Protein AF-0000000086529189 (afdb_homodimer)

Radius of gyration: 26.72 Å; Cα contacts (8 Å, |Δi|>4): 1378; chains: 2; bounding box: 63×74×71 Å

Secondary structure (DSSP, 8-state):
-PPEEEEEE-HHHHHHHHHHHHHTT-EEEEEE-----TTS---S--HHHHHHHTT--EE--S-TT-HHHHHHHHHH--SEEEEES-SSPPPHHHHTT-TT-EEEEESSSTTTTEES-HHHHHHHTT-SEEEEEEEE--SSTT-S-EEEEEEEE--TT--HHHHHHHHHHHHHHHHHHHHHHHHTT----B---GGG--EE----GGGGB--TTS-HHHHHHHHHHT-TTS--EEEEETTEEEEEEEEEEPPTTSHHHHHHTTS-SEEEEETTEEEEE-TTS-EEEEEEEEEEETTEEEEE-HHHHHHHHHHHHH-/-PPEEEEEE-HHHHHHHHHHHHHTT-EEEEEE-----TTS---S--HHHHHHHTT--EE--S-TT-HHHHHHHHHH--SEEEEES-SSPPPHHHHTT-TT-EEEEESSSTTTTEES-HHHHHHHTT-SEEEEEEEE--SSTT-S-EEEEEEEE--TT--HHHHHHHHHHHHHHHHHHHHHHHHTT----B---GGG--EE----GGGGB--TTS-HHHHHHHHHHT-TTS--EEEEETTEEEEEEEEEEPPTTSHHHHHHTTS-SEEEEETTEEEEE-TTS-EEEEEEEEEEETTEEEEE-HHHHHHHHHHHHH-

Structure (mmCIF, N/CA/C/O backbone):
data_AF-0000000086529189-model_v1
#
loop_
_entity.id
_entity.type
_entity.pdbx_description
1 polymer Formyltransferase
#
loop_
_atom_site.group_PDB
_atom_site.id
_atom_site.type_symbol
_atom_site.label_atom_id
_atom_site.label_alt_id
_atom_site.label_comp_id
_atom_site.label_asym_id
_atom_site.label_entity_id
_atom_site.label_seq_id
_atom_site.pdbx_PDB_ins_code
_atom_site.Cartn_x
_atom_site.Cartn_y
_atom_site.Cartn_z
_atom_site.occupancy
_atom_site.B_iso_or_equiv
_atom_site.auth_seq_id
_atom_site.auth_comp_id
_atom_site.auth_asym_id
_atom_site.auth_atom_id
_atom_site.pdbx_PDB_model_num
ATOM 1 N N . MET A 1 1 ? -4.379 -34.219 4.023 1 76.81 1 MET A N 1
ATOM 2 C CA . MET A 1 1 ? -5.164 -33.5 3.012 1 76.81 1 MET A CA 1
ATOM 3 C C . MET A 1 1 ? -5.016 -32 3.158 1 76.81 1 MET A C 1
ATOM 5 O O . MET A 1 1 ? -4.812 -31.5 4.262 1 76.81 1 MET A O 1
ATOM 9 N N . LYS A 1 2 ? -4.961 -31.219 2.066 1 91.06 2 LYS A N 1
ATOM 10 C CA . LYS A 1 2 ? -4.863 -29.766 2.105 1 91.06 2 LYS A CA 1
ATOM 11 C C . LYS A 1 2 ? -6.113 -29.141 2.729 1 91.06 2 LYS A C 1
ATOM 13 O O . LYS A 1 2 ? -7.227 -29.609 2.494 1 91.06 2 LYS A O 1
ATOM 18 N N . PRO A 1 3 ? -5.918 -28.203 3.588 1 96.88 3 PRO A N 1
ATOM 19 C CA . PRO A 1 3 ? -7.098 -27.516 4.133 1 96.88 3 PRO A CA 1
ATOM 20 C C . PRO A 1 3 ? -8 -26.938 3.045 1 96.88 3 PRO A C 1
ATOM 22 O O . PRO A 1 3 ? -7.508 -26.328 2.098 1 96.88 3 PRO A O 1
ATOM 25 N N . ARG A 1 4 ? -9.25 -27.25 3.16 1 98.56 4 ARG A N 1
ATOM 26 C CA . ARG A 1 4 ? -10.227 -26.812 2.17 1 98.56 4 ARG A CA 1
ATOM 27 C C . ARG A 1 4 ? -11.047 -25.625 2.691 1 98.56 4 ARG A C 1
ATOM 29 O O . ARG A 1 4 ? -11.445 -25.609 3.855 1 98.56 4 ARG A O 1
ATOM 36 N N . ALA A 1 5 ? -11.289 -24.578 1.77 1 98.88 5 ALA A N 1
ATOM 37 C CA . ALA A 1 5 ? -11.977 -23.391 2.256 1 98.88 5 ALA A CA 1
ATOM 38 C C . ALA A 1 5 ? -13 -22.891 1.233 1 98.88 5 ALA A C 1
ATOM 40 O O . ALA A 1 5 ? -12.867 -23.156 0.037 1 98.88 5 ALA A O 1
ATOM 41 N N . VAL A 1 6 ? -14.008 -22.281 1.701 1 98.94 6 VAL A N 1
ATOM 42 C CA . VAL A 1 6 ? -14.859 -21.375 0.938 1 98.94 6 VAL A CA 1
ATOM 43 C C . VAL A 1 6 ? -14.578 -19.938 1.345 1 98.94 6 VAL A C 1
ATOM 45 O O . VAL A 1 6 ? -14.438 -19.641 2.533 1 98.94 6 VAL A O 1
ATOM 48 N N . VAL A 1 7 ? -14.484 -19.062 0.346 1 98.94 7 VAL A N 1
ATOM 49 C CA . VAL A 1 7 ? -14.047 -17.703 0.626 1 98.94 7 VAL A CA 1
ATOM 50 C C . VAL A 1 7 ? -15.109 -16.719 0.145 1 98.94 7 VAL A C 1
ATOM 52 O O . VAL A 1 7 ? -15.477 -16.719 -1.032 1 98.94 7 VAL A O 1
ATOM 55 N N . PHE A 1 8 ? -15.625 -15.938 1.069 1 98.88 8 PHE A N 1
ATOM 56 C CA . PHE A 1 8 ? -16.422 -14.758 0.771 1 98.88 8 PHE A CA 1
ATOM 57 C C . PHE A 1 8 ? -15.539 -13.516 0.693 1 98.88 8 PHE A C 1
ATOM 59 O O . PHE A 1 8 ? -14.859 -13.164 1.665 1 98.88 8 PHE A O 1
ATOM 66 N N . ALA A 1 9 ? -15.539 -12.891 -0.496 1 98.75 9 ALA A N 1
ATOM 67 C CA . ALA A 1 9 ? -14.539 -11.828 -0.589 1 98.75 9 ALA A CA 1
ATOM 68 C C . ALA A 1 9 ? -14.945 -10.781 -1.617 1 98.75 9 ALA A C 1
ATOM 70 O O . ALA A 1 9 ? -15.672 -11.078 -2.566 1 98.75 9 ALA A O 1
ATOM 71 N N . TYR A 1 10 ? -14.477 -9.641 -1.401 1 97.88 10 TYR A N 1
ATOM 72 C CA . TYR A 1 10 ? -14.672 -8.508 -2.301 1 97.88 10 TYR A CA 1
ATOM 73 C C . TYR A 1 10 ? -13.602 -7.445 -2.084 1 97.88 10 TYR A C 1
ATOM 75 O O . TYR A 1 10 ? -12.898 -7.461 -1.073 1 97.88 10 TYR A O 1
ATOM 83 N N . HIS A 1 11 ? -13.383 -6.531 -3.08 1 96.94 11 HIS A N 1
ATOM 84 C CA . HIS A 1 11 ? -12.516 -5.367 -2.959 1 96.94 11 HIS A CA 1
ATOM 85 C C . HIS A 1 11 ? -11.055 -5.781 -2.834 1 96.94 11 HIS A C 1
ATOM 87 O O . HIS A 1 11 ? -10.711 -6.949 -3.035 1 96.94 11 HIS A O 1
ATOM 93 N N . ASN A 1 12 ? -10.141 -4.863 -2.545 1 98.38 12 ASN A N 1
ATOM 94 C CA . ASN A 1 12 ? -8.695 -5.07 -2.529 1 98.38 12 ASN A CA 1
ATOM 95 C C . ASN A 1 12 ? -8.281 -6.031 -1.419 1 98.38 12 ASN A C 1
ATOM 97 O O . ASN A 1 12 ? -7.418 -6.891 -1.625 1 98.38 12 ASN A O 1
ATOM 101 N N . VAL A 1 13 ? -8.898 -5.91 -0.255 1 98.81 13 VAL A N 1
ATOM 102 C CA . VAL A 1 13 ? -8.57 -6.797 0.855 1 98.81 13 VAL A CA 1
ATOM 103 C C . VAL A 1 13 ? -8.945 -8.234 0.492 1 98.81 13 VAL A C 1
ATOM 105 O O . VAL A 1 13 ? -8.188 -9.164 0.779 1 98.81 13 VAL A O 1
ATOM 108 N N . GLY A 1 14 ? -10.117 -8.391 -0.153 1 98.81 14 GLY A N 1
ATOM 109 C CA . GLY A 1 14 ? -10.508 -9.711 -0.625 1 98.81 14 GLY A CA 1
ATOM 110 C C . GLY A 1 14 ? -9.523 -10.305 -1.622 1 98.81 14 GLY A C 1
ATOM 111 O O . GLY A 1 14 ? -9.18 -11.477 -1.532 1 98.81 14 GLY A O 1
ATOM 112 N N . VAL A 1 15 ? -9.102 -9.5 -2.516 1 98.69 15 VAL A N 1
ATOM 113 C CA . VAL A 1 15 ? -8.156 -9.93 -3.539 1 98.69 15 VAL A CA 1
ATOM 114 C C . VAL A 1 15 ? -6.871 -10.422 -2.877 1 98.69 15 VAL A C 1
ATOM 116 O O . VAL A 1 15 ? -6.438 -11.547 -3.111 1 98.69 15 VAL A O 1
ATOM 119 N N . ARG A 1 16 ? -6.312 -9.641 -2.068 1 98.81 16 ARG A N 1
ATOM 120 C CA . ARG A 1 16 ? -5.004 -9.93 -1.498 1 98.81 16 ARG A CA 1
ATOM 121 C C . ARG A 1 16 ? -5.082 -11.102 -0.518 1 98.81 16 ARG A C 1
ATOM 123 O O . ARG A 1 16 ? -4.203 -11.961 -0.5 1 98.81 16 ARG A O 1
ATOM 130 N N . CYS A 1 17 ? -6.121 -11.156 0.303 1 98.94 17 CYS A N 1
ATOM 131 C CA . CYS A 1 17 ? -6.242 -12.234 1.275 1 98.94 17 CYS A CA 1
ATOM 132 C C . CYS A 1 17 ? -6.523 -13.562 0.583 1 98.94 17 CYS A C 1
ATOM 134 O O . CYS A 1 17 ? -6.051 -14.609 1.025 1 98.94 17 CYS A O 1
ATOM 136 N N . LEU A 1 18 ? -7.336 -13.547 -0.511 1 98.94 18 LEU A N 1
ATOM 137 C CA . LEU A 1 18 ? -7.508 -14.75 -1.312 1 98.94 18 LEU A CA 1
ATOM 138 C C . LEU A 1 18 ? -6.164 -15.258 -1.824 1 98.94 18 LEU A C 1
ATOM 140 O O . LEU A 1 18 ? -5.871 -16.453 -1.732 1 98.94 18 LEU A O 1
ATOM 144 N N . GLN A 1 19 ? -5.363 -14.336 -2.275 1 98.81 19 GLN A N 1
ATOM 145 C CA . GLN A 1 19 ? -4.051 -14.695 -2.805 1 98.81 19 GLN A CA 1
ATOM 146 C C . GLN A 1 19 ? -3.146 -15.25 -1.708 1 98.81 19 GLN A C 1
ATOM 148 O O . GLN A 1 19 ? -2.33 -16.141 -1.961 1 98.81 19 GLN A O 1
ATOM 153 N N . VAL A 1 20 ? -3.266 -14.758 -0.496 1 98.88 20 VAL A N 1
ATOM 154 C CA . VAL A 1 20 ? -2.5 -15.281 0.63 1 98.88 20 VAL A CA 1
ATOM 155 C C . VAL A 1 20 ? -2.896 -16.734 0.895 1 98.88 20 VAL A C 1
ATOM 157 O O . VAL A 1 20 ? -2.035 -17.594 1.089 1 98.88 20 VAL A O 1
ATOM 160 N N . LEU A 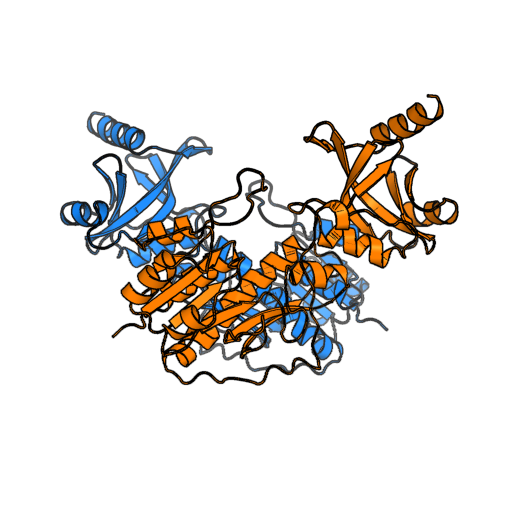1 21 ? -4.234 -17.016 0.941 1 98.88 21 LEU A N 1
ATOM 161 C CA . LEU A 1 21 ? -4.695 -18.375 1.155 1 98.88 21 LEU A CA 1
ATOM 162 C C . LEU A 1 21 ? -4.094 -19.328 0.121 1 98.88 21 LEU A C 1
ATOM 164 O O . LEU A 1 21 ? -3.566 -20.375 0.473 1 98.88 21 LEU A O 1
ATOM 168 N N . LEU A 1 22 ? -4.168 -18.922 -1.126 1 98.38 22 LEU A N 1
ATOM 169 C CA . LEU A 1 22 ? -3.662 -19.75 -2.217 1 98.38 22 LEU A CA 1
ATOM 170 C C . LEU A 1 22 ? -2.156 -19.953 -2.084 1 98.38 22 LEU A C 1
ATOM 172 O O . LEU A 1 22 ? -1.665 -21.078 -2.258 1 98.38 22 LEU A O 1
ATOM 176 N N . ALA A 1 23 ? -1.448 -18.906 -1.755 1 98.19 23 ALA A N 1
ATOM 177 C CA . ALA A 1 23 ? 0.004 -18.984 -1.613 1 98.19 23 ALA A CA 1
ATOM 178 C C . ALA A 1 23 ? 0.403 -19.938 -0.491 1 98.19 23 ALA A C 1
ATOM 180 O O . ALA A 1 23 ? 1.453 -20.578 -0.559 1 98.19 23 ALA A O 1
ATOM 181 N N . ARG A 1 24 ? -0.446 -20.016 0.496 1 98 24 ARG A N 1
ATOM 182 C CA . ARG A 1 24 ? -0.151 -20.875 1.644 1 98 24 ARG A CA 1
ATOM 183 C C . ARG A 1 24 ? -0.703 -22.281 1.436 1 98 24 ARG A C 1
ATOM 185 O O . ARG A 1 24 ? -0.744 -23.078 2.373 1 98 24 ARG A O 1
ATOM 192 N N . GLY A 1 25 ? -1.206 -22.562 0.297 1 97 25 GLY A N 1
ATOM 193 C CA . GLY A 1 25 ? -1.545 -23.922 -0.091 1 97 25 GLY A CA 1
ATOM 194 C C . GLY A 1 25 ? -2.961 -24.312 0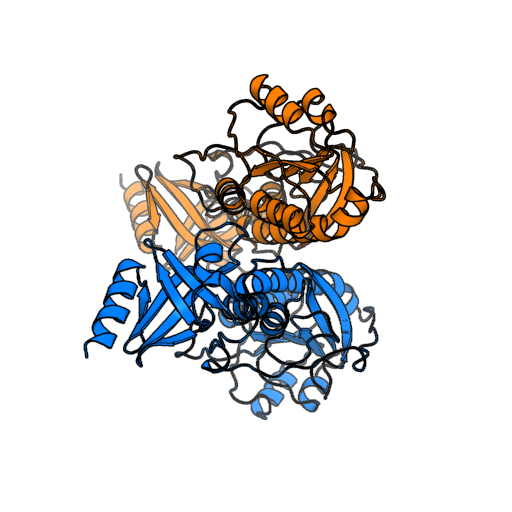.288 1 97 25 GLY A C 1
ATOM 195 O O . GLY A 1 25 ? -3.295 -25.5 0.313 1 97 25 GLY A O 1
ATOM 196 N N . VAL A 1 26 ? -3.807 -23.375 0.656 1 98.62 26 VAL A N 1
ATOM 197 C CA . VAL A 1 26 ? -5.203 -23.672 0.966 1 98.62 26 VAL A CA 1
ATOM 198 C C . VAL A 1 26 ? -5.949 -24.047 -0.312 1 98.62 26 VAL A C 1
ATOM 200 O O . VAL A 1 26 ? -5.77 -23.406 -1.353 1 98.62 26 VAL A O 1
ATOM 203 N N . ASP A 1 27 ? -6.68 -25.109 -0.261 1 98.56 27 ASP A N 1
ATOM 204 C CA . ASP A 1 27 ? -7.562 -25.5 -1.356 1 98.56 27 ASP A CA 1
ATOM 205 C C . ASP A 1 27 ? -8.867 -24.703 -1.317 1 98.56 27 ASP A C 1
ATOM 207 O O . ASP A 1 27 ? -9.805 -25.062 -0.603 1 98.56 27 ASP A O 1
ATOM 211 N N . VAL A 1 28 ? -8.961 -23.641 -2.082 1 98.81 28 VAL A N 1
ATOM 212 C CA . VAL A 1 28 ? -10.172 -22.828 -2.127 1 98.81 28 VAL A CA 1
ATOM 213 C C . VAL A 1 28 ? -11.172 -23.453 -3.104 1 98.81 28 VAL A C 1
ATOM 215 O O . VAL A 1 28 ? -11 -23.359 -4.32 1 98.81 28 VAL A O 1
ATOM 218 N N . ALA A 1 29 ? -12.227 -23.969 -2.602 1 98.69 29 ALA A N 1
ATOM 219 C CA . ALA A 1 29 ? -13.148 -24.766 -3.391 1 98.69 29 ALA A CA 1
ATOM 220 C C . ALA A 1 29 ? -14.211 -23.891 -4.059 1 98.69 29 ALA A C 1
ATOM 222 O O . ALA A 1 29 ? -14.805 -24.281 -5.062 1 98.69 29 ALA A O 1
ATOM 223 N N . LEU A 1 30 ? -14.438 -22.75 -3.482 1 98.88 30 LEU A N 1
ATOM 224 C CA . LEU A 1 30 ? -15.484 -21.844 -3.939 1 98.88 30 LEU A CA 1
ATOM 225 C C . LEU A 1 30 ? -15.219 -20.422 -3.477 1 98.88 30 LEU A C 1
ATOM 227 O O . LEU A 1 30 ? -14.828 -20.188 -2.328 1 98.88 30 LEU A O 1
ATOM 231 N N . VAL A 1 31 ? -15.344 -19.5 -4.402 1 98.88 31 VAL A N 1
ATOM 232 C CA . VAL A 1 31 ? -15.312 -18.078 -4.062 1 98.88 31 VAL A CA 1
ATOM 233 C C . VAL A 1 31 ? -16.719 -17.484 -4.215 1 98.88 31 VAL A C 1
ATOM 235 O O . VAL A 1 31 ? -17.375 -17.688 -5.234 1 98.88 31 VAL A O 1
ATOM 238 N N . VAL A 1 32 ? -17.203 -16.859 -3.197 1 98.88 32 VAL A N 1
ATOM 239 C CA . VAL A 1 32 ? -18.453 -16.109 -3.211 1 98.88 32 VAL A CA 1
ATOM 240 C C . VAL A 1 32 ? -18.156 -14.609 -3.184 1 98.88 32 VAL A C 1
ATOM 242 O O . VAL A 1 32 ? -17.484 -14.117 -2.271 1 98.88 32 VAL A O 1
ATOM 245 N N . THR A 1 33 ? -18.609 -13.883 -4.191 1 98.31 33 THR A N 1
ATOM 246 C CA . THR A 1 33 ? -18.344 -12.453 -4.297 1 98.31 33 THR A CA 1
ATOM 247 C C . THR A 1 33 ? -19.578 -11.703 -4.781 1 98.31 33 THR A C 1
ATOM 249 O O . THR A 1 33 ? -20.703 -12.195 -4.66 1 98.31 33 THR A O 1
ATOM 252 N N . HIS A 1 34 ? -19.406 -10.445 -5.062 1 96.81 34 HIS A N 1
ATOM 253 C CA . HIS A 1 34 ? -20.531 -9.609 -5.477 1 96.81 34 HIS A CA 1
ATOM 254 C C . HIS A 1 34 ? -20.469 -9.297 -6.969 1 96.81 34 HIS A C 1
ATOM 256 O O . HIS A 1 34 ? -19.375 -9.234 -7.547 1 96.81 34 HIS A O 1
ATOM 262 N N . GLU A 1 35 ? -21.625 -9.172 -7.5 1 93.94 35 GLU A N 1
ATOM 263 C CA . GLU A 1 35 ? -21.656 -8.453 -8.773 1 93.94 35 GLU A CA 1
ATOM 264 C C . GLU A 1 35 ? -21.297 -6.984 -8.586 1 93.94 35 GLU A C 1
ATOM 266 O O . GLU A 1 35 ? -21.766 -6.344 -7.637 1 93.94 35 GLU A O 1
ATOM 271 N N . ASP A 1 36 ? -20.469 -6.543 -9.484 1 91 36 ASP A N 1
ATOM 272 C CA . ASP A 1 36 ? -20.141 -5.125 -9.383 1 91 36 ASP A CA 1
ATOM 273 C C . ASP A 1 36 ? -21.359 -4.258 -9.656 1 91 36 ASP A C 1
ATOM 275 O O . ASP A 1 36 ? -22.156 -4.559 -10.547 1 91 36 ASP A O 1
ATOM 279 N N . ASN A 1 37 ? -21.469 -3.311 -8.812 1 87.56 37 ASN A N 1
ATOM 280 C CA . ASN A 1 37 ? -22.5 -2.309 -9.07 1 87.56 37 ASN A CA 1
ATOM 281 C C . ASN A 1 37 ? -22.109 -1.383 -10.219 1 87.56 37 ASN A C 1
ATOM 283 O O . ASN A 1 37 ? -21.109 -0.657 -10.125 1 87.56 37 ASN A O 1
ATOM 287 N N . PRO A 1 38 ? -22.797 -1.396 -11.289 1 85.44 38 PRO A N 1
ATOM 288 C CA . PRO A 1 38 ? -22.422 -0.575 -12.445 1 85.44 38 PRO A CA 1
ATOM 289 C C . PRO A 1 38 ? -22.406 0.918 -12.125 1 85.44 38 PRO A C 1
ATOM 291 O O . PRO A 1 38 ? -21.797 1.702 -12.852 1 85.44 38 PRO A O 1
ATOM 294 N N . ASN A 1 39 ? -23.125 1.343 -11.102 1 82.06 39 ASN A N 1
ATOM 295 C CA . ASN A 1 39 ? -23.219 2.756 -10.75 1 82.06 39 ASN A CA 1
ATOM 296 C C . ASN A 1 39 ? -22.125 3.152 -9.758 1 82.06 39 ASN A C 1
ATOM 298 O O . ASN A 1 39 ? -22.062 4.309 -9.336 1 82.06 39 ASN A O 1
ATOM 302 N N . GLU A 1 40 ? -21.359 2.199 -9.398 1 83 40 GLU A N 1
ATOM 303 C CA . GLU A 1 40 ? -20.281 2.467 -8.445 1 83 40 GLU A CA 1
ATOM 304 C C . GLU A 1 40 ? -18.953 2.686 -9.164 1 83 40 GLU A C 1
ATOM 306 O O . GLU A 1 40 ? -18.688 2.061 -10.195 1 83 40 GLU A O 1
ATOM 311 N N . ASN A 1 41 ? -18.25 3.758 -8.734 1 82.81 41 ASN A N 1
ATOM 312 C CA . ASN A 1 41 ? -16.859 3.902 -9.188 1 82.81 41 ASN A CA 1
ATOM 313 C C . ASN A 1 41 ? -16.016 2.717 -8.758 1 82.81 41 ASN A C 1
ATOM 315 O O . ASN A 1 41 ? -15.734 2.545 -7.566 1 82.81 41 ASN A O 1
ATOM 319 N N . ILE A 1 42 ? -15.641 1.859 -9.711 1 87.88 42 ILE A N 1
ATOM 320 C CA . ILE A 1 42 ? -14.852 0.676 -9.391 1 87.88 42 ILE A CA 1
ATOM 321 C C . ILE A 1 42 ? -13.367 1.015 -9.461 1 87.88 42 ILE A C 1
ATOM 323 O O . ILE A 1 42 ? -12.82 1.227 -10.547 1 87.88 42 ILE A O 1
ATOM 327 N N . TRP A 1 43 ? -12.781 1.107 -8.359 1 90.19 43 TRP A N 1
ATOM 328 C CA . TRP A 1 43 ? -11.375 1.477 -8.273 1 90.19 43 TRP A CA 1
ATOM 329 C C . TRP A 1 43 ? -10.555 0.367 -7.621 1 90.19 43 TRP A C 1
ATOM 331 O O . TRP A 1 43 ? -9.391 0.566 -7.273 1 90.19 43 TRP A O 1
ATOM 341 N N . PHE A 1 44 ? -11.141 -0.782 -7.359 1 93.81 44 PHE A N 1
ATOM 342 C CA . PHE A 1 44 ? -10.531 -1.871 -6.605 1 93.81 44 PHE A CA 1
ATOM 343 C C . PHE A 1 44 ? -10.445 -3.135 -7.453 1 93.81 44 PHE A C 1
ATOM 345 O O . PHE A 1 44 ? -11.055 -3.215 -8.523 1 93.81 44 PHE A O 1
ATOM 352 N N . GLY A 1 45 ? -9.648 -4.078 -7.008 1 94.94 45 GLY A N 1
ATOM 353 C CA . GLY A 1 45 ? -9.383 -5.301 -7.75 1 94.94 45 GLY A CA 1
ATOM 354 C C . GLY A 1 45 ? -10.562 -6.258 -7.762 1 94.94 45 GLY A C 1
ATOM 355 O O . GLY A 1 45 ? -11.492 -6.109 -6.969 1 94.94 45 GLY A O 1
ATOM 356 N N . SER A 1 46 ? -10.492 -7.203 -8.648 1 97.19 46 SER A N 1
ATOM 357 C CA . SER A 1 46 ? -11.57 -8.164 -8.836 1 97.19 46 SER A CA 1
ATOM 358 C C . SER A 1 46 ? -11.219 -9.516 -8.234 1 97.19 46 SER A C 1
ATOM 360 O O . SER A 1 46 ? -10.344 -10.227 -8.742 1 97.19 46 SER A O 1
ATOM 362 N N . VAL A 1 47 ? -11.953 -9.852 -7.223 1 98.31 47 VAL A N 1
ATOM 363 C CA . VAL A 1 47 ? -11.797 -11.164 -6.613 1 98.31 47 VAL A CA 1
ATOM 364 C C . VAL A 1 47 ? -12.141 -12.25 -7.629 1 98.31 47 VAL A C 1
ATOM 366 O O . VAL A 1 47 ? -11.461 -13.281 -7.711 1 98.31 47 VAL A O 1
ATOM 369 N N . ALA A 1 48 ? -13.148 -11.984 -8.422 1 97.94 48 ALA A N 1
ATOM 370 C CA . ALA A 1 48 ? -13.57 -12.93 -9.445 1 97.94 48 ALA A CA 1
ATOM 371 C C . ALA A 1 48 ? -12.453 -13.188 -10.453 1 97.94 48 ALA A C 1
ATOM 373 O O . ALA A 1 48 ? -12.258 -14.32 -10.898 1 97.94 48 ALA A O 1
ATOM 374 N N . SER A 1 49 ? -11.773 -12.18 -10.844 1 96.38 49 SER A N 1
ATOM 375 C CA . SER A 1 49 ? -10.672 -12.32 -11.789 1 96.38 49 SER A CA 1
ATOM 376 C C . SER A 1 49 ? -9.562 -13.203 -11.219 1 96.38 49 SER A C 1
ATOM 378 O O . SER A 1 49 ? -9.031 -14.07 -11.914 1 96.38 49 SER A O 1
ATOM 380 N N . VAL A 1 50 ? -9.227 -13.016 -9.977 1 96.62 50 VAL A N 1
ATOM 381 C CA . VAL A 1 50 ? -8.219 -13.836 -9.32 1 96.62 50 VAL A CA 1
ATOM 382 C C . VAL A 1 50 ? -8.672 -15.297 -9.289 1 96.62 50 VAL A C 1
ATOM 384 O O . VAL A 1 50 ? -7.895 -16.203 -9.602 1 96.62 50 VAL A O 1
ATOM 387 N N . ALA A 1 51 ? -9.922 -15.516 -8.875 1 97.81 51 ALA A N 1
ATOM 388 C CA . ALA A 1 51 ? -10.469 -16.859 -8.82 1 97.81 51 ALA A CA 1
ATOM 389 C C . ALA A 1 51 ? -10.383 -17.547 -10.188 1 97.81 51 ALA A C 1
ATOM 391 O O . ALA A 1 51 ? -9.992 -18.703 -10.281 1 97.81 51 ALA A O 1
ATOM 392 N N . ALA A 1 52 ? -10.734 -16.828 -11.234 1 94.5 52 ALA A N 1
ATOM 393 C CA . ALA A 1 52 ? -10.711 -17.359 -12.594 1 94.5 52 ALA A CA 1
ATOM 394 C C . ALA A 1 52 ? -9.297 -17.797 -12.984 1 94.5 52 ALA A C 1
ATOM 396 O O . ALA A 1 52 ? -9.117 -18.844 -13.609 1 94.5 52 ALA A O 1
ATOM 397 N N . GLU A 1 53 ? -8.359 -17.016 -12.633 1 90.56 53 GLU A N 1
ATOM 398 C CA . GLU A 1 53 ? -6.961 -17.312 -12.945 1 90.56 53 GLU A CA 1
ATOM 399 C C . GLU A 1 53 ? -6.512 -18.625 -12.312 1 90.56 53 GLU A C 1
ATOM 401 O O . GLU A 1 53 ? -5.57 -19.25 -12.789 1 90.56 53 GLU A O 1
ATOM 406 N N . HIS A 1 54 ? -7.18 -19.047 -11.266 1 93.56 54 HIS A N 1
ATOM 407 C CA . HIS A 1 54 ? -6.773 -20.25 -10.547 1 93.56 54 HIS A CA 1
ATOM 408 C C . HIS A 1 54 ? -7.785 -21.375 -10.734 1 93.56 54 HIS A C 1
ATOM 410 O O . HIS A 1 54 ? -7.719 -22.391 -10.055 1 93.56 54 HIS A O 1
ATOM 416 N N . GLY A 1 55 ? -8.758 -21.094 -11.602 1 93.62 55 GLY A N 1
ATOM 417 C CA . GLY A 1 55 ? -9.742 -22.125 -11.922 1 93.62 55 GLY A CA 1
ATOM 418 C C . GLY A 1 55 ? -10.703 -22.406 -10.773 1 93.62 55 GLY A C 1
ATOM 419 O O . GLY A 1 55 ? -11.203 -23.516 -10.633 1 93.62 55 GLY A O 1
ATOM 420 N N . ILE A 1 56 ? -10.922 -21.453 -9.914 1 98 56 ILE A N 1
ATOM 421 C CA . ILE A 1 56 ? -11.805 -21.609 -8.766 1 98 56 ILE A CA 1
ATOM 422 C C . ILE A 1 56 ? -13.227 -21.203 -9.148 1 98 56 ILE A C 1
ATOM 424 O O . ILE A 1 56 ? -13.438 -20.125 -9.703 1 98 56 ILE A O 1
ATOM 428 N N . PRO A 1 57 ? -14.25 -22.047 -8.891 1 98.5 57 PRO A N 1
ATOM 429 C CA . PRO A 1 57 ? -15.625 -21.625 -9.148 1 98.5 57 PRO A CA 1
ATOM 430 C C . PRO A 1 57 ? -16.016 -20.375 -8.359 1 98.5 57 PRO A C 1
ATOM 432 O O . PRO A 1 57 ? -15.617 -20.219 -7.207 1 98.5 57 PRO A O 1
ATOM 435 N N . VAL A 1 58 ? -16.828 -19.516 -9.039 1 98.62 58 VAL A N 1
ATOM 436 C CA . VAL A 1 58 ? -17.266 -18.266 -8.43 1 98.62 58 VAL A CA 1
ATOM 437 C C . VAL A 1 58 ? -18.797 -18.188 -8.492 1 98.62 58 VAL A C 1
ATOM 439 O O . VAL A 1 58 ? -19.406 -18.531 -9.508 1 98.62 58 VAL A O 1
ATOM 442 N N . VAL A 1 59 ? -19.406 -17.766 -7.434 1 98.31 59 VAL A N 1
ATOM 443 C CA . VAL A 1 59 ? -20.828 -17.438 -7.457 1 98.31 59 VAL A CA 1
ATOM 444 C C . VAL A 1 59 ? -21.062 -16.047 -6.879 1 98.31 59 VAL A C 1
ATOM 446 O O . VAL A 1 59 ? -20.266 -15.57 -6.07 1 98.31 59 VAL A O 1
ATOM 449 N N . THR A 1 60 ? -22.094 -15.359 -7.273 1 97.44 60 THR A N 1
ATOM 450 C CA . THR A 1 60 ? -22.391 -13.992 -6.855 1 97.44 60 THR A CA 1
ATOM 451 C C . THR A 1 60 ? -23.844 -13.875 -6.402 1 97.44 60 THR A C 1
ATOM 453 O O . THR A 1 60 ? -24.609 -13.062 -6.945 1 97.44 60 THR A O 1
ATOM 456 N N . PRO A 1 61 ? -24.172 -14.609 -5.367 1 96.31 61 PRO A N 1
ATOM 457 C CA . PRO A 1 61 ? -25.562 -14.516 -4.902 1 96.31 61 PRO A CA 1
ATOM 458 C C . PRO A 1 61 ? -25.922 -13.117 -4.406 1 96.31 61 PRO A C 1
ATOM 460 O O . PRO A 1 61 ? -25.094 -12.438 -3.805 1 96.31 61 PRO A O 1
ATOM 463 N N . ALA A 1 62 ? -27.203 -12.719 -4.562 1 92.88 62 ALA A N 1
ATOM 464 C CA . ALA A 1 62 ? -27.703 -11.43 -4.082 1 92.88 62 ALA A CA 1
ATOM 465 C C . ALA A 1 62 ? -27.953 -11.469 -2.576 1 92.88 62 ALA A C 1
ATOM 467 O O . ALA A 1 62 ? -27.828 -10.453 -1.892 1 92.88 62 ALA A O 1
ATOM 468 N N . ASP A 1 63 ? -28.328 -12.703 -2.146 1 92.94 63 ASP A N 1
ATOM 469 C CA . ASP A 1 63 ? -28.719 -12.906 -0.752 1 92.94 63 ASP A CA 1
ATOM 470 C C . ASP A 1 63 ? -27.828 -13.961 -0.09 1 92.94 63 ASP A C 1
ATOM 472 O O . ASP A 1 63 ? -27.844 -15.125 -0.497 1 92.94 63 ASP A O 1
ATOM 476 N N . PRO A 1 64 ? -27.188 -13.602 0.955 1 91.25 64 PRO A N 1
ATOM 477 C CA . PRO A 1 64 ? -26.328 -14.57 1.632 1 91.25 64 PRO A CA 1
ATOM 478 C C . PRO A 1 64 ? -27.125 -15.68 2.33 1 91.25 64 PRO A C 1
ATOM 480 O O . PRO A 1 64 ? -26.547 -16.688 2.74 1 91.25 64 PRO A O 1
ATOM 483 N N . ALA A 1 65 ? -28.391 -15.477 2.492 1 92.44 65 ALA A N 1
ATOM 484 C CA . ALA A 1 65 ? -29.219 -16.484 3.143 1 92.44 65 ALA A CA 1
ATOM 485 C C . ALA A 1 65 ? -29.906 -17.375 2.113 1 92.44 65 ALA A C 1
ATOM 487 O O . ALA A 1 65 ? -30.766 -18.188 2.461 1 92.44 65 ALA A O 1
ATOM 488 N N . ASP A 1 66 ? -29.516 -17.234 0.881 1 94.12 66 ASP A N 1
ATOM 489 C CA . ASP A 1 66 ? -30.078 -18.062 -0.191 1 94.12 66 ASP A CA 1
ATOM 490 C C . ASP A 1 66 ? -29.781 -19.547 0.036 1 94.12 66 ASP A C 1
ATOM 492 O O . ASP A 1 66 ? -28.625 -19.938 0.158 1 94.12 66 ASP A O 1
ATOM 496 N N . PRO A 1 67 ? -30.844 -20.391 0.037 1 95.81 67 PRO A N 1
ATOM 497 C CA . PRO A 1 67 ? -30.641 -21.828 0.226 1 95.81 67 PRO A CA 1
ATOM 498 C C . PRO A 1 67 ? -29.688 -22.438 -0.814 1 95.81 67 PRO A C 1
ATOM 500 O O . PRO A 1 67 ? -28.953 -23.375 -0.516 1 95.81 67 PRO A O 1
ATOM 503 N N . ALA A 1 68 ? -29.703 -21.891 -1.953 1 96.94 68 ALA A N 1
ATOM 504 C CA . ALA A 1 68 ? -28.812 -22.375 -2.998 1 96.94 68 ALA A CA 1
ATOM 505 C C . ALA A 1 68 ? -27.359 -22.125 -2.627 1 96.94 68 ALA A C 1
ATOM 507 O O . ALA A 1 68 ? -26.484 -22.938 -2.938 1 96.94 68 ALA A O 1
ATOM 508 N N . LEU A 1 69 ? -27.125 -21.016 -2.037 1 97.38 69 LEU A N 1
ATOM 509 C CA . LEU A 1 69 ? -25.766 -20.719 -1.58 1 97.38 69 LEU A CA 1
ATOM 510 C C . LEU A 1 69 ? -25.344 -21.688 -0.477 1 97.38 69 LEU A C 1
ATOM 512 O O . LEU A 1 69 ? -24.219 -22.203 -0.494 1 97.38 69 LEU A O 1
ATOM 516 N N . ARG A 1 70 ? -26.234 -21.875 0.486 1 97.62 70 ARG A N 1
ATOM 517 C CA . ARG A 1 70 ? -25.922 -22.812 1.568 1 97.62 70 ARG A CA 1
ATOM 518 C C . ARG A 1 70 ? -25.594 -24.188 1.022 1 97.62 70 ARG A C 1
ATOM 520 O O . ARG A 1 70 ? -24.641 -24.844 1.491 1 97.62 70 ARG A O 1
ATOM 527 N N . ARG A 1 71 ? -26.359 -24.672 0.063 1 97.94 71 ARG A N 1
ATOM 528 C CA . ARG A 1 71 ? -26.109 -25.953 -0.562 1 97.94 71 ARG A CA 1
ATOM 529 C C . ARG A 1 71 ? -24.75 -25.984 -1.248 1 97.94 71 ARG A C 1
ATOM 531 O O . ARG A 1 71 ? -24 -26.953 -1.119 1 97.94 71 ARG A O 1
ATOM 538 N N . ALA A 1 72 ? -24.484 -24.922 -1.974 1 98.25 72 ALA A N 1
ATOM 539 C CA . ALA A 1 72 ? -23.203 -24.844 -2.672 1 98.25 72 ALA A CA 1
ATOM 540 C C . ALA A 1 72 ? -22.031 -24.906 -1.691 1 98.25 72 ALA A C 1
ATOM 542 O O . ALA A 1 72 ? -21.047 -25.594 -1.945 1 98.25 72 ALA A O 1
ATOM 543 N N . VAL A 1 73 ? -22.141 -24.203 -0.585 1 98.62 73 VAL A N 1
ATOM 544 C CA . VAL A 1 73 ? -21.094 -24.188 0.437 1 98.62 73 VAL A CA 1
ATOM 545 C C . VAL A 1 73 ? -20.984 -25.578 1.06 1 98.62 73 VAL A C 1
ATOM 547 O O . VAL A 1 73 ? -19.875 -26.109 1.227 1 98.62 73 VAL A O 1
ATOM 550 N N . SER A 1 74 ? -22.125 -26.156 1.377 1 98.38 74 SER A N 1
ATOM 551 C CA . SER A 1 74 ? -22.125 -27.5 1.96 1 98.38 74 SER A CA 1
ATOM 552 C C . SER A 1 74 ? -21.5 -28.516 1.015 1 98.38 74 SER A C 1
ATOM 554 O O . SER A 1 74 ? -20.688 -29.359 1.438 1 98.38 74 SER A O 1
ATOM 556 N N . ASP A 1 75 ? -21.859 -28.438 -0.248 1 98.5 75 ASP A N 1
ATOM 557 C CA . ASP A 1 75 ? -21.344 -29.359 -1.257 1 98.5 75 ASP A CA 1
ATOM 558 C C . ASP A 1 75 ? -19.828 -29.234 -1.396 1 98.5 75 ASP A C 1
ATOM 560 O O . ASP A 1 75 ? -19.141 -30.203 -1.732 1 98.5 75 ASP A O 1
ATOM 564 N N . ALA A 1 76 ? -19.297 -28.109 -1.073 1 98.44 76 ALA A N 1
ATOM 565 C CA . ALA A 1 76 ? -17.859 -27.859 -1.185 1 98.44 76 ALA A CA 1
ATOM 566 C C . ALA A 1 76 ? -17.094 -28.516 -0.035 1 98.44 76 ALA A C 1
ATOM 568 O O . ALA A 1 76 ? -15.875 -28.672 -0.097 1 98.44 76 ALA A O 1
ATOM 569 N N . GLN A 1 77 ? -17.766 -28.812 1.039 1 98.31 77 GLN A N 1
ATOM 570 C CA . GLN A 1 77 ? -17.219 -29.5 2.203 1 98.31 77 GLN A CA 1
ATOM 571 C C . GLN A 1 77 ? -15.992 -28.766 2.74 1 98.31 77 GLN A C 1
ATOM 573 O O . GLN A 1 77 ? -14.93 -29.359 2.918 1 98.31 77 GLN A O 1
ATOM 578 N N . PRO A 1 78 ? -16.219 -27.531 3.096 1 98.75 78 PRO A N 1
ATOM 579 C CA . PRO A 1 78 ? -15.062 -26.766 3.57 1 98.75 78 PRO A CA 1
ATOM 580 C C . PRO A 1 78 ? -14.664 -27.109 5 1 98.75 78 PRO A C 1
ATOM 582 O O . PRO A 1 78 ? -15.531 -27.391 5.836 1 98.75 78 PRO A O 1
ATOM 585 N N . ASP A 1 79 ? -13.312 -27.094 5.25 1 98.81 79 ASP A N 1
ATOM 586 C CA . ASP A 1 79 ? -12.805 -27.078 6.621 1 98.81 79 ASP A CA 1
ATOM 587 C C . ASP A 1 79 ? -12.969 -25.703 7.258 1 98.81 79 ASP A C 1
ATOM 589 O O . ASP A 1 79 ? -13.266 -25.594 8.453 1 98.81 79 ASP A O 1
ATOM 593 N N . PHE A 1 80 ? -12.758 -24.656 6.477 1 98.88 80 PHE A N 1
ATOM 594 C CA . PHE A 1 80 ? -12.797 -23.266 6.918 1 98.88 80 PHE A CA 1
ATOM 595 C C . PHE A 1 80 ? -13.695 -22.438 6.02 1 98.88 80 PHE A C 1
ATOM 597 O O . PHE A 1 80 ? -13.828 -22.719 4.824 1 98.88 80 PHE A O 1
ATOM 604 N N . ILE A 1 81 ? -14.258 -21.422 6.57 1 98.88 81 ILE A N 1
ATOM 605 C CA . ILE A 1 81 ? -14.859 -20.312 5.824 1 98.88 81 ILE A CA 1
ATOM 606 C C . ILE A 1 81 ? -14.117 -19.016 6.137 1 98.88 81 ILE A C 1
ATOM 608 O O . ILE A 1 81 ? -13.805 -18.734 7.293 1 98.88 81 ILE A O 1
ATOM 612 N N . PHE A 1 82 ? -13.75 -18.312 5.129 1 98.94 82 PHE A N 1
ATOM 613 C CA . PHE A 1 82 ? -13.148 -17 5.309 1 98.94 82 PHE A CA 1
ATOM 614 C C . PHE A 1 82 ? -14.016 -15.922 4.672 1 98.94 82 PHE A C 1
ATOM 616 O O . PHE A 1 82 ? -14.664 -16.156 3.648 1 98.94 82 PHE A O 1
ATOM 623 N N . SER A 1 83 ? -14.031 -14.789 5.316 1 98.88 83 SER A N 1
ATOM 624 C CA . SER A 1 83 ? -14.688 -13.594 4.785 1 98.88 83 SER A CA 1
ATOM 625 C C . SER A 1 83 ? -13.727 -12.406 4.754 1 98.88 83 SER A C 1
ATOM 627 O O . SER A 1 83 ? -13.18 -12.016 5.789 1 98.88 83 SER A O 1
ATOM 629 N N . PHE A 1 84 ? -13.531 -11.859 3.572 1 98.81 84 PHE A N 1
ATOM 630 C CA . PHE A 1 84 ? -12.656 -10.719 3.365 1 98.81 84 PHE A CA 1
ATOM 631 C C . PHE A 1 84 ? -13.398 -9.586 2.658 1 98.81 84 PHE A C 1
ATOM 633 O O . PHE A 1 84 ? -13.5 -9.578 1.429 1 98.81 84 PHE A O 1
ATOM 640 N N . TYR A 1 85 ? -13.883 -8.656 3.414 1 97.75 85 TYR A N 1
ATOM 641 C CA . TYR A 1 85 ? -14.562 -7.461 2.932 1 97.75 85 TYR A CA 1
ATOM 642 C C . TYR A 1 85 ? -15.797 -7.824 2.115 1 97.75 85 TYR A C 1
ATOM 644 O O . TYR A 1 85 ? -16.109 -7.168 1.12 1 97.75 85 TYR A O 1
ATOM 652 N N . TYR A 1 86 ? -16.375 -9.047 2.391 1 97.5 86 TYR A N 1
ATOM 653 C CA . TYR A 1 86 ? -17.703 -9.352 1.857 1 97.5 86 TYR A CA 1
ATOM 654 C C . TYR A 1 86 ? -18.766 -8.453 2.486 1 97.5 86 TYR A C 1
ATOM 656 O O . TYR A 1 86 ? -18.719 -8.188 3.689 1 97.5 86 TYR A O 1
ATOM 664 N N . ARG A 1 87 ? -19.703 -7.977 1.782 1 94.12 87 ARG A N 1
ATOM 665 C CA . ARG A 1 87 ? -20.516 -6.832 2.18 1 94.12 87 ARG A CA 1
ATOM 666 C C . ARG A 1 87 ? -21.688 -7.266 3.047 1 94.12 87 ARG A C 1
ATOM 668 O O . ARG A 1 87 ? -22.281 -6.453 3.77 1 94.12 87 ARG A O 1
ATOM 675 N N . HIS A 1 88 ? -22.078 -8.555 3.029 1 94.5 88 HIS A N 1
ATOM 676 C CA . HIS A 1 88 ? -23.266 -8.992 3.754 1 94.5 88 HIS A CA 1
ATOM 677 C C . HIS A 1 88 ? -22.891 -9.82 4.977 1 94.5 88 HIS A C 1
ATOM 679 O O . HIS A 1 88 ? -21.859 -10.516 4.973 1 94.5 88 HIS A O 1
ATOM 685 N N . MET A 1 89 ? -23.75 -9.727 5.953 1 95 89 MET A N 1
ATOM 686 C CA . MET A 1 89 ? -23.625 -10.625 7.102 1 95 89 MET A CA 1
ATOM 687 C C . MET A 1 89 ? -23.938 -12.062 6.707 1 95 89 MET A C 1
ATOM 689 O O . MET A 1 89 ? -24.875 -12.312 5.957 1 95 89 MET A O 1
ATOM 693 N N . LEU A 1 90 ? -23.141 -12.938 7.156 1 97.12 90 LEU A N 1
ATOM 694 C CA . LEU A 1 90 ? -23.375 -14.352 6.891 1 97.12 90 LEU A CA 1
ATOM 695 C C . LEU A 1 90 ? -24.188 -15 8.016 1 97.12 90 LEU A C 1
ATOM 697 O O . LEU A 1 90 ? -23.891 -14.773 9.195 1 97.12 90 LEU A O 1
ATOM 701 N N . PRO A 1 91 ? -25.203 -15.82 7.648 1 96.38 91 PRO A N 1
ATOM 702 C CA . PRO A 1 91 ? -25.984 -16.5 8.688 1 96.38 91 PRO A CA 1
ATOM 703 C C . PRO A 1 91 ? -25.156 -17.484 9.5 1 96.38 91 PRO A C 1
ATOM 705 O O . PRO A 1 91 ? -24.266 -18.156 8.953 1 96.38 91 PRO A O 1
ATOM 708 N N . VAL A 1 92 ? -25.5 -17.641 10.758 1 96.62 92 VAL A N 1
ATOM 709 C CA . VAL A 1 92 ? -24.75 -18.484 11.672 1 96.62 92 VAL A CA 1
ATOM 710 C C . VAL A 1 92 ? -24.781 -19.938 11.195 1 96.62 92 VAL A C 1
ATOM 712 O O . VAL A 1 92 ? -23.812 -20.672 11.359 1 96.62 92 VAL A O 1
ATOM 715 N N . ASP A 1 93 ? -25.891 -20.359 10.664 1 96.19 93 ASP A N 1
ATOM 716 C CA . ASP A 1 93 ? -26 -21.734 10.211 1 96.19 93 ASP A CA 1
ATOM 717 C C . ASP A 1 93 ? -25.094 -22.016 9.016 1 96.19 93 ASP A C 1
ATOM 719 O O . ASP A 1 93 ? -24.641 -23.141 8.812 1 96.19 93 ASP A O 1
ATOM 723 N N . LEU A 1 94 ? -24.875 -21 8.18 1 97.88 94 LEU A N 1
ATOM 724 C CA . LEU A 1 94 ? -23.906 -21.125 7.098 1 97.88 94 LEU A CA 1
ATOM 725 C C . LEU A 1 94 ? -22.484 -21.266 7.648 1 97.88 94 LEU A C 1
ATOM 727 O O . LEU A 1 94 ? -21.719 -22.109 7.191 1 97.88 94 LEU A O 1
ATOM 731 N N . LEU A 1 95 ? -22.125 -20.453 8.633 1 98.12 95 LEU A N 1
ATOM 732 C CA . LEU A 1 95 ? -20.812 -20.5 9.25 1 98.12 95 LEU A CA 1
ATOM 733 C C . LEU A 1 95 ? -20.531 -21.859 9.859 1 98.12 95 LEU A C 1
ATOM 735 O O . LEU A 1 95 ? -19.391 -22.344 9.828 1 98.12 95 LEU A O 1
ATOM 739 N N . ALA A 1 96 ? -21.547 -22.531 10.328 1 97.44 96 ALA A N 1
ATOM 740 C CA . ALA A 1 96 ? -21.453 -23.781 11.062 1 97.44 96 ALA A CA 1
ATOM 741 C C . ALA A 1 96 ? -21.078 -24.938 10.141 1 97.44 96 ALA A C 1
ATOM 743 O O . ALA A 1 96 ? -20.688 -26.016 10.602 1 97.44 96 ALA A O 1
ATOM 744 N N . ILE A 1 97 ? -21.125 -24.719 8.867 1 98.19 97 ILE A N 1
ATOM 745 C CA . ILE A 1 97 ? -20.812 -25.766 7.891 1 98.19 97 ILE A CA 1
ATOM 746 C C . ILE A 1 97 ? -19.328 -26.125 7.973 1 98.19 97 ILE A C 1
ATOM 748 O O . ILE A 1 97 ? -18.938 -27.266 7.727 1 98.19 97 ILE A O 1
ATOM 752 N N . ALA A 1 98 ? -18.453 -25.172 8.312 1 98.5 98 ALA A N 1
ATOM 753 C CA . ALA A 1 98 ? -17.016 -25.391 8.391 1 98.5 98 ALA A CA 1
ATOM 754 C C . ALA A 1 98 ? -16.594 -25.828 9.797 1 98.5 98 ALA A C 1
ATOM 756 O O . ALA A 1 98 ? -16.594 -25.016 10.727 1 98.5 98 ALA A O 1
ATOM 757 N N . PRO A 1 99 ? -16.219 -27 9.969 1 97.75 99 PRO A N 1
ATOM 758 C CA . PRO A 1 99 ? -15.992 -27.516 11.32 1 97.75 99 PRO A CA 1
ATOM 759 C C . PRO A 1 99 ? -14.766 -26.906 11.984 1 97.75 99 PRO A C 1
ATOM 761 O O . PRO A 1 99 ? -14.664 -26.891 13.211 1 97.75 99 PRO A O 1
ATOM 764 N N . LYS A 1 100 ? -13.828 -26.375 11.188 1 98.06 100 LYS A N 1
ATOM 765 C CA . LYS A 1 100 ? -12.617 -25.828 11.781 1 98.06 100 LYS A CA 1
ATOM 766 C C . LYS A 1 100 ? -12.742 -24.328 11.992 1 98.06 100 LYS A C 1
ATOM 768 O O . LYS A 1 100 ? -11.82 -23.688 12.5 1 98.06 100 LYS A O 1
ATOM 773 N N . GLY A 1 101 ? -13.859 -23.75 11.602 1 97.81 101 GLY A N 1
ATOM 774 C CA . GLY A 1 101 ? -14.148 -22.375 11.969 1 97.81 101 GLY A CA 1
ATOM 775 C C . GLY A 1 101 ? -14.375 -21.469 10.766 1 97.81 101 GLY A C 1
ATOM 776 O O . GLY A 1 101 ? -14.078 -21.859 9.633 1 97.81 101 GLY A O 1
ATOM 777 N N . ALA A 1 102 ? -14.945 -20.297 11.07 1 98.75 102 ALA A N 1
ATOM 778 C CA . ALA A 1 102 ? -15.18 -19.203 10.117 1 98.75 102 ALA A CA 1
ATOM 779 C C . ALA A 1 102 ? -14.531 -17.922 10.594 1 98.75 102 ALA A C 1
ATOM 781 O O . ALA A 1 102 ? -14.656 -17.547 11.766 1 98.75 102 ALA A O 1
ATOM 782 N N . TYR A 1 103 ? -13.805 -17.281 9.703 1 98.88 103 TYR A N 1
ATOM 783 C CA . TYR A 1 103 ? -12.992 -16.141 10.109 1 98.88 103 TYR A CA 1
ATOM 784 C C . TYR A 1 103 ? -13.195 -14.969 9.164 1 98.88 103 TYR A C 1
ATOM 786 O O . TYR A 1 103 ? -13.336 -15.156 7.953 1 98.88 103 TYR A O 1
ATOM 794 N N . ASN A 1 104 ? -13.164 -13.805 9.719 1 98.88 104 ASN A N 1
ATOM 795 C CA . ASN A 1 104 ? -13.312 -12.555 8.977 1 98.88 104 ASN A CA 1
ATOM 796 C C . ASN A 1 104 ? -12.117 -11.633 9.172 1 98.88 104 ASN A C 1
ATOM 798 O O . ASN A 1 104 ? -11.586 -11.531 10.281 1 98.88 104 ASN A O 1
ATOM 802 N N . MET A 1 105 ? -11.672 -11.016 8.07 1 98.94 105 MET A N 1
ATOM 803 C CA . MET A 1 105 ? -10.688 -9.945 8.141 1 98.94 105 MET A CA 1
ATOM 804 C C . MET A 1 105 ? -11.367 -8.578 8.219 1 98.94 105 MET A C 1
ATOM 806 O O . MET A 1 105 ? -11.984 -8.133 7.254 1 98.94 105 MET A O 1
ATOM 810 N N . HIS A 1 106 ? -11.273 -7.941 9.352 1 98.88 106 HIS A N 1
ATOM 811 C CA . HIS A 1 106 ? -11.898 -6.641 9.586 1 98.88 106 HIS A CA 1
ATOM 812 C C . HIS A 1 106 ? -10.875 -5.516 9.5 1 98.88 106 HIS A C 1
ATOM 814 O O . HIS A 1 106 ? -9.742 -5.664 9.953 1 98.88 106 HIS A O 1
ATOM 820 N N . GLY A 1 107 ? -11.242 -4.363 8.914 1 98.69 107 GLY A N 1
ATOM 821 C CA . GLY A 1 107 ? -10.312 -3.285 8.617 1 98.69 107 GLY A CA 1
ATOM 822 C C . GLY A 1 107 ? -10.164 -2.293 9.75 1 98.69 107 GLY A C 1
ATOM 823 O O . GLY A 1 107 ? -10.227 -1.08 9.539 1 98.69 107 GLY A O 1
ATOM 824 N N . SER A 1 108 ? -10.07 -2.732 10.945 1 98.81 108 SER A N 1
ATOM 825 C CA . SER A 1 108 ? -9.742 -1.925 12.117 1 98.81 108 SER A CA 1
ATOM 826 C C . SER A 1 108 ? -9.031 -2.754 13.18 1 98.81 108 SER A C 1
ATOM 828 O O . SER A 1 108 ? -8.852 -3.963 13.016 1 98.81 108 SER A O 1
ATOM 830 N N . LEU A 1 109 ? -8.594 -2.072 14.227 1 98.81 109 LEU A N 1
ATOM 831 C CA . LEU A 1 109 ? -8.055 -2.75 15.398 1 98.81 109 LEU A CA 1
ATOM 832 C C . LEU A 1 109 ? -9.164 -3.072 16.391 1 98.81 109 LEU A C 1
ATOM 834 O O . LEU A 1 109 ? -9.359 -2.34 17.375 1 98.81 109 LEU A O 1
ATOM 838 N N . LEU A 1 110 ? -9.836 -4.207 16.156 1 98.75 110 LEU A N 1
ATOM 839 C CA . LEU A 1 110 ? -10.906 -4.641 17.047 1 98.75 110 LEU A CA 1
ATOM 840 C C . LEU A 1 110 ? -10.414 -4.73 18.5 1 98.75 110 LEU A C 1
ATOM 842 O O . LEU A 1 110 ? -9.266 -5.105 18.734 1 98.75 110 LEU A O 1
ATOM 846 N N . PRO A 1 111 ? -11.352 -4.266 19.438 1 98.62 111 PRO A N 1
ATOM 847 C CA . PRO A 1 111 ? -12.797 -4.07 19.281 1 98.62 111 PRO A CA 1
ATOM 848 C C . PRO A 1 111 ? -13.156 -2.66 18.828 1 98.62 111 PRO A C 1
ATOM 850 O O . PRO A 1 111 ? -14.336 -2.348 18.656 1 98.62 111 PRO A O 1
ATOM 853 N N . LYS A 1 112 ? -12.172 -1.831 18.609 1 98.62 112 LYS A N 1
ATOM 854 C CA . LYS A 1 112 ? -12.461 -0.485 18.125 1 98.62 112 LYS A CA 1
ATOM 855 C C . LYS A 1 112 ? -12.914 -0.509 16.672 1 98.62 112 LYS A C 1
ATOM 857 O O . LYS A 1 112 ? -12.375 -1.269 15.859 1 98.62 112 LYS A O 1
ATOM 862 N N . TYR A 1 113 ? -13.961 0.37 16.406 1 98.69 113 TYR A N 1
ATOM 863 C CA . TYR A 1 113 ? -14.438 0.604 15.055 1 98.69 113 TYR A CA 1
ATOM 864 C C . TYR A 1 113 ? -14.992 -0.677 14.445 1 98.69 113 TYR A C 1
ATOM 866 O O . TYR A 1 113 ? -14.672 -1.02 13.305 1 98.69 113 TYR A O 1
ATOM 874 N N . ARG A 1 114 ? -15.727 -1.435 15.211 1 98.38 114 ARG A N 1
ATOM 875 C CA . ARG A 1 114 ? -16.578 -2.475 14.648 1 98.38 114 ARG A CA 1
ATOM 876 C C . ARG A 1 114 ? -17.609 -1.883 13.68 1 98.38 114 ARG A C 1
ATOM 878 O O . ARG A 1 114 ? -17.844 -0.673 13.688 1 98.38 114 ARG A O 1
ATOM 885 N N . GLY A 1 115 ? -18.109 -2.732 12.797 1 97.56 115 GLY A N 1
ATOM 886 C CA . GLY A 1 115 ? -19.172 -2.281 11.914 1 97.56 115 GLY A CA 1
ATOM 887 C C . GLY A 1 115 ? -18.703 -2.004 10.5 1 97.56 115 GLY A C 1
ATOM 888 O O . GLY A 1 115 ? -17.906 -2.76 9.953 1 97.56 115 GLY A O 1
ATOM 889 N N . ARG A 1 116 ? -19.266 -0.983 9.945 1 97.62 116 ARG A N 1
ATOM 890 C CA . ARG A 1 116 ? -19.094 -0.771 8.516 1 97.62 116 ARG A CA 1
ATOM 891 C C . ARG A 1 116 ? -18.109 0.368 8.25 1 97.62 116 ARG A C 1
ATOM 893 O O . ARG A 1 116 ? -18.016 1.306 9.047 1 97.62 116 ARG A O 1
ATOM 900 N N . VAL A 1 117 ? -17.375 0.325 7.211 1 97.5 117 VAL A N 1
ATOM 901 C CA . VAL A 1 117 ? -16.453 1.303 6.652 1 97.5 117 VAL A CA 1
ATOM 902 C C . VAL A 1 117 ? -15.508 1.808 7.746 1 97.5 117 VAL A C 1
ATOM 904 O O . VAL A 1 117 ? -15.352 3.018 7.926 1 97.5 117 VAL A O 1
ATOM 907 N N . PRO A 1 118 ? -14.906 0.952 8.492 1 98.62 118 PRO A N 1
ATOM 908 C CA . PRO A 1 118 ? -14.125 1.321 9.672 1 98.62 118 PRO A CA 1
ATOM 909 C C . PRO A 1 118 ? -12.984 2.275 9.344 1 98.62 118 PRO A C 1
ATOM 911 O O . PRO A 1 118 ? -12.688 3.186 10.125 1 98.62 118 PRO A O 1
ATOM 914 N N . THR A 1 119 ? -12.32 2.146 8.203 1 98.69 119 THR A N 1
ATOM 915 C CA . THR A 1 119 ? -11.195 3.004 7.836 1 98.69 119 THR A CA 1
ATOM 916 C C . THR A 1 119 ? -11.656 4.453 7.688 1 98.69 119 THR A C 1
ATOM 918 O O . THR A 1 119 ? -11 5.371 8.195 1 98.69 119 THR A O 1
ATOM 921 N N . ASN A 1 120 ? -12.758 4.672 7.027 1 98.75 120 ASN A N 1
ATOM 922 C CA . ASN A 1 120 ? -13.305 6.016 6.855 1 98.75 120 ASN A CA 1
ATOM 923 C C . ASN A 1 120 ? -13.633 6.66 8.195 1 98.75 120 ASN A C 1
ATOM 925 O O . ASN A 1 120 ? -13.32 7.836 8.422 1 98.75 120 ASN A O 1
ATOM 929 N N . TRP A 1 121 ? -14.258 5.848 9.078 1 98.88 121 TRP A N 1
ATOM 930 C CA . TRP A 1 121 ? -14.594 6.363 10.398 1 98.88 121 TRP A CA 1
ATOM 931 C C . TRP A 1 121 ? -13.336 6.73 11.18 1 98.88 121 TRP A C 1
ATOM 933 O O . TRP A 1 121 ? -13.297 7.754 11.867 1 98.88 121 TRP A O 1
ATOM 943 N N . ALA A 1 122 ? -12.336 5.863 11.125 1 98.88 122 ALA A N 1
ATOM 944 C CA . ALA A 1 122 ? -11.094 6.148 11.844 1 98.88 122 ALA A CA 1
ATOM 945 C C . ALA A 1 122 ? -10.492 7.477 11.391 1 98.88 122 ALA A C 1
ATOM 947 O O . ALA A 1 122 ? -10.062 8.281 12.211 1 98.88 122 ALA A O 1
ATOM 948 N N . VAL A 1 123 ? -10.445 7.754 10.07 1 98.88 123 VAL A N 1
ATOM 949 C CA . VAL A 1 123 ? -9.922 9 9.516 1 98.88 123 VAL A CA 1
ATOM 950 C C . VAL A 1 123 ? -10.812 10.164 9.93 1 98.88 123 VAL A C 1
ATOM 952 O O . VAL A 1 123 ? -10.32 11.203 10.367 1 98.88 123 VAL A O 1
ATOM 955 N N . LEU A 1 124 ? -12.125 9.953 9.836 1 98.88 124 LEU A N 1
ATOM 956 C CA . LEU A 1 124 ? -13.109 10.977 10.172 1 98.88 124 LEU A CA 1
ATOM 957 C C . LEU A 1 124 ? -12.977 11.414 11.625 1 98.88 124 LEU A C 1
ATOM 959 O O . LEU A 1 124 ? -13.102 12.594 11.938 1 98.88 124 LEU A O 1
ATOM 963 N N . ASN A 1 125 ? -12.711 10.445 12.477 1 98.75 125 ASN A N 1
ATOM 964 C CA . ASN A 1 125 ? -12.641 10.711 13.906 1 98.75 125 ASN A CA 1
ATOM 965 C C . ASN A 1 125 ? -11.242 11.164 14.328 1 98.75 125 ASN A C 1
ATOM 967 O O . ASN A 1 125 ? -10.977 11.352 15.516 1 98.75 125 ASN A O 1
ATOM 971 N N . GLY A 1 126 ? -10.344 11.266 13.391 1 98.56 126 GLY A N 1
ATOM 972 C CA . GLY A 1 126 ? -9.039 11.852 13.648 1 98.56 126 GLY A CA 1
ATOM 973 C C . GLY A 1 126 ? -8.078 10.906 14.344 1 98.56 126 GLY A C 1
ATOM 974 O O . GLY A 1 126 ? -7.203 11.336 15.094 1 98.56 126 GLY A O 1
ATOM 975 N N . GLU A 1 127 ? -8.289 9.57 14.164 1 98.69 127 GLU A N 1
ATOM 976 C CA . GLU A 1 127 ? -7.379 8.586 14.742 1 98.69 127 GLU A CA 1
ATOM 977 C C . GLU A 1 127 ? -5.98 8.711 14.148 1 98.69 127 GLU A C 1
ATOM 979 O O . GLU A 1 127 ? -5.82 9.188 13.023 1 98.69 127 GLU A O 1
ATOM 984 N N . SER A 1 128 ? -4.965 8.32 14.914 1 98.69 128 SER A N 1
ATOM 985 C CA . SER A 1 128 ? -3.59 8.32 14.414 1 98.69 128 SER A CA 1
ATOM 986 C C . SER A 1 128 ? -3.131 6.91 14.062 1 98.69 128 SER A C 1
ATOM 988 O O . SER A 1 128 ? -2.027 6.723 13.547 1 98.69 128 SER A O 1
ATOM 990 N N . GLU A 1 129 ? -3.963 5.922 14.375 1 98.69 129 GLU A N 1
ATOM 991 C CA . GLU A 1 129 ? -3.668 4.531 14.047 1 98.69 129 GLU A CA 1
ATOM 992 C C . GLU A 1 129 ? -4.945 3.756 13.734 1 98.69 129 GLU A C 1
ATOM 994 O O . GLU A 1 129 ? -6.016 4.078 14.25 1 98.69 129 GLU A O 1
ATOM 999 N N . THR A 1 130 ? -4.895 2.814 12.945 1 98.88 130 THR A N 1
ATOM 1000 C CA . THR A 1 130 ? -5.883 1.78 12.648 1 98.88 130 THR A CA 1
ATOM 1001 C C . THR A 1 130 ? -5.195 0.472 12.266 1 98.88 130 THR A C 1
ATOM 1003 O O . THR A 1 130 ? -4.066 0.211 12.688 1 98.88 130 THR A O 1
ATOM 1006 N N . GLY A 1 131 ? -5.836 -0.399 11.57 1 98.81 131 GLY A N 1
ATOM 1007 C CA . GLY A 1 131 ? -5.199 -1.653 11.203 1 98.81 131 GLY A CA 1
ATOM 1008 C C . GLY A 1 131 ? -6.18 -2.682 10.664 1 98.81 131 GLY A C 1
ATOM 1009 O O . GLY A 1 131 ? -7.211 -2.324 10.094 1 98.81 131 GLY A O 1
ATOM 1010 N N . ALA A 1 132 ? -5.773 -3.902 10.727 1 98.94 132 ALA A N 1
ATOM 1011 C CA . ALA A 1 132 ? -6.566 -5.051 10.305 1 98.94 132 ALA A CA 1
ATOM 1012 C C . ALA A 1 132 ? -6.594 -6.129 11.383 1 98.94 132 ALA A C 1
ATOM 1014 O O . ALA A 1 132 ? -5.594 -6.352 12.07 1 98.94 132 ALA A O 1
ATOM 1015 N N . THR A 1 133 ? -7.695 -6.777 11.547 1 98.94 133 THR A N 1
ATOM 1016 C CA . THR A 1 133 ? -7.875 -7.836 12.539 1 98.94 133 THR A CA 1
ATOM 1017 C C . THR A 1 133 ? -8.516 -9.07 11.898 1 98.94 133 THR A C 1
ATOM 1019 O O . THR A 1 133 ? -9.586 -8.969 11.289 1 98.94 133 THR A O 1
ATOM 1022 N N . LEU A 1 134 ? -7.852 -10.164 11.938 1 98.94 134 LEU A N 1
ATOM 1023 C CA . LEU A 1 134 ? -8.523 -11.43 11.688 1 98.94 134 LEU A CA 1
ATOM 1024 C C . LEU A 1 134 ? -9.227 -11.938 12.938 1 98.94 134 LEU A C 1
ATOM 1026 O O . LEU A 1 134 ? -8.609 -12.039 14 1 98.94 134 LEU A O 1
ATOM 1030 N N . HIS A 1 135 ? -10.5 -12.227 12.852 1 98.94 135 HIS A N 1
ATOM 1031 C CA . HIS A 1 135 ? -11.258 -12.688 14.016 1 98.94 135 HIS A CA 1
ATOM 1032 C C . HIS A 1 135 ? -12.266 -13.758 13.625 1 98.94 135 HIS A C 1
ATOM 1034 O O . HIS A 1 135 ? -12.617 -13.891 12.453 1 98.94 135 HIS A O 1
ATOM 1040 N N . GLU A 1 136 ? -12.695 -14.5 14.57 1 98.56 136 GLU A N 1
ATOM 1041 C CA . GLU A 1 136 ? -13.75 -15.492 14.367 1 98.56 136 GLU A CA 1
ATOM 1042 C C . GLU A 1 136 ? -15.109 -14.82 14.156 1 98.56 136 GLU A C 1
ATOM 1044 O O . GLU A 1 136 ? -15.438 -13.852 14.844 1 98.56 136 GLU A O 1
ATOM 1049 N N . MET A 1 137 ? -15.789 -15.352 13.156 1 98.38 137 MET A N 1
ATOM 1050 C CA . MET A 1 137 ? -17.125 -14.805 12.93 1 98.38 137 MET A CA 1
ATOM 1051 C C . MET A 1 137 ? -18.125 -15.383 13.922 1 98.38 137 MET A C 1
ATOM 1053 O O . MET A 1 137 ? -18.062 -16.562 14.258 1 98.38 137 MET A O 1
ATOM 1057 N N . ALA A 1 138 ? -18.953 -14.57 14.43 1 94.88 138 ALA A N 1
ATOM 1058 C CA . ALA A 1 138 ? -20.031 -14.891 15.367 1 94.88 138 ALA A CA 1
ATOM 1059 C C . ALA A 1 138 ? -21.344 -14.266 14.93 1 94.88 138 ALA A C 1
ATOM 1061 O O . ALA A 1 138 ? -21.422 -13.641 13.867 1 94.88 138 ALA A O 1
ATOM 1062 N N . ALA A 1 139 ? -22.359 -14.539 15.75 1 94.44 139 ALA A N 1
ATOM 1063 C CA . ALA A 1 139 ? -23.672 -13.969 15.445 1 94.44 139 ALA A CA 1
ATOM 1064 C C . ALA A 1 139 ? -23.609 -12.445 15.438 1 94.44 139 ALA A C 1
ATOM 1066 O O . ALA A 1 139 ? -24.172 -11.797 14.555 1 94.44 139 ALA A O 1
ATOM 1067 N N . LYS A 1 140 ? -22.953 -11.906 16.438 1 94.75 140 LYS A N 1
ATOM 1068 C CA . LYS A 1 140 ? -22.75 -10.461 16.5 1 94.75 140 LYS A CA 1
ATOM 1069 C C . LYS A 1 140 ? -21.562 -10.039 15.633 1 94.75 140 LYS A C 1
ATOM 1071 O O . LYS A 1 140 ? -20.5 -10.656 15.68 1 94.75 140 LYS A O 1
ATOM 1076 N N . PRO A 1 141 ? -21.766 -9.023 14.805 1 95.5 141 PRO A N 1
ATOM 1077 C CA . PRO A 1 141 ? -20.719 -8.609 13.875 1 95.5 141 PRO A CA 1
ATOM 1078 C C . PRO A 1 141 ? -19.438 -8.188 14.586 1 95.5 141 PRO A C 1
ATOM 1080 O O . PRO A 1 141 ? -19.484 -7.418 15.555 1 95.5 141 PRO A O 1
ATOM 1083 N N . ASP A 1 142 ? -18.328 -8.688 14.094 1 97.88 142 ASP A N 1
ATOM 1084 C CA . ASP A 1 142 ? -16.984 -8.273 14.492 1 97.88 142 ASP A CA 1
ATOM 1085 C C . ASP A 1 142 ? -16.75 -8.539 15.977 1 97.88 142 ASP A C 1
ATOM 1087 O O . ASP A 1 142 ? -15.984 -7.816 16.625 1 97.88 142 ASP A O 1
ATOM 1091 N N . ALA A 1 143 ? -17.391 -9.578 16.531 1 97.31 143 ALA A N 1
ATOM 1092 C CA . ALA A 1 143 ? -17.438 -9.742 17.984 1 97.31 143 ALA A CA 1
ATOM 1093 C C . ALA A 1 143 ? -16.672 -10.984 18.422 1 97.31 143 ALA A C 1
ATOM 1095 O O . ALA A 1 143 ? -16.422 -11.188 19.609 1 97.31 143 ALA A O 1
ATOM 1096 N N . GLY A 1 144 ? -16.359 -11.859 17.484 1 98.12 144 GLY A N 1
ATOM 1097 C CA . GLY A 1 144 ? -15.719 -13.109 17.859 1 98.12 144 GLY A CA 1
ATOM 1098 C C . GLY A 1 144 ? -14.273 -12.938 18.281 1 98.12 144 GLY A C 1
ATOM 1099 O O . GLY A 1 144 ? -13.727 -11.836 18.203 1 98.12 144 GLY A O 1
ATOM 1100 N N . ALA A 1 145 ? -13.688 -14.008 18.703 1 98.62 145 ALA A N 1
ATOM 1101 C CA . ALA A 1 145 ? -12.32 -14.031 19.219 1 98.62 145 ALA A CA 1
ATOM 1102 C C . ALA A 1 145 ? -11.328 -13.531 18.172 1 98.62 145 ALA A C 1
ATOM 1104 O O . ALA A 1 145 ? -11.477 -13.828 16.984 1 98.62 145 ALA A O 1
ATOM 1105 N N . ILE A 1 146 ? -10.336 -12.805 18.609 1 98.81 146 ILE A N 1
ATOM 1106 C CA . ILE A 1 146 ? -9.312 -12.234 17.75 1 98.81 146 ILE A CA 1
ATOM 1107 C C . ILE A 1 146 ? -8.203 -13.258 17.516 1 98.81 146 ILE A C 1
ATOM 1109 O O . ILE A 1 146 ? -7.691 -13.859 18.469 1 98.81 146 ILE A O 1
ATOM 1113 N N . ILE A 1 147 ? -7.867 -13.484 16.266 1 98.88 147 ILE A N 1
ATOM 1114 C CA . ILE A 1 147 ? -6.801 -14.406 15.906 1 98.88 147 ILE A CA 1
ATOM 1115 C C . ILE A 1 147 ? -5.484 -13.648 15.758 1 98.88 147 ILE A C 1
ATOM 1117 O O . ILE A 1 147 ? -4.43 -14.133 16.188 1 98.88 147 ILE A O 1
ATOM 1121 N N . GLY A 1 148 ? -5.492 -12.508 15.133 1 98.75 148 GLY A N 1
ATOM 1122 C CA . GLY A 1 148 ? -4.324 -11.656 14.945 1 98.75 148 GLY A CA 1
ATOM 1123 C C . GLY A 1 148 ? -4.676 -10.273 14.43 1 98.75 148 GLY A C 1
ATOM 1124 O O . GLY A 1 148 ? -5.758 -10.062 13.883 1 98.75 148 GLY A O 1
ATOM 1125 N N . GLN A 1 149 ? -3.729 -9.336 14.68 1 98.81 149 GLN A N 1
ATOM 1126 C CA . GLN A 1 149 ? -3.914 -7.953 14.258 1 98.81 149 GLN A CA 1
ATOM 1127 C C . GLN A 1 149 ? -2.598 -7.336 13.797 1 98.81 149 GLN A C 1
ATOM 1129 O O . GLN A 1 149 ? -1.523 -7.746 14.242 1 98.81 149 GLN A O 1
ATOM 1134 N N . THR A 1 150 ? -2.674 -6.461 12.906 1 98.88 150 THR A N 1
ATOM 1135 C CA . THR A 1 150 ? -1.561 -5.621 12.484 1 98.88 150 THR A CA 1
ATOM 1136 C C . THR A 1 150 ? -1.987 -4.156 12.398 1 98.88 150 THR A C 1
ATOM 1138 O O . THR A 1 150 ? -3.002 -3.838 11.773 1 98.88 150 THR A O 1
ATOM 1141 N N . ALA A 1 151 ? -1.255 -3.246 13.047 1 98.88 151 ALA A N 1
ATOM 1142 C CA . ALA A 1 151 ? -1.574 -1.822 13.078 1 98.88 151 ALA A CA 1
ATOM 1143 C C . ALA A 1 151 ? -0.853 -1.07 11.961 1 98.88 151 ALA A C 1
ATOM 1145 O O . ALA A 1 151 ? 0.224 -1.48 11.523 1 98.88 151 ALA A O 1
ATOM 1146 N N . VAL A 1 152 ? -1.421 -0.022 11.484 1 98.94 152 VAL A N 1
ATOM 1147 C CA . VAL A 1 152 ? -0.801 0.938 10.578 1 98.94 152 VAL A CA 1
ATOM 1148 C C . VAL A 1 152 ? -1.072 2.359 11.062 1 98.94 152 VAL A C 1
ATOM 1150 O O . VAL A 1 152 ? -2.127 2.635 11.641 1 98.94 152 VAL A O 1
ATOM 1153 N N . PRO A 1 153 ? -0.115 3.277 10.828 1 98.88 153 PRO A N 1
ATOM 1154 C CA . PRO A 1 153 ? -0.372 4.664 11.219 1 98.88 153 PRO A CA 1
ATOM 1155 C C . PRO A 1 153 ? -1.312 5.387 10.258 1 98.88 153 PRO A C 1
ATOM 1157 O O . PRO A 1 153 ? -1.389 5.031 9.078 1 98.88 153 PRO A O 1
ATOM 1160 N N . ILE A 1 154 ? -2.043 6.266 10.75 1 98.94 154 ILE A N 1
ATOM 1161 C CA . ILE A 1 154 ? -2.732 7.289 9.969 1 98.94 154 ILE A CA 1
ATOM 1162 C C . ILE A 1 154 ? -2.006 8.625 10.117 1 98.94 154 ILE A C 1
ATOM 1164 O O . ILE A 1 154 ? -2.059 9.258 11.172 1 98.94 154 ILE A O 1
ATOM 1168 N N . LEU A 1 155 ? -1.344 9.062 9.102 1 98.75 155 LEU A N 1
ATOM 1169 C CA . LEU A 1 155 ? -0.624 10.328 9.164 1 98.75 155 LEU A CA 1
ATOM 1170 C C . LEU A 1 155 ? -1.58 11.508 8.984 1 98.75 155 LEU A C 1
ATOM 1172 O O . LEU A 1 155 ? -2.684 11.344 8.461 1 98.75 155 LEU A O 1
ATOM 1176 N N . PRO A 1 156 ? -1.191 12.688 9.414 1 97.88 156 PRO A N 1
ATOM 1177 C CA . PRO A 1 156 ? -2.102 13.836 9.523 1 97.88 156 PRO A CA 1
ATOM 1178 C C . PRO A 1 156 ? -2.793 14.172 8.203 1 97.88 156 PRO A C 1
ATOM 1180 O O . PRO A 1 156 ? -3.922 14.672 8.203 1 97.88 156 PRO A O 1
ATOM 1183 N N . ASP A 1 157 ? -2.146 13.867 7.082 1 97.62 157 ASP A N 1
ATOM 1184 C CA . ASP A 1 157 ? -2.715 14.289 5.809 1 97.62 157 ASP A CA 1
ATOM 1185 C C . ASP A 1 157 ? -3.139 13.086 4.969 1 97.62 157 ASP A C 1
ATOM 1187 O O . ASP A 1 157 ? -3.451 13.219 3.785 1 97.62 157 ASP A O 1
ATOM 1191 N N . ASP A 1 158 ? -3.082 11.898 5.57 1 98.69 158 ASP A N 1
ATOM 1192 C CA . ASP A 1 158 ? -3.523 10.703 4.855 1 98.69 158 ASP A CA 1
ATOM 1193 C C . ASP A 1 158 ? -5.004 10.789 4.5 1 98.69 158 ASP A C 1
ATOM 1195 O O . ASP A 1 158 ? -5.832 11.156 5.34 1 98.69 158 ASP A O 1
ATOM 1199 N N . THR A 1 159 ? -5.375 10.508 3.283 1 98.62 159 THR A N 1
ATOM 1200 C CA . THR A 1 159 ? -6.77 10.289 2.92 1 98.62 159 THR A CA 1
ATOM 1201 C C . THR A 1 159 ? -7.207 8.875 3.283 1 98.62 159 THR A C 1
ATOM 1203 O O . THR A 1 159 ? -6.371 8 3.539 1 98.62 159 THR A O 1
ATOM 1206 N N . ALA A 1 160 ? -8.516 8.672 3.309 1 98.62 160 ALA A N 1
ATOM 1207 C CA . ALA A 1 160 ? -9.031 7.336 3.615 1 98.62 160 ALA A CA 1
ATOM 1208 C C . ALA A 1 160 ? -8.523 6.309 2.607 1 98.62 160 ALA A C 1
ATOM 1210 O O . ALA A 1 160 ? -8.273 5.152 2.963 1 98.62 160 ALA A O 1
ATOM 1211 N N . THR A 1 161 ? -8.391 6.715 1.353 1 98.25 161 THR A N 1
ATOM 1212 C CA . THR A 1 161 ? -7.895 5.797 0.335 1 98.25 161 THR A CA 1
ATOM 1213 C C . THR A 1 161 ? -6.461 5.371 0.641 1 98.25 161 THR A C 1
ATOM 1215 O O . THR A 1 161 ? -6.121 4.191 0.54 1 98.25 161 THR A O 1
ATOM 1218 N N . GLN A 1 162 ? -5.637 6.324 0.998 1 98.38 162 GLN A N 1
ATOM 1219 C CA . GLN A 1 162 ? -4.258 6.016 1.359 1 98.38 162 GLN A CA 1
ATOM 1220 C C . GLN A 1 162 ? -4.199 5.121 2.594 1 98.38 162 GLN A C 1
ATOM 1222 O O . GLN A 1 162 ? -3.389 4.195 2.656 1 98.38 162 GLN A O 1
ATOM 1227 N N . VAL A 1 163 ? -5.043 5.387 3.588 1 98.88 163 VAL A N 1
ATOM 1228 C CA . VAL A 1 163 ? -5.094 4.562 4.793 1 98.88 163 VAL A CA 1
ATOM 1229 C C . VAL A 1 163 ? -5.57 3.156 4.438 1 98.88 163 VAL A C 1
ATOM 1231 O O . VAL A 1 163 ? -5.051 2.168 4.957 1 98.88 163 VAL A O 1
ATOM 1234 N N . PHE A 1 164 ? -6.562 3.053 3.561 1 98.75 164 PHE A N 1
ATOM 1235 C CA . PHE A 1 164 ? -7.078 1.758 3.139 1 98.75 164 PHE A CA 1
ATOM 1236 C C . PHE A 1 164 ? -5.988 0.928 2.475 1 98.75 164 PHE A C 1
ATOM 1238 O O . PHE A 1 164 ? -5.914 -0.286 2.676 1 98.75 164 PHE A O 1
ATOM 1245 N N . ASP A 1 165 ? -5.18 1.57 1.696 1 98.5 165 ASP A N 1
ATOM 1246 C CA . ASP A 1 165 ? -4.051 0.872 1.086 1 98.5 165 ASP A CA 1
ATOM 1247 C C . ASP A 1 165 ? -3.15 0.249 2.15 1 98.5 165 ASP A C 1
ATOM 1249 O O . ASP A 1 165 ? -2.721 -0.899 2.014 1 98.5 165 ASP A O 1
ATOM 1253 N N . LYS A 1 166 ? -2.863 1.003 3.178 1 98.88 166 LYS A N 1
ATOM 1254 C CA . LYS A 1 166 ? -2.047 0.487 4.273 1 98.88 166 LYS A CA 1
ATOM 1255 C C . LYS A 1 166 ? -2.756 -0.654 4.996 1 98.88 166 LYS A C 1
ATOM 1257 O O . LYS A 1 166 ? -2.125 -1.642 5.379 1 98.88 166 LYS A O 1
ATOM 1262 N N . VAL A 1 167 ? -4.043 -0.508 5.188 1 98.94 167 VAL A N 1
ATOM 1263 C CA . VAL A 1 167 ? -4.836 -1.527 5.867 1 98.94 167 VAL A CA 1
ATOM 1264 C C . VAL A 1 167 ? -4.824 -2.818 5.051 1 98.94 167 VAL A C 1
ATOM 1266 O O . VAL A 1 167 ? -4.797 -3.916 5.613 1 98.94 167 VAL A O 1
ATOM 1269 N N . THR A 1 168 ? -4.898 -2.697 3.742 1 98.88 168 THR A N 1
ATOM 1270 C CA . THR A 1 168 ? -4.832 -3.863 2.869 1 98.88 168 THR A CA 1
ATOM 1271 C C . THR A 1 168 ? -3.523 -4.621 3.076 1 98.88 168 THR A C 1
ATOM 1273 O O . THR A 1 168 ? -3.52 -5.848 3.18 1 98.88 168 THR A O 1
ATOM 1276 N N . VAL A 1 169 ? -2.416 -3.871 3.176 1 98.94 169 VAL A N 1
ATOM 1277 C CA . VAL A 1 169 ? -1.12 -4.488 3.438 1 98.94 169 VAL A CA 1
ATOM 1278 C C . VAL A 1 169 ? -1.124 -5.133 4.82 1 98.94 169 VAL A C 1
ATOM 1280 O O . VAL A 1 169 ? -0.635 -6.25 4.992 1 98.94 169 VAL A O 1
ATOM 1283 N N . ALA A 1 170 ? -1.686 -4.445 5.801 1 98.94 170 ALA A N 1
ATOM 1284 C CA . ALA A 1 170 ? -1.797 -4.984 7.156 1 98.94 170 ALA A CA 1
ATOM 1285 C C . ALA A 1 170 ? -2.598 -6.285 7.164 1 98.94 170 ALA A C 1
ATOM 1287 O O . ALA A 1 170 ? -2.27 -7.219 7.902 1 98.94 170 ALA A O 1
ATOM 1288 N N . ALA A 1 171 ? -3.676 -6.34 6.387 1 98.94 171 ALA A N 1
ATOM 1289 C CA . ALA A 1 171 ? -4.496 -7.543 6.281 1 98.94 171 ALA A CA 1
ATOM 1290 C C . ALA A 1 171 ? -3.68 -8.719 5.746 1 98.94 171 ALA A C 1
ATOM 1292 O O . ALA A 1 171 ? -3.756 -9.828 6.277 1 98.94 171 ALA A O 1
ATOM 1293 N N . GLU A 1 172 ? -2.902 -8.453 4.711 1 98.88 172 GLU A N 1
ATOM 1294 C CA . GLU A 1 172 ? -2.023 -9.477 4.148 1 98.88 172 GLU A CA 1
ATOM 1295 C C . GLU A 1 172 ? -1.017 -9.969 5.184 1 98.88 172 GLU A C 1
ATOM 1297 O O . GLU A 1 172 ? -0.815 -11.172 5.34 1 98.88 172 GLU A O 1
ATOM 1302 N N . GLN A 1 173 ? -0.392 -9 5.875 1 98.94 173 GLN A N 1
ATOM 1303 C CA . GLN A 1 173 ? 0.59 -9.328 6.902 1 98.94 173 GLN A CA 1
ATOM 1304 C C . GLN A 1 173 ? -0.022 -10.211 7.988 1 98.94 173 GLN A C 1
ATOM 1306 O O . GLN A 1 173 ? 0.571 -11.211 8.391 1 98.94 173 GLN A O 1
ATOM 1311 N N . THR A 1 174 ? -1.198 -9.805 8.469 1 98.94 174 THR A N 1
ATOM 1312 C CA . THR A 1 174 ? -1.87 -10.516 9.555 1 98.94 174 THR A CA 1
ATOM 1313 C C . THR A 1 174 ? -2.188 -11.945 9.148 1 98.94 174 THR A C 1
ATOM 1315 O O . THR A 1 174 ? -1.814 -12.891 9.844 1 98.94 174 THR A O 1
ATOM 1318 N N . LEU A 1 175 ? -2.863 -12.086 7.973 1 98.94 175 LEU A N 1
ATOM 1319 C CA . LEU A 1 175 ? -3.266 -13.414 7.523 1 98.94 175 LEU A CA 1
ATOM 1320 C C . LEU A 1 175 ? -2.047 -14.289 7.262 1 98.94 175 LEU A C 1
ATOM 1322 O O . LEU A 1 175 ? -2.025 -15.461 7.648 1 98.94 175 LEU A O 1
ATOM 1326 N N . TRP A 1 176 ? -1.028 -13.742 6.605 1 98.88 176 TRP A N 1
ATOM 1327 C CA . TRP A 1 176 ? 0.193 -14.477 6.293 1 98.88 176 TRP A CA 1
ATOM 1328 C C . TRP A 1 176 ? 0.829 -15.039 7.559 1 98.88 176 TRP A C 1
ATOM 1330 O O . TRP A 1 176 ? 1.265 -16.188 7.582 1 98.88 176 TRP A O 1
ATOM 1340 N N . ARG A 1 177 ? 0.838 -14.25 8.578 1 98.56 177 ARG A N 1
ATOM 1341 C CA . ARG A 1 177 ? 1.515 -14.602 9.828 1 98.56 177 ARG A CA 1
ATOM 1342 C C . ARG A 1 177 ? 0.73 -15.664 10.594 1 98.56 177 ARG A C 1
ATOM 1344 O O . ARG A 1 177 ? 1.31 -16.625 11.102 1 98.56 177 ARG A O 1
ATOM 1351 N N . VAL A 1 178 ? -0.559 -15.609 10.664 1 98.62 178 VAL A N 1
ATOM 1352 C CA . VAL A 1 178 ? -1.313 -16.422 11.609 1 98.62 178 VAL A CA 1
ATOM 1353 C C . VAL A 1 178 ? -1.824 -17.688 10.914 1 98.62 178 VAL A C 1
ATOM 1355 O O . VAL A 1 178 ? -2.203 -18.656 11.578 1 98.62 178 VAL A O 1
ATOM 1358 N N . LEU A 1 179 ? -1.903 -17.719 9.602 1 98.75 179 LEU A N 1
ATOM 1359 C CA . LEU A 1 179 ? -2.621 -18.734 8.852 1 98.75 179 LEU A CA 1
ATOM 1360 C C . LEU A 1 179 ? -2.041 -20.125 9.133 1 98.75 179 LEU A C 1
ATOM 1362 O O . LEU A 1 179 ? -2.785 -21.078 9.344 1 98.75 179 LEU A O 1
ATOM 1366 N N . PRO A 1 180 ? -0.666 -20.312 9.164 1 98.44 180 PRO A N 1
ATOM 1367 C CA . PRO A 1 180 ? -0.137 -21.656 9.43 1 98.44 180 PRO A CA 1
ATOM 1368 C C . PRO A 1 180 ? -0.625 -22.219 10.758 1 98.44 180 PRO A C 1
ATOM 1370 O O . PRO A 1 180 ? -1.068 -23.375 10.812 1 98.44 180 PRO A O 1
ATOM 1373 N N . ALA A 1 181 ? -0.551 -21.438 11.797 1 98.5 181 ALA A N 1
ATOM 1374 C CA . ALA A 1 181 ? -1.024 -21.891 13.102 1 98.5 181 ALA A CA 1
ATOM 1375 C C . ALA A 1 181 ? -2.531 -22.141 13.086 1 98.5 181 ALA A C 1
ATOM 1377 O O . ALA A 1 181 ? -3.025 -23.062 13.727 1 98.5 181 ALA A O 1
ATOM 1378 N N . LEU A 1 182 ? -3.271 -21.297 12.367 1 98.5 182 LEU A N 1
ATOM 1379 C CA . LEU A 1 182 ? -4.723 -21.438 12.273 1 98.5 182 LEU A CA 1
ATOM 1380 C C . LEU A 1 182 ? -5.098 -22.734 11.586 1 98.5 182 LEU A C 1
ATOM 1382 O O . LEU A 1 182 ? -5.953 -23.484 12.078 1 98.5 182 LEU A O 1
ATOM 1386 N N . LEU A 1 183 ? -4.434 -23.062 10.453 1 98.19 183 LEU A N 1
ATOM 1387 C CA . LEU A 1 183 ? -4.691 -24.281 9.695 1 98.19 183 LEU A CA 1
ATOM 1388 C C . LEU A 1 183 ? -4.352 -25.516 10.523 1 98.19 183 LEU A C 1
ATOM 1390 O O . LEU A 1 183 ? -5.004 -26.562 10.398 1 98.19 183 LEU A O 1
ATOM 1394 N N . ALA A 1 184 ? -3.398 -25.375 11.391 1 97.62 184 ALA A N 1
ATOM 1395 C CA . ALA A 1 184 ? -2.953 -26.484 12.234 1 97.62 184 ALA A CA 1
ATOM 1396 C C . ALA A 1 184 ? -3.834 -26.625 13.469 1 97.62 184 ALA A C 1
ATOM 1398 O O . ALA A 1 184 ? -3.68 -27.578 14.242 1 97.62 184 ALA A O 1
ATOM 1399 N N . GLY A 1 185 ? -4.723 -25.688 13.656 1 97.31 185 GLY A N 1
ATOM 1400 C CA . GLY A 1 185 ? -5.582 -25.719 14.828 1 97.31 185 GLY A CA 1
ATOM 1401 C C . GLY A 1 185 ? -4.883 -25.266 16.094 1 97.31 185 GLY A C 1
ATOM 1402 O O . GLY A 1 185 ? -5.27 -25.656 17.203 1 97.31 185 GLY A O 1
ATOM 1403 N N . GLU A 1 186 ? -3.805 -24.406 15.906 1 98 186 GLU A N 1
ATOM 1404 C CA . GLU A 1 186 ? -2.959 -24.016 17.031 1 98 186 GLU A CA 1
ATOM 1405 C C . GLU A 1 186 ? -3.025 -22.516 17.266 1 98 186 GLU A C 1
ATOM 1407 O O . GLU A 1 186 ? -2.424 -22.016 18.219 1 98 186 GLU A O 1
ATOM 1412 N N . ALA A 1 187 ? -3.711 -21.812 16.438 1 97.88 187 ALA A N 1
ATOM 1413 C CA . ALA A 1 187 ? -3.756 -20.359 16.578 1 97.88 187 ALA A CA 1
ATOM 1414 C C . ALA A 1 187 ? -4.492 -19.953 17.859 1 97.88 187 ALA A C 1
ATOM 1416 O O . ALA A 1 187 ? -5.523 -20.531 18.203 1 97.88 187 ALA A O 1
ATOM 1417 N N . PRO A 1 188 ? -3.943 -19 18.562 1 96.88 188 PRO A N 1
ATOM 1418 C CA . PRO A 1 188 ? -4.688 -18.516 19.719 1 96.88 188 PRO A CA 1
ATOM 1419 C C . PRO A 1 188 ? -6 -17.828 19.344 1 96.88 188 PRO A C 1
ATOM 1421 O O . PRO A 1 188 ? -6.113 -17.281 18.25 1 96.88 188 PRO A O 1
ATOM 1424 N N . HIS A 1 189 ? -6.984 -17.938 20.172 1 98 189 HIS A N 1
ATOM 1425 C CA . HIS A 1 189 ? -8.242 -17.203 20.125 1 98 189 HIS A CA 1
ATOM 1426 C C . HIS A 1 189 ? -8.359 -16.25 21.312 1 98 189 HIS A C 1
ATOM 1428 O O . HIS A 1 189 ? -8.797 -16.641 22.391 1 98 189 HIS A O 1
ATOM 1434 N N . LEU A 1 190 ? -7.98 -14.992 21 1 98.31 190 LEU A N 1
ATOM 1435 C CA . LEU A 1 190 ? -7.863 -14 22.062 1 98.31 190 LEU A CA 1
ATOM 1436 C C . LEU A 1 190 ? -9.203 -13.32 22.328 1 98.31 190 LEU A C 1
ATOM 1438 O O . LEU A 1 190 ? -10.023 -13.188 21.422 1 98.31 190 LEU A O 1
ATOM 1442 N N . PRO A 1 191 ? -9.445 -12.859 23.531 1 97.56 191 PRO A N 1
ATOM 1443 C CA . PRO A 1 191 ? -10.703 -12.188 23.844 1 97.56 191 PRO A CA 1
ATOM 1444 C C . PRO A 1 191 ? -10.898 -10.906 23.047 1 97.56 191 PRO A C 1
ATOM 1446 O O . PRO A 1 191 ? -9.93 -10.195 22.766 1 97.56 191 PRO A O 1
ATOM 1449 N N . ASN A 1 192 ? -12.047 -10.648 22.641 1 98.06 192 ASN A N 1
ATOM 1450 C CA . ASN A 1 192 ? -12.523 -9.43 22 1 98.06 192 ASN A CA 1
ATOM 1451 C C . ASN A 1 192 ? -13.484 -8.664 22.906 1 98.06 192 ASN A C 1
ATOM 1453 O O . ASN A 1 192 ? -14.703 -8.797 22.781 1 98.06 192 ASN A O 1
ATOM 1457 N N . ASP A 1 193 ? -12.984 -7.824 23.812 1 97.75 193 ASP A N 1
ATOM 1458 C CA . ASP A 1 193 ? -13.781 -7.148 24.828 1 97.75 193 ASP A CA 1
ATOM 1459 C C . ASP A 1 193 ? -14.594 -6.004 24.219 1 97.75 193 ASP A C 1
ATOM 1461 O O . ASP A 1 193 ? -14.125 -4.859 24.188 1 97.75 193 ASP A O 1
ATOM 1465 N N . LEU A 1 194 ? -15.758 -6.266 23.906 1 96.88 194 LEU A N 1
ATOM 1466 C CA . LEU A 1 194 ? -16.609 -5.328 23.172 1 96.88 194 LEU A CA 1
ATOM 1467 C C . LEU A 1 194 ? -16.859 -4.07 24 1 96.88 194 LEU A C 1
ATOM 1469 O O . LEU A 1 194 ? -17.109 -3 23.438 1 96.88 194 LEU A O 1
ATOM 1473 N N . ALA A 1 195 ? -16.781 -4.184 25.297 1 96.81 195 ALA A N 1
ATOM 1474 C CA . ALA A 1 195 ? -17.031 -3.051 26.188 1 96.81 195 ALA A CA 1
ATOM 1475 C C . ALA A 1 195 ? -16 -1.95 26 1 96.81 195 ALA A C 1
ATOM 1477 O O . ALA A 1 195 ? -16.266 -0.778 26.266 1 96.81 195 ALA A O 1
ATOM 1478 N N . THR A 1 196 ? -14.906 -2.262 25.484 1 96.5 196 THR A N 1
ATOM 1479 C CA . THR A 1 196 ? -13.828 -1.297 25.297 1 96.5 196 THR A CA 1
ATOM 1480 C C . THR A 1 196 ? -13.766 -0.817 23.859 1 96.5 196 THR A C 1
ATOM 1482 O O . THR A 1 196 ? -12.844 -0.1 23.469 1 96.5 196 THR A O 1
ATOM 1485 N N . GLY A 1 197 ? -14.734 -1.193 23.078 1 96.94 197 GLY A N 1
ATOM 1486 C CA . GLY A 1 197 ? -14.68 -0.903 21.656 1 96.94 197 GLY A CA 1
ATOM 1487 C C . GLY A 1 197 ? -15.695 0.141 21.219 1 96.94 197 GLY A C 1
ATOM 1488 O O . GLY A 1 197 ? -16.031 1.042 21.984 1 96.94 197 GLY A O 1
ATOM 1489 N N . SER A 1 198 ? -15.977 0.195 19.984 1 97.94 198 SER A N 1
ATOM 1490 C CA . SER A 1 198 ? -16.953 1.09 19.359 1 97.94 198 SER A CA 1
ATOM 1491 C C . SER A 1 198 ? -17.578 0.452 18.125 1 97.94 198 SER A C 1
ATOM 1493 O O . SER A 1 198 ? -17.047 -0.531 17.594 1 97.94 198 SER A O 1
ATOM 1495 N N . TYR A 1 199 ? -18.688 0.875 17.766 1 97.62 199 TYR A N 1
ATOM 1496 C CA . TYR A 1 199 ? -19.406 0.388 16.594 1 97.62 199 TYR A CA 1
ATOM 1497 C C . TYR A 1 199 ? -19.906 1.547 15.742 1 97.62 199 TYR A C 1
ATOM 1499 O O . TYR A 1 199 ? -20.438 2.527 16.266 1 97.62 199 TYR A O 1
ATOM 1507 N N . TYR A 1 200 ? -19.703 1.478 14.484 1 97.94 200 TYR A N 1
ATOM 1508 C CA . TYR A 1 200 ? -20.172 2.502 13.555 1 97.94 200 TYR A CA 1
ATOM 1509 C C . TYR A 1 200 ? -20.906 1.874 12.383 1 97.94 200 TYR A C 1
ATOM 1511 O O . TYR A 1 200 ? -20.516 0.823 11.875 1 97.94 200 TYR A O 1
ATOM 1519 N N . GLY A 1 201 ? -21.984 2.465 11.938 1 96.69 201 GLY A N 1
ATOM 1520 C CA . GLY A 1 201 ? -22.75 2.008 10.789 1 96.69 201 GLY A CA 1
ATOM 1521 C C . GLY A 1 201 ? -22.188 2.494 9.469 1 96.69 201 GLY A C 1
ATOM 1522 O O . GLY A 1 201 ? -21.125 3.109 9.43 1 96.69 201 GLY A O 1
ATOM 1523 N N . GLY A 1 202 ? -22.906 2.223 8.422 1 96.38 202 GLY A N 1
ATOM 1524 C CA . GLY A 1 202 ? -22.484 2.658 7.102 1 96.38 202 GLY A CA 1
ATOM 1525 C C . GLY A 1 202 ? -22.609 4.156 6.898 1 96.38 202 GLY A C 1
ATOM 1526 O O . GLY A 1 202 ? -23.172 4.855 7.742 1 96.38 202 GLY A O 1
ATOM 1527 N N . ARG A 1 203 ? -21.984 4.629 5.883 1 95.88 203 ARG A N 1
ATOM 1528 C CA . ARG A 1 203 ? -22.094 6.031 5.5 1 95.88 203 ARG A CA 1
ATOM 1529 C C . ARG A 1 203 ? -22.734 6.184 4.125 1 95.88 203 ARG A C 1
ATOM 1531 O O . ARG A 1 203 ? -22.688 5.258 3.312 1 95.88 203 ARG A O 1
ATOM 1538 N N . LYS A 1 204 ? -23.359 7.293 3.914 1 94.56 204 LYS A N 1
ATOM 1539 C CA . LYS A 1 204 ? -23.969 7.637 2.639 1 94.56 204 LYS A CA 1
ATOM 1540 C C . LYS A 1 204 ? -23.391 8.93 2.072 1 94.56 204 LYS A C 1
ATOM 1542 O O . LYS A 1 204 ? -22.781 9.711 2.801 1 94.56 204 LYS A O 1
ATOM 1547 N N . PRO A 1 205 ? -23.594 9.141 0.789 1 93.44 205 PRO A N 1
ATOM 1548 C CA . PRO A 1 205 ? -23.016 10.328 0.151 1 93.44 205 PRO A CA 1
ATOM 1549 C C . PRO A 1 205 ? -23.359 11.617 0.884 1 93.44 205 PRO A C 1
ATOM 1551 O O . PRO A 1 205 ? -22.516 12.5 1.021 1 93.44 205 PRO A O 1
ATOM 1554 N N . GLU A 1 206 ? -24.547 11.727 1.434 1 97.12 206 GLU A N 1
ATOM 1555 C CA . GLU A 1 206 ? -25 12.945 2.1 1 97.12 206 GLU A CA 1
ATOM 1556 C C . GLU A 1 206 ? -24.188 13.211 3.363 1 97.12 206 GLU A C 1
ATOM 1558 O O . GLU A 1 206 ? -24.109 14.352 3.836 1 97.12 206 GLU A O 1
ATOM 1563 N N . ASP A 1 207 ? -23.562 12.188 3.922 1 98 207 ASP A N 1
ATOM 1564 C CA . ASP A 1 207 ? -22.734 12.344 5.113 1 98 207 ASP A CA 1
ATOM 1565 C C . ASP A 1 207 ? -21.469 13.125 4.805 1 98 207 ASP A C 1
ATOM 1567 O O . ASP A 1 207 ? -20.734 13.508 5.715 1 98 207 ASP A O 1
ATOM 1571 N N . GLY A 1 208 ? -21.219 13.445 3.549 1 98.44 208 GLY A N 1
ATOM 1572 C CA . GLY A 1 208 ? -20.062 14.227 3.125 1 98.44 208 GLY A CA 1
ATOM 1573 C C . GLY A 1 208 ? -20.312 15.719 3.131 1 98.44 208 GLY A C 1
ATOM 1574 O O . GLY A 1 208 ? -19.422 16.516 2.846 1 98.44 208 GLY A O 1
ATOM 1575 N N . ARG A 1 209 ? -21.547 16.109 3.432 1 98.69 209 ARG A N 1
ATOM 1576 C CA . ARG A 1 209 ? -21.875 17.531 3.465 1 98.69 209 ARG A CA 1
ATOM 1577 C C . ARG A 1 209 ? -21.062 18.25 4.543 1 98.69 209 ARG A C 1
ATOM 1579 O O . ARG A 1 209 ? -21.062 17.844 5.703 1 98.69 209 ARG A O 1
ATOM 1586 N N . ILE A 1 210 ? -20.469 19.312 4.188 1 98.81 210 ILE A N 1
ATOM 1587 C CA . ILE A 1 210 ? -19.578 20.062 5.086 1 98.81 210 ILE A CA 1
ATOM 1588 C C . ILE A 1 210 ? -20.422 20.984 5.973 1 98.81 210 ILE A C 1
ATOM 1590 O O . ILE A 1 210 ? -21.297 21.703 5.484 1 98.81 210 ILE A O 1
ATOM 1594 N N . ASP A 1 211 ? -20.281 20.859 7.219 1 98.69 211 ASP A N 1
ATOM 1595 C CA . ASP A 1 211 ? -20.734 21.859 8.18 1 98.69 211 ASP A CA 1
ATOM 1596 C C . ASP A 1 211 ? -19.609 22.812 8.562 1 98.69 211 ASP A C 1
ATOM 1598 O O . ASP A 1 211 ? -18.812 22.5 9.453 1 98.69 211 ASP A O 1
ATOM 1602 N N . TRP A 1 212 ? -19.625 23.969 7.969 1 98.38 212 TRP A N 1
ATOM 1603 C CA . TRP A 1 212 ? -18.516 24.922 8.094 1 98.38 212 TRP A CA 1
ATOM 1604 C C . TRP A 1 212 ? -18.453 25.5 9.508 1 98.38 212 TRP A C 1
ATOM 1606 O O . TRP A 1 212 ? -17.469 26.141 9.883 1 98.38 212 TRP A O 1
ATOM 1616 N N . SER A 1 213 ? -19.484 25.328 10.266 1 98.19 213 SER A N 1
ATOM 1617 C CA . SER A 1 213 ? -19.5 25.875 11.625 1 98.19 213 SER A CA 1
ATOM 1618 C C . SER A 1 213 ? -18.625 25.031 12.555 1 98.19 213 SER A C 1
ATOM 1620 O O . SER A 1 213 ? -18.328 25.469 13.672 1 98.19 213 SER A O 1
ATOM 1622 N N . LYS A 1 214 ? -18.219 23.859 12.109 1 98.5 214 LYS A N 1
ATOM 1623 C CA . LYS A 1 214 ? -17.344 23 12.898 1 98.5 214 LYS A CA 1
ATOM 1624 C C . LYS A 1 214 ? -15.906 23.5 12.867 1 98.5 214 LYS A C 1
ATOM 1626 O O . LYS A 1 214 ? -15.531 24.281 11.992 1 98.5 214 LYS A O 1
ATOM 1631 N N . PRO A 1 215 ? -15.141 23.047 13.883 1 98.25 215 PRO A N 1
ATOM 1632 C CA . PRO A 1 215 ? -13.719 23.422 13.859 1 98.25 215 PRO A CA 1
ATOM 1633 C C . PRO A 1 215 ? -12.992 22.891 12.617 1 98.25 215 PRO A C 1
ATOM 1635 O O . PRO A 1 215 ? -13.344 21.828 12.102 1 98.25 215 PRO A O 1
ATOM 1638 N N . ALA A 1 216 ? -11.938 23.562 12.172 1 98.19 216 ALA A N 1
ATOM 1639 C CA . ALA A 1 216 ? -11.203 23.266 10.945 1 98.19 216 ALA A CA 1
ATOM 1640 C C . ALA A 1 216 ? -10.695 21.828 10.938 1 98.19 216 ALA A C 1
ATOM 1642 O O . ALA A 1 216 ? -10.742 21.156 9.906 1 98.19 216 ALA A O 1
ATOM 1643 N N . ALA A 1 217 ? -10.227 21.375 12.078 1 98.19 217 ALA A N 1
ATOM 1644 C CA . ALA A 1 217 ? -9.703 20.016 12.164 1 98.19 217 ALA A CA 1
ATOM 1645 C C . ALA A 1 217 ? -10.766 18.984 11.797 1 98.19 217 ALA A C 1
ATOM 1647 O O . ALA A 1 217 ? -10.477 18 11.117 1 98.19 217 ALA A O 1
ATOM 1648 N N . GLN A 1 218 ? -11.969 19.172 12.195 1 98.69 218 GLN A N 1
ATOM 1649 C CA . GLN A 1 218 ? -13.062 18.25 11.922 1 98.69 218 GLN A CA 1
ATOM 1650 C C . GLN A 1 218 ? -13.484 18.312 10.453 1 98.69 218 GLN A C 1
ATOM 1652 O O . GLN A 1 218 ? -13.742 17.281 9.836 1 98.69 218 GLN A O 1
ATOM 1657 N N . VAL A 1 219 ? -13.555 19.562 9.938 1 98.88 219 VAL A N 1
ATOM 1658 C CA . VAL A 1 219 ? -13.891 19.719 8.531 1 98.88 219 VAL A CA 1
ATOM 1659 C C . VAL A 1 219 ? -12.82 19.078 7.66 1 98.88 219 VAL A C 1
ATOM 1661 O O . VAL A 1 219 ? -13.133 18.375 6.695 1 98.88 219 VAL A O 1
ATOM 1664 N N . TYR A 1 220 ? -11.578 19.297 8.047 1 98.81 220 TYR A N 1
ATOM 1665 C CA . TYR A 1 220 ? -10.469 18.703 7.309 1 98.81 220 TYR A CA 1
ATOM 1666 C C . TYR A 1 220 ? -10.531 17.188 7.355 1 98.81 220 TYR A C 1
ATOM 1668 O O . TYR A 1 220 ? -10.32 16.516 6.344 1 98.81 220 TYR A O 1
ATOM 1676 N N . ASN A 1 221 ? -10.812 16.562 8.492 1 98.88 221 ASN A N 1
ATOM 1677 C CA . ASN A 1 221 ? -10.969 15.125 8.625 1 98.88 221 ASN A CA 1
ATOM 1678 C C . ASN A 1 221 ? -12.07 14.594 7.707 1 98.88 221 ASN A C 1
ATOM 1680 O O . ASN A 1 221 ? -11.922 13.523 7.113 1 98.88 221 ASN A O 1
ATOM 1684 N N . LEU A 1 222 ? -13.141 15.336 7.629 1 98.94 222 LEU A N 1
ATOM 1685 C CA . LEU A 1 222 ? -14.211 14.914 6.727 1 98.94 222 LEU A CA 1
ATOM 1686 C C . LEU A 1 222 ? -13.719 14.875 5.281 1 98.94 222 LEU A C 1
ATOM 1688 O O . LEU A 1 222 ? -13.945 13.898 4.57 1 98.94 222 LEU A O 1
ATOM 1692 N N . VAL A 1 223 ? -13.023 15.938 4.867 1 98.88 223 VAL A N 1
ATOM 1693 C CA . VAL A 1 223 ? -12.516 16.016 3.502 1 98.88 223 VAL A CA 1
ATOM 1694 C C . VAL A 1 223 ? -11.625 14.812 3.211 1 98.88 223 VAL A C 1
ATOM 1696 O O . VAL A 1 223 ? -11.82 14.117 2.209 1 98.88 223 VAL A O 1
ATOM 1699 N N . ARG A 1 224 ? -10.688 14.5 4.09 1 98.69 224 ARG A N 1
ATOM 1700 C CA . ARG A 1 224 ? -9.75 13.414 3.852 1 98.69 224 ARG A CA 1
ATOM 1701 C C . ARG A 1 224 ? -10.445 12.055 3.939 1 98.69 224 ARG A C 1
ATOM 1703 O O . ARG A 1 224 ? -10.078 11.117 3.232 1 98.69 224 ARG A O 1
ATOM 1710 N N . ALA A 1 225 ? -11.492 11.938 4.762 1 98.81 225 ALA A N 1
ATOM 1711 C CA . ALA A 1 225 ? -12.188 10.672 5.012 1 98.81 225 ALA A CA 1
ATOM 1712 C C . ALA A 1 225 ? -12.969 10.227 3.785 1 98.81 225 ALA A C 1
ATOM 1714 O O . ALA A 1 225 ? -13.219 9.031 3.598 1 98.81 225 ALA A O 1
ATOM 1715 N N . VAL A 1 226 ? -13.367 11.234 2.98 1 98.5 226 VAL A N 1
ATOM 1716 C CA . VAL A 1 226 ? -14.234 10.875 1.859 1 98.5 226 VAL A CA 1
ATOM 1717 C C . VAL A 1 226 ? -13.641 11.414 0.56 1 98.5 226 VAL A C 1
ATOM 1719 O O . VAL A 1 226 ? -14.352 11.57 -0.435 1 98.5 226 VAL A O 1
ATOM 1722 N N . ALA A 1 227 ? -12.328 11.773 0.552 1 98.19 227 ALA A N 1
ATOM 1723 C CA . ALA A 1 227 ? -11.656 12.242 -0.655 1 98.19 227 ALA A CA 1
ATOM 1724 C C . ALA A 1 227 ? -11.758 11.219 -1.777 1 98.19 227 ALA A C 1
ATOM 1726 O O . ALA A 1 227 ? -11.953 10.023 -1.521 1 98.19 227 ALA A O 1
ATOM 1727 N N . PRO A 1 228 ? -11.633 11.672 -3.029 1 95.19 228 PRO A N 1
ATOM 1728 C CA . PRO A 1 228 ? -11.633 10.695 -4.125 1 95.19 228 PRO A CA 1
ATOM 1729 C C . PRO A 1 228 ? -10.656 9.547 -3.889 1 95.19 228 PRO A C 1
ATOM 1731 O O . PRO A 1 228 ? -9.547 9.766 -3.389 1 95.19 228 PRO A O 1
ATOM 1734 N N . PRO A 1 229 ? -11.117 8.336 -4.211 1 95.75 229 PRO A N 1
ATOM 1735 C CA . PRO A 1 229 ? -12.227 7.969 -5.098 1 95.75 229 PRO A CA 1
ATOM 1736 C C . PRO A 1 229 ? -13.562 7.871 -4.367 1 95.75 229 PRO A C 1
ATOM 1738 O O . PRO A 1 229 ? -14.562 7.473 -4.961 1 95.75 229 PRO A O 1
ATOM 1741 N N . TYR A 1 230 ? -13.641 8.133 -3.078 1 95.25 230 TYR A N 1
ATOM 1742 C CA . TYR A 1 230 ? -14.914 8.258 -2.381 1 95.25 230 TYR A CA 1
ATOM 1743 C C . TYR A 1 230 ? -15.703 9.453 -2.895 1 95.25 230 TYR A C 1
ATOM 1745 O O . TYR A 1 230 ? -15.188 10.258 -3.682 1 95.25 230 TYR A O 1
ATOM 1753 N N . PRO A 1 231 ? -16.953 9.594 -2.549 1 93.69 231 PRO A N 1
ATOM 1754 C CA . PRO A 1 231 ? -17.828 10.594 -3.158 1 93.69 231 PRO A CA 1
ATOM 1755 C C . PRO A 1 231 ? -17.344 12.023 -2.928 1 93.69 231 PRO A C 1
ATOM 1757 O O . PRO A 1 231 ? -17.703 12.93 -3.676 1 93.69 231 PRO A O 1
ATOM 1760 N N . GLY A 1 232 ? -16.547 12.266 -1.865 1 96.81 232 GLY A N 1
ATOM 1761 C CA . GLY A 1 232 ? -16.016 13.594 -1.607 1 96.81 232 GLY A CA 1
ATOM 1762 C C . GLY A 1 232 ? -16.828 14.383 -0.605 1 96.81 232 GLY A C 1
ATOM 1763 O O . GLY A 1 232 ? -18.047 14.172 -0.478 1 96.81 232 GLY A O 1
ATOM 1764 N N . ALA A 1 233 ? -16.172 15.25 0.111 1 98.75 233 ALA A N 1
ATOM 1765 C CA . ALA A 1 233 ? -16.859 16.25 0.922 1 98.75 233 ALA A CA 1
ATOM 1766 C C . ALA A 1 233 ? -17.375 17.406 0.059 1 98.75 233 ALA A C 1
ATOM 1768 O O . ALA A 1 233 ? -16.688 17.844 -0.871 1 98.75 233 ALA A O 1
ATOM 1769 N N . PHE A 1 234 ? -18.578 17.953 0.413 1 98.5 234 PHE A N 1
ATOM 1770 C CA . PHE A 1 234 ? -19.125 18.938 -0.515 1 98.5 234 PHE A CA 1
ATOM 1771 C C . PHE A 1 234 ? -19.906 20.016 0.234 1 98.5 234 PHE A C 1
ATOM 1773 O O . PHE A 1 234 ? -20.234 19.844 1.406 1 98.5 234 PHE A O 1
ATOM 1780 N N . THR A 1 235 ? -20.141 21.094 -0.419 1 98.06 235 THR A N 1
ATOM 1781 C CA . THR A 1 235 ? -20.969 22.203 0.035 1 98.06 235 THR A CA 1
ATOM 1782 C C . THR A 1 235 ? -21.781 22.781 -1.124 1 98.06 235 THR A C 1
ATOM 1784 O O . THR A 1 235 ? -21.391 22.656 -2.285 1 98.06 235 THR A O 1
ATOM 1787 N N . ASP A 1 236 ? -22.906 23.312 -0.812 1 96.44 236 ASP A N 1
ATOM 1788 C CA . ASP A 1 236 ? -23.75 23.953 -1.822 1 96.44 236 ASP A CA 1
ATOM 1789 C C . ASP A 1 236 ? -23.641 25.484 -1.728 1 96.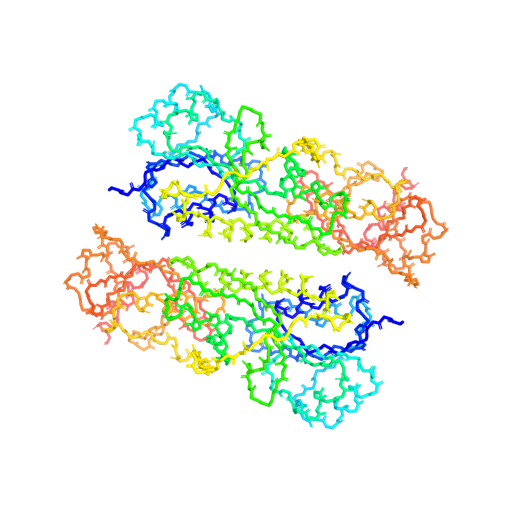44 236 ASP A C 1
ATOM 1791 O O . ASP A 1 236 ? -23.812 26.047 -0.648 1 96.44 236 ASP A O 1
ATOM 1795 N N . VAL A 1 237 ? -23.312 26.047 -2.801 1 94.81 237 VAL A N 1
ATOM 1796 C CA . VAL A 1 237 ? -23.281 27.5 -2.914 1 94.81 237 VAL A CA 1
ATOM 1797 C C . VAL A 1 237 ? -24.219 27.969 -4.016 1 94.81 237 VAL A C 1
ATOM 1799 O O . VAL A 1 237 ? -24.047 27.609 -5.184 1 94.81 237 VAL A O 1
ATOM 1802 N N . ASP A 1 238 ? -25.234 28.734 -3.578 1 92.06 238 ASP A N 1
ATOM 1803 C CA . ASP A 1 238 ? -26.219 29.266 -4.512 1 92.06 238 ASP A CA 1
ATOM 1804 C C . ASP A 1 238 ? -26.812 28.141 -5.367 1 92.06 238 ASP A C 1
ATOM 1806 O O . ASP A 1 238 ? -26.859 28.25 -6.594 1 92.06 238 ASP A O 1
ATOM 1810 N N . GLY A 1 239 ? -27.016 27.047 -4.789 1 91.38 239 GLY A N 1
ATOM 1811 C CA . GLY A 1 239 ? -27.719 25.938 -5.43 1 91.38 239 GLY A CA 1
ATOM 1812 C C . GLY A 1 239 ? -26.812 25.031 -6.23 1 91.38 239 GLY A C 1
ATOM 1813 O O . GLY A 1 239 ? -27.266 24.047 -6.824 1 91.38 239 GLY A O 1
ATOM 1814 N N . THR A 1 240 ? -25.562 25.406 -6.242 1 94.75 240 THR A N 1
ATOM 1815 C CA . THR A 1 240 ? -24.594 24.594 -6.965 1 94.75 240 THR A CA 1
ATOM 1816 C C . THR A 1 240 ? -23.688 23.844 -5.992 1 94.75 240 THR A C 1
ATOM 1818 O O . THR A 1 240 ? -23.172 24.438 -5.039 1 94.75 240 THR A O 1
ATOM 1821 N N . ARG A 1 241 ? -23.484 22.578 -6.266 1 97 241 ARG A N 1
ATOM 1822 C CA . ARG A 1 241 ? -22.672 21.766 -5.375 1 97 241 ARG A CA 1
ATOM 1823 C C . ARG A 1 241 ? -21.188 21.828 -5.773 1 97 241 ARG A C 1
ATOM 1825 O O . ARG A 1 241 ? -20.859 21.641 -6.945 1 97 241 ARG A O 1
ATOM 1832 N N . PHE A 1 242 ? -20.375 22.047 -4.84 1 98.25 242 PHE A N 1
ATOM 1833 C CA . PHE A 1 242 ? -18.938 22.031 -4.996 1 98.25 242 PHE A CA 1
ATOM 1834 C C . PHE A 1 242 ? -18.312 20.953 -4.117 1 98.25 242 PHE A C 1
ATOM 1836 O O . PHE A 1 242 ? -18.641 20.844 -2.936 1 98.25 242 PHE A O 1
ATOM 1843 N N . VAL A 1 243 ? -17.406 20.125 -4.672 1 98.31 243 VAL A N 1
ATOM 1844 C CA . VAL A 1 243 ? -16.703 19.047 -3.973 1 98.31 243 VAL A CA 1
ATOM 1845 C C . VAL A 1 243 ? -15.258 19.438 -3.715 1 98.31 243 VAL A C 1
ATOM 1847 O O . VAL A 1 243 ? -14.555 19.891 -4.629 1 98.31 243 VAL A O 1
ATOM 1850 N N . ILE A 1 244 ? -14.852 19.406 -2.494 1 98.5 244 ILE A N 1
ATOM 1851 C CA . ILE A 1 244 ? -13.453 19.625 -2.148 1 98.5 244 ILE A CA 1
ATOM 1852 C C . ILE A 1 244 ? -12.672 18.328 -2.332 1 98.5 244 ILE A C 1
ATOM 1854 O O . ILE A 1 244 ? -12.664 17.469 -1.449 1 98.5 244 ILE A O 1
ATOM 1858 N N . ALA A 1 245 ? -11.969 18.234 -3.445 1 97.81 245 ALA A N 1
ATOM 1859 C CA . ALA A 1 245 ? -11.258 17 -3.793 1 97.81 245 ALA A CA 1
ATOM 1860 C C . ALA A 1 245 ? -9.938 16.891 -3.027 1 97.81 245 ALA A C 1
ATOM 1862 O O . ALA A 1 245 ? -9.508 15.797 -2.68 1 97.81 245 ALA A O 1
ATOM 1863 N N . ARG A 1 246 ? -9.281 17.953 -2.842 1 97.62 246 ARG A N 1
ATOM 1864 C CA . ARG A 1 246 ? -8.016 18.016 -2.117 1 97.62 246 ARG A CA 1
ATOM 1865 C C . ARG A 1 246 ? -7.91 19.297 -1.297 1 97.62 246 ARG A C 1
ATOM 1867 O O . ARG A 1 246 ? -8.281 20.375 -1.768 1 97.62 246 ARG A O 1
ATOM 1874 N N . ALA A 1 247 ? -7.48 19.219 -0.093 1 97.75 247 ALA A N 1
ATOM 1875 C CA . ALA A 1 247 ? -7.289 20.375 0.786 1 97.75 247 ALA A CA 1
ATOM 1876 C C . ALA A 1 247 ? -6.164 20.109 1.786 1 97.75 247 ALA A C 1
ATOM 1878 O O . ALA A 1 247 ? -5.648 19 1.877 1 97.75 247 ALA A O 1
ATOM 1879 N N . ARG A 1 248 ? -5.754 21.125 2.447 1 96.44 248 ARG A N 1
ATOM 1880 C CA . ARG A 1 248 ? -4.852 21.094 3.592 1 96.44 248 ARG A CA 1
ATOM 1881 C C . ARG A 1 248 ? -5.293 22.062 4.676 1 96.44 248 ARG A C 1
ATOM 1883 O O . ARG A 1 248 ? -5.934 23.078 4.379 1 96.44 248 ARG A O 1
ATOM 1890 N N . LEU A 1 249 ? -4.992 21.688 5.93 1 96.31 249 LEU A N 1
ATOM 1891 C CA . LEU A 1 249 ? -5.164 22.719 6.957 1 96.31 249 LEU A CA 1
ATOM 1892 C C . LEU A 1 249 ? -4.254 23.906 6.691 1 96.31 249 LEU A C 1
ATOM 1894 O O . LEU A 1 249 ? -3.068 23.734 6.395 1 96.31 249 LEU A O 1
ATOM 1898 N N . ALA A 1 250 ? -4.848 25.047 6.723 1 94.44 250 ALA A N 1
ATOM 1899 C CA . ALA A 1 250 ? -4.039 26.234 6.496 1 94.44 250 ALA A CA 1
ATOM 1900 C C . ALA A 1 250 ? -2.994 26.406 7.598 1 94.44 250 ALA A C 1
ATOM 1902 O O . ALA A 1 250 ? -3.32 26.344 8.789 1 94.44 250 ALA A O 1
ATOM 1903 N N . ALA A 1 251 ? -1.784 26.609 7.188 1 88.81 251 ALA A N 1
ATOM 1904 C CA . ALA A 1 251 ? -0.709 26.812 8.148 1 88.81 251 ALA A CA 1
ATOM 1905 C C . ALA A 1 251 ? -0.851 28.172 8.836 1 88.81 251 ALA A C 1
ATOM 1907 O O . ALA A 1 251 ? -1.33 29.141 8.227 1 88.81 251 ALA A O 1
ATOM 1908 N N . PRO A 1 252 ? -0.377 28.172 10.078 1 86.12 252 PRO A N 1
ATOM 1909 C CA . PRO A 1 252 ? -0.356 29.5 10.703 1 86.12 252 PRO A CA 1
ATOM 1910 C C . PRO A 1 252 ? 0.441 30.516 9.898 1 86.12 252 PRO A C 1
ATOM 1912 O O . PRO A 1 252 ? 1.507 30.203 9.367 1 86.12 252 PRO A O 1
ATOM 1915 N N . GLY A 1 253 ? -0.068 31.625 9.695 1 85.12 253 GLY A N 1
ATOM 1916 C CA . GLY A 1 253 ? 0.629 32.688 8.992 1 85.12 253 GLY A CA 1
ATOM 1917 C C . GLY A 1 253 ? 0.389 32.688 7.496 1 85.12 253 GLY A C 1
ATOM 1918 O O . GLY A 1 253 ? 0.848 33.562 6.777 1 85.12 253 GLY A O 1
ATOM 1919 N N . SER A 1 254 ? -0.243 31.672 7.02 1 87.56 254 SER A N 1
ATOM 1920 C CA . SER A 1 254 ? -0.545 31.594 5.594 1 87.56 254 SER A CA 1
ATOM 1921 C C . SER A 1 254 ? -1.586 32.656 5.199 1 87.56 254 SER A C 1
ATOM 1923 O O . SER A 1 254 ? -2.234 33.25 6.062 1 87.56 254 SER A O 1
ATOM 1925 N N . ALA A 1 255 ? -1.667 32.844 3.922 1 86.12 255 ALA A N 1
ATOM 1926 C CA . ALA A 1 255 ? -2.66 33.781 3.4 1 86.12 255 ALA A CA 1
ATOM 1927 C C . ALA A 1 255 ? -4.074 33.344 3.76 1 86.12 255 ALA A C 1
ATOM 1929 O O . ALA A 1 255 ? -4.91 34.156 4.145 1 86.12 255 ALA A O 1
ATOM 1930 N N . ALA A 1 256 ? -4.273 32.094 3.666 1 88.38 256 ALA A N 1
ATOM 1931 C CA . ALA A 1 256 ? -5.586 31.547 3.996 1 88.38 256 ALA A CA 1
ATOM 1932 C C . ALA A 1 256 ? -5.918 31.766 5.473 1 88.38 256 ALA A C 1
ATOM 1934 O O . ALA A 1 256 ? -7.051 32.094 5.816 1 88.38 256 ALA A O 1
ATOM 1935 N N . ALA A 1 257 ? -4.992 31.562 6.316 1 90.69 257 ALA A N 1
ATOM 1936 C CA . ALA A 1 257 ? -5.191 31.781 7.746 1 90.69 257 ALA A CA 1
ATOM 1937 C C . ALA A 1 257 ? -5.484 33.25 8.055 1 90.69 257 ALA A C 1
ATOM 1939 O O . ALA A 1 257 ? -6.344 33.562 8.883 1 90.69 257 ALA A O 1
ATOM 1940 N N . ALA A 1 258 ? -4.785 34.094 7.402 1 89.81 258 ALA A N 1
ATOM 1941 C CA . ALA A 1 258 ? -4.988 35.531 7.598 1 89.81 258 ALA A CA 1
ATOM 1942 C C . ALA A 1 258 ? -6.379 35.969 7.137 1 89.81 258 ALA A C 1
ATOM 1944 O O . ALA A 1 258 ? -7.059 36.719 7.816 1 89.81 258 ALA A O 1
ATOM 1945 N N . ALA A 1 259 ? -6.738 35.469 6.031 1 86.56 259 ALA A N 1
ATOM 1946 C CA . ALA A 1 259 ? -8.031 35.844 5.457 1 86.56 259 ALA A CA 1
ATOM 1947 C C . ALA A 1 259 ? -9.18 35.281 6.312 1 86.56 259 ALA A C 1
ATOM 1949 O O . ALA A 1 259 ? -10.234 35.938 6.414 1 86.56 259 ALA A O 1
ATOM 1950 N N . ALA A 1 260 ? -9.031 34.156 6.941 1 88.44 260 ALA A N 1
ATOM 1951 C CA . ALA A 1 260 ? -10.062 33.469 7.707 1 88.44 260 ALA A CA 1
ATOM 1952 C C . ALA A 1 260 ? -10.508 34.312 8.906 1 88.44 260 ALA A C 1
ATOM 1954 O O . ALA A 1 260 ? -11.664 34.219 9.336 1 88.44 260 ALA A O 1
ATOM 1955 N N . ALA A 1 261 ? -9.664 35.156 9.398 1 87.88 261 ALA A N 1
ATOM 1956 C CA . ALA A 1 261 ? -9.945 35.938 10.594 1 87.88 261 ALA A CA 1
ATOM 1957 C C . ALA A 1 261 ? -11.117 36.875 10.367 1 87.88 261 ALA A C 1
ATOM 1959 O O . ALA A 1 261 ? -11.867 37.188 11.297 1 87.88 261 ALA A O 1
ATOM 1960 N N . ASP A 1 262 ? -11.336 37.25 9.18 1 89.25 262 ASP A N 1
ATOM 1961 C CA . ASP A 1 262 ? -12.297 38.312 8.93 1 89.25 262 ASP A CA 1
ATOM 1962 C C . ASP A 1 262 ? -13.461 37.844 8.07 1 89.25 262 ASP A C 1
ATOM 1964 O O . ASP A 1 262 ? -14.25 38.656 7.57 1 89.25 262 ASP A O 1
ATOM 1968 N N . LEU A 1 263 ? -13.555 36.594 7.867 1 93.56 263 LEU A N 1
ATOM 1969 C CA . LEU A 1 263 ? -14.586 36.062 6.977 1 93.56 263 LEU A CA 1
ATOM 1970 C C . LEU A 1 263 ? -15.5 35.094 7.711 1 93.56 263 LEU A C 1
ATOM 1972 O O . LEU A 1 263 ? -15.062 34.438 8.648 1 93.56 263 LEU A O 1
ATOM 1976 N N . PRO A 1 264 ? -16.781 35.062 7.348 1 95 264 PRO A N 1
ATOM 1977 C CA . PRO A 1 264 ? -17.688 34.094 7.945 1 95 264 PRO A CA 1
ATOM 1978 C C . PRO A 1 264 ? -17.375 32.656 7.492 1 95 264 PRO A C 1
ATOM 1980 O O . PRO A 1 264 ? -16.734 32.469 6.457 1 95 264 PRO A O 1
ATOM 1983 N N . PRO A 1 265 ? -17.828 31.641 8.219 1 96.88 265 PRO A N 1
ATOM 1984 C CA . PRO A 1 265 ? -17.625 30.25 7.805 1 96.88 265 PRO A CA 1
ATOM 1985 C C . PRO A 1 265 ? -18.188 29.953 6.414 1 96.88 265 PRO A C 1
ATOM 1987 O O . PRO A 1 265 ? -19.25 30.469 6.059 1 96.88 265 PRO A O 1
ATOM 1990 N N . GLY A 1 266 ? -17.422 29.219 5.645 1 97 266 GLY A N 1
ATOM 1991 C CA . GLY A 1 266 ? -17.844 28.891 4.293 1 97 266 GLY A CA 1
ATOM 1992 C C . GLY A 1 266 ? -16.703 28.906 3.295 1 97 266 GLY A C 1
ATOM 1993 O O . GLY A 1 266 ? -15.539 29.078 3.676 1 97 266 GLY A O 1
ATOM 1994 N N . LEU A 1 267 ? -17.016 28.609 2.055 1 96.88 267 LEU A N 1
ATOM 1995 C CA . LEU A 1 267 ? -16.062 28.594 0.953 1 96.88 267 LEU A CA 1
ATOM 1996 C C . LEU A 1 267 ? -15.812 30 0.423 1 96.88 267 LEU A C 1
ATOM 1998 O O . LEU A 1 267 ? -16.766 30.75 0.193 1 96.88 267 LEU A O 1
ATOM 2002 N N . HIS A 1 268 ? -14.594 30.359 0.294 1 96 268 HIS A N 1
ATOM 2003 C CA . HIS A 1 268 ? -14.227 31.703 -0.137 1 96 268 HIS A CA 1
ATOM 2004 C C . HIS A 1 268 ? -13.094 31.656 -1.164 1 96 268 HIS A C 1
ATOM 2006 O O . HIS A 1 268 ? -12.469 30.625 -1.359 1 96 268 HIS A O 1
ATOM 2012 N N . VAL A 1 269 ? -12.891 32.719 -1.832 1 95 269 VAL A N 1
ATOM 2013 C CA . VAL A 1 269 ? -11.781 32.906 -2.758 1 95 269 VAL A CA 1
ATOM 2014 C C . VAL A 1 269 ? -11.188 34.312 -2.588 1 95 269 VAL A C 1
ATOM 2016 O O . VAL A 1 269 ? -11.93 35.281 -2.371 1 95 269 VAL A O 1
ATOM 2019 N N . SER A 1 270 ? -9.938 34.469 -2.461 1 90.88 270 SER A N 1
ATOM 2020 C CA . SER A 1 270 ? -9.195 35.719 -2.395 1 90.88 270 SER A CA 1
ATOM 2021 C C . SER A 1 270 ? -7.785 35.562 -2.945 1 90.88 270 SER A C 1
ATOM 2023 O O . SER A 1 270 ? -7.129 34.562 -2.695 1 90.88 270 SER A O 1
ATOM 2025 N N . ASP A 1 271 ? -7.277 36.562 -3.697 1 89.75 271 ASP A N 1
ATOM 2026 C CA . ASP A 1 271 ? -5.918 36.594 -4.223 1 89.75 271 ASP A CA 1
ATOM 2027 C C . ASP A 1 271 ? -5.59 35.312 -4.957 1 89.75 271 ASP A C 1
ATOM 2029 O O . ASP A 1 271 ? -4.574 34.656 -4.672 1 89.75 271 ASP A O 1
ATOM 2033 N N . ASN A 1 272 ? -6.508 34.812 -5.668 1 91.38 272 ASN A N 1
ATOM 2034 C CA . ASN A 1 272 ? -6.379 33.656 -6.539 1 91.38 272 ASN A CA 1
ATOM 2035 C C . ASN A 1 272 ? -6.184 32.375 -5.734 1 91.38 272 ASN A C 1
ATOM 2037 O O . ASN A 1 272 ? -5.527 31.422 -6.199 1 91.38 272 ASN A O 1
ATOM 2041 N N . ALA A 1 273 ? -6.652 32.375 -4.559 1 93.5 273 ALA A N 1
ATOM 2042 C CA . ALA A 1 273 ? -6.59 31.188 -3.707 1 93.5 273 ALA A CA 1
ATOM 2043 C C . ALA A 1 273 ? -7.969 30.844 -3.146 1 93.5 273 ALA A C 1
ATOM 2045 O O . ALA A 1 273 ? -8.742 31.734 -2.785 1 93.5 273 ALA A O 1
ATOM 2046 N N . LEU A 1 274 ? -8.258 29.547 -3.186 1 96 274 LEU A N 1
ATOM 2047 C CA . LEU A 1 274 ? -9.5 29.031 -2.615 1 96 274 LEU A CA 1
ATOM 2048 C C . LEU A 1 274 ? -9.289 28.562 -1.18 1 96 274 LEU A C 1
ATOM 2050 O O . LEU A 1 274 ? -8.289 27.906 -0.881 1 96 274 LEU A O 1
ATOM 2054 N N . PHE A 1 275 ? -10.109 28.938 -0.291 1 96.69 275 PHE A N 1
ATOM 2055 C CA . PHE A 1 275 ? -9.984 28.453 1.081 1 96.69 275 PHE A CA 1
ATOM 2056 C C . PHE A 1 275 ? -11.359 28.359 1.744 1 96.69 275 PHE A C 1
ATOM 2058 O O . PHE A 1 275 ? -12.328 28.953 1.278 1 96.69 275 PHE A O 1
ATOM 2065 N N . GLY A 1 276 ? -11.508 27.469 2.682 1 97.81 276 GLY A N 1
ATOM 2066 C CA . GLY A 1 276 ? -12.695 27.297 3.496 1 97.81 276 GLY A CA 1
ATOM 2067 C C . GLY A 1 276 ? -12.508 27.75 4.934 1 97.81 276 GLY A C 1
ATOM 2068 O O . GLY A 1 276 ? -11.648 27.219 5.645 1 97.81 276 GLY A O 1
ATOM 2069 N N . VAL A 1 277 ? -13.32 28.734 5.324 1 97.81 277 VAL A N 1
ATOM 2070 C CA . VAL A 1 277 ? -13.258 29.234 6.691 1 97.81 277 VAL A CA 1
ATOM 2071 C C . VAL A 1 277 ? -14.164 28.391 7.59 1 97.81 277 VAL A C 1
ATOM 2073 O O . VAL A 1 277 ? -15.305 28.094 7.227 1 97.81 277 VAL A O 1
ATOM 2076 N N . CYS A 1 278 ? -13.625 28 8.789 1 97.81 278 CYS A N 1
ATOM 2077 C CA . CYS A 1 278 ? -14.367 27.109 9.672 1 97.81 278 CYS A CA 1
ATOM 2078 C C . CYS A 1 278 ? -14.812 27.844 10.93 1 97.81 278 CYS A C 1
ATOM 2080 O O . CYS A 1 278 ? -14.586 29.047 11.078 1 97.81 278 CYS A O 1
ATOM 2082 N N . GLY A 1 279 ? -15.57 27.094 11.789 1 96.88 279 GLY A N 1
ATOM 2083 C CA . GLY A 1 279 ? -16.234 27.688 12.945 1 96.88 279 GLY A CA 1
ATOM 2084 C C . GLY A 1 279 ? -15.273 28.219 13.984 1 96.88 279 GLY A C 1
ATOM 2085 O O . GLY A 1 279 ? -15.641 29.078 14.789 1 96.88 279 GLY A O 1
ATOM 2086 N N . ASP A 1 280 ? -14.047 27.766 14.031 1 96.19 280 ASP A N 1
ATOM 2087 C CA . ASP A 1 280 ? -13.062 28.219 15.008 1 96.19 280 ASP A CA 1
ATOM 2088 C C . ASP A 1 280 ? -12.164 29.312 14.414 1 96.19 280 ASP A C 1
ATOM 2090 O O . ASP A 1 280 ? -11.055 29.547 14.906 1 96.19 280 ASP A O 1
ATOM 2094 N N . SER A 1 281 ? -12.547 29.828 13.258 1 94.75 281 SER A N 1
ATOM 2095 C CA . SER A 1 281 ? -11.875 30.922 12.547 1 94.75 281 SER A CA 1
ATOM 2096 C C . SER A 1 281 ? -10.539 30.453 11.969 1 94.75 281 SER A C 1
ATOM 2098 O O . SER A 1 281 ? -9.656 31.281 11.711 1 94.75 281 SER A O 1
ATOM 2100 N N . ARG A 1 282 ? -10.344 29.188 11.898 1 96.06 282 ARG A N 1
ATOM 2101 C CA . ARG A 1 282 ? -9.266 28.609 11.102 1 96.06 282 ARG A CA 1
ATOM 2102 C C . ARG A 1 282 ? -9.766 28.219 9.711 1 96.06 282 ARG A C 1
ATOM 2104 O O . ARG A 1 282 ? -10.961 28.297 9.43 1 96.06 282 ARG A O 1
ATOM 2111 N N . ALA A 1 283 ? -8.727 27.906 8.836 1 97.38 283 ALA A N 1
ATOM 2112 C CA . ALA A 1 283 ? -9.148 27.703 7.453 1 97.38 283 ALA A CA 1
ATOM 2113 C C . ALA A 1 283 ? -8.508 26.453 6.863 1 97.38 283 ALA A C 1
ATOM 2115 O O . ALA A 1 283 ? -7.52 25.938 7.398 1 97.38 283 ALA A O 1
ATOM 2116 N N . LEU A 1 284 ? -9.156 25.891 5.906 1 97.94 284 LEU A N 1
ATOM 2117 C CA . LEU A 1 284 ? -8.562 24.922 4.98 1 97.94 284 LEU A CA 1
ATOM 2118 C C . LEU A 1 284 ? -8.094 25.609 3.707 1 97.94 284 LEU A C 1
ATOM 2120 O O . LEU A 1 284 ? -8.781 26.484 3.178 1 97.94 284 LEU A O 1
ATOM 2124 N N . SER A 1 285 ? -6.891 25.344 3.248 1 96.69 285 SER A N 1
ATOM 2125 C CA . SER A 1 285 ? -6.488 25.656 1.883 1 96.69 285 SER A CA 1
ATOM 2126 C C . SER A 1 285 ? -7.027 24.641 0.893 1 96.69 285 SER A C 1
ATOM 2128 O O . SER A 1 285 ? -6.707 23.453 0.984 1 96.69 285 SER A O 1
ATOM 2130 N N . ILE A 1 286 ? -7.848 25.078 -0.029 1 97.5 286 ILE A N 1
ATOM 2131 C CA . ILE A 1 286 ? -8.438 24.172 -1.011 1 97.5 286 ILE A CA 1
ATOM 2132 C C . ILE A 1 286 ? -7.531 24.078 -2.234 1 97.5 286 ILE A C 1
ATOM 2134 O O . ILE A 1 286 ? -7.336 25.062 -2.953 1 97.5 286 ILE A O 1
ATOM 2138 N N . LEU A 1 287 ? -7.027 22.922 -2.475 1 96 287 LEU A N 1
ATOM 2139 C CA . LEU A 1 287 ? -6.047 22.703 -3.533 1 96 287 LEU A CA 1
ATOM 2140 C C . LEU A 1 287 ? -6.727 22.266 -4.824 1 96 287 LEU A C 1
ATOM 2142 O O . LEU A 1 287 ? -6.203 22.484 -5.918 1 96 287 LEU A O 1
ATOM 2146 N N . GLU A 1 288 ? -7.805 21.594 -4.695 1 97.81 288 GLU A N 1
ATOM 2147 C CA . GLU A 1 288 ? -8.578 21.141 -5.852 1 97.81 288 GLU A CA 1
ATOM 2148 C C . GLU A 1 288 ? -10.078 21.156 -5.547 1 97.81 288 GLU A C 1
ATOM 2150 O O . GLU A 1 288 ? -10.531 20.5 -4.605 1 97.81 288 GLU A O 1
ATOM 2155 N N . LEU A 1 289 ? -10.797 21.906 -6.277 1 98.19 289 LEU A N 1
ATOM 2156 C CA . LEU A 1 289 ? -12.242 22.078 -6.145 1 98.19 289 LEU A CA 1
ATOM 2157 C C . LEU A 1 289 ? -12.961 21.594 -7.406 1 98.19 289 LEU A C 1
ATOM 2159 O O . LEU A 1 289 ? -12.523 21.906 -8.523 1 98.19 289 LEU A O 1
ATOM 2163 N N . TRP A 1 290 ? -13.961 20.844 -7.195 1 98.12 290 TRP A N 1
ATOM 2164 C CA . TRP A 1 290 ? -14.766 20.391 -8.32 1 98.12 290 TRP A CA 1
ATOM 2165 C C . TRP A 1 290 ? -16.172 21 -8.266 1 98.12 290 TRP A C 1
ATOM 2167 O O . TRP A 1 290 ? -16.734 21.172 -7.184 1 98.12 290 TRP A O 1
ATOM 2177 N N . GLN A 1 291 ? -16.688 21.281 -9.375 1 96.88 291 GLN A N 1
ATOM 2178 C CA . GLN A 1 291 ? -18.109 21.609 -9.523 1 96.88 291 GLN A CA 1
ATOM 2179 C C . GLN A 1 291 ? -18.891 20.422 -10.094 1 96.88 291 GLN A C 1
ATOM 2181 O O . GLN A 1 291 ? -18.438 19.781 -11.047 1 96.88 291 GLN A O 1
ATOM 2186 N N . GLN A 1 292 ? -19.906 20.109 -9.398 1 92.69 292 GLN A N 1
ATOM 2187 C CA . GLN A 1 292 ? -20.766 19.047 -9.906 1 92.69 292 GLN A CA 1
ATOM 2188 C C . GLN A 1 292 ? -21.906 19.609 -10.734 1 92.69 292 GLN A C 1
ATOM 2190 O O . GLN A 1 292 ? -22.688 20.422 -10.242 1 92.69 292 GLN A O 1
ATOM 2195 N N . ARG A 1 293 ? -21.984 19.234 -11.953 1 85.19 293 ARG A N 1
ATOM 2196 C CA . ARG A 1 293 ? -23.062 19.625 -12.867 1 85.19 293 ARG A CA 1
ATOM 2197 C C . ARG A 1 293 ? -23.531 18.438 -13.695 1 85.19 293 ARG A C 1
ATOM 2199 O O . ARG A 1 293 ? -22.75 17.828 -14.406 1 85.19 293 ARG A O 1
ATOM 2206 N N . ASP A 1 294 ? -24.812 18.109 -13.602 1 82.69 294 ASP A N 1
ATOM 2207 C CA . ASP A 1 294 ? -25.453 17.062 -14.391 1 82.69 294 ASP A CA 1
ATOM 2208 C C . ASP A 1 294 ? -24.719 15.742 -14.25 1 82.69 294 ASP A C 1
ATOM 2210 O O . ASP A 1 294 ? -24.422 15.078 -15.25 1 82.69 294 ASP A O 1
ATOM 2214 N N . GLY A 1 295 ? -24.234 15.453 -13.117 1 78.69 295 GLY A N 1
ATOM 2215 C CA . GLY A 1 295 ? -23.625 14.156 -12.852 1 78.69 295 GLY A CA 1
ATOM 2216 C C . GLY A 1 295 ? -22.141 14.109 -13.164 1 78.69 295 GLY A C 1
ATOM 2217 O O . GLY A 1 295 ? -21.5 13.078 -12.969 1 78.69 295 GLY A O 1
ATOM 2218 N N . SER A 1 296 ? -21.656 15.18 -13.672 1 86.81 296 SER A N 1
ATOM 2219 C CA . SER A 1 296 ? -20.234 15.242 -13.992 1 86.81 296 SER A CA 1
ATOM 2220 C C . SER A 1 296 ? -19.5 16.219 -13.078 1 86.81 296 SER A C 1
ATOM 2222 O O . SER A 1 296 ? -20.109 17.125 -12.523 1 86.81 296 SER A O 1
ATOM 2224 N N . GLU A 1 297 ? -18.25 15.922 -12.859 1 91.62 297 GLU A N 1
ATOM 2225 C CA . GLU A 1 297 ? -17.422 16.781 -12.031 1 91.62 297 GLU A CA 1
ATOM 2226 C C . GLU A 1 297 ? -16.312 17.438 -12.867 1 91.62 297 GLU A C 1
ATOM 2228 O O . GLU A 1 297 ? -15.68 16.781 -13.688 1 91.62 297 GLU A O 1
ATOM 2233 N N . THR A 1 298 ? -16.172 18.688 -12.703 1 95.75 298 THR A N 1
ATOM 2234 C CA . THR A 1 298 ? -15.109 19.422 -13.383 1 95.75 298 THR A CA 1
ATOM 2235 C C . THR A 1 298 ? -14.297 20.25 -12.391 1 95.75 298 THR A C 1
ATOM 2237 O O . THR A 1 298 ? -14.852 20.812 -11.445 1 95.75 298 THR A O 1
ATOM 2240 N N . VAL A 1 299 ? -13.047 20.359 -12.695 1 96.94 299 VAL A N 1
ATOM 2241 C CA . VAL A 1 299 ? -12.172 21.172 -11.836 1 96.94 299 VAL A CA 1
ATOM 2242 C C . VAL A 1 299 ? -12.523 22.641 -11.992 1 96.94 299 VAL A C 1
ATOM 2244 O O . VAL A 1 299 ? -12.766 23.125 -13.102 1 96.94 299 VAL A O 1
ATOM 2247 N N . VAL A 1 300 ? -12.547 23.375 -10.852 1 96.62 300 VAL A N 1
ATOM 2248 C CA . VAL A 1 300 ? -12.852 24.797 -10.812 1 96.62 300 VAL A CA 1
ATOM 2249 C C . VAL A 1 300 ? -11.625 25.578 -10.328 1 96.62 300 VAL A C 1
ATOM 2251 O O . VAL A 1 300 ? -11.094 25.297 -9.25 1 96.62 300 VAL A O 1
ATOM 2254 N N . THR A 1 301 ? -11.203 26.547 -11.133 1 96.81 301 THR A N 1
ATOM 2255 C CA . THR A 1 301 ? -10.109 27.406 -10.727 1 96.81 301 THR A CA 1
ATOM 2256 C C . THR A 1 301 ? -10.602 28.484 -9.766 1 96.81 301 THR A C 1
ATOM 2258 O O . THR A 1 301 ? -11.797 28.75 -9.688 1 96.81 301 THR A O 1
ATOM 2261 N N . PRO A 1 302 ? -9.648 29.031 -9.008 1 96.12 302 PRO A N 1
ATOM 2262 C CA . PRO A 1 302 ? -10.055 30.156 -8.156 1 96.12 302 PRO A CA 1
ATOM 2263 C C . PRO A 1 302 ? -10.758 31.266 -8.938 1 96.12 302 PRO A C 1
ATOM 2265 O O . PRO A 1 302 ? -11.766 31.797 -8.477 1 96.12 302 PRO A O 1
ATOM 2268 N N . ALA A 1 303 ? -10.297 31.531 -10.102 1 96.19 303 ALA A N 1
ATOM 2269 C CA . ALA A 1 303 ? -10.883 32.562 -10.938 1 96.19 303 ALA A CA 1
ATOM 2270 C C . ALA A 1 303 ? -12.312 32.219 -11.352 1 96.19 303 ALA A C 1
ATOM 2272 O O . ALA A 1 303 ? -13.203 33.062 -11.344 1 96.19 303 ALA A O 1
ATOM 2273 N N . GLU A 1 304 ? -12.484 31.016 -11.734 1 95.75 304 GLU A N 1
ATOM 2274 C CA . GLU A 1 304 ? -13.812 30.562 -12.125 1 95.75 304 GLU A CA 1
ATOM 2275 C C . GLU A 1 304 ? -14.789 30.625 -10.961 1 95.75 304 GLU A C 1
ATOM 2277 O O . GLU A 1 304 ? -15.953 31 -11.133 1 95.75 304 GLU A O 1
ATOM 2282 N N . PHE A 1 305 ? -14.32 30.25 -9.836 1 96.38 305 PHE A N 1
ATOM 2283 C CA . PHE A 1 305 ? -15.18 30.297 -8.656 1 96.38 305 PHE A CA 1
ATOM 2284 C C . PHE A 1 305 ? -15.531 31.734 -8.305 1 96.38 305 PHE A C 1
ATOM 2286 O O . PHE A 1 305 ? -16.656 32.031 -7.926 1 96.38 305 PHE A O 1
ATOM 2293 N N . ALA A 1 306 ? -14.555 32.594 -8.375 1 94.56 306 ALA A N 1
ATOM 2294 C CA . ALA A 1 306 ? -14.797 34 -8.125 1 94.56 306 ALA A CA 1
ATOM 2295 C C . ALA A 1 306 ? -15.891 34.531 -9.047 1 94.56 306 ALA A C 1
ATOM 2297 O O . ALA A 1 306 ? -16.766 35.281 -8.602 1 94.56 306 ALA A O 1
ATOM 2298 N N . GLN A 1 307 ? -15.797 34.188 -10.266 1 94.12 307 GLN A N 1
ATOM 2299 C CA . GLN A 1 307 ? -16.812 34.625 -11.234 1 94.12 307 GLN A CA 1
ATOM 2300 C C . GLN A 1 307 ? -18.188 34.062 -10.867 1 94.12 307 GLN A C 1
ATOM 2302 O O . GLN A 1 307 ? -19.188 34.75 -11.016 1 94.12 307 GLN A O 1
ATOM 2307 N N . PHE A 1 308 ? -18.172 32.844 -10.438 1 92.25 308 PHE A N 1
ATOM 2308 C CA . PHE A 1 308 ? -19.406 32.188 -10.047 1 92.25 308 PHE A CA 1
ATOM 2309 C C . PHE A 1 308 ? -20.094 32.938 -8.914 1 92.25 308 PHE A C 1
ATOM 2311 O O . PHE A 1 308 ? -21.297 33.188 -8.961 1 92.25 308 PHE A O 1
ATOM 2318 N N . ILE A 1 309 ? -19.406 33.281 -7.879 1 90.31 309 ILE A N 1
ATOM 2319 C CA . ILE A 1 309 ? -19.969 33.906 -6.699 1 90.31 309 ILE A CA 1
ATOM 2320 C C . ILE A 1 309 ? -20.406 35.344 -7.043 1 90.31 309 ILE A C 1
ATOM 2322 O O . ILE A 1 309 ? -21.344 35.875 -6.453 1 90.31 309 ILE A O 1
ATOM 2326 N N . HIS A 1 310 ? -19.672 36 -7.875 1 86.44 310 HIS A N 1
ATOM 2327 C CA . HIS A 1 310 ? -20.031 37.344 -8.289 1 86.44 310 HIS A CA 1
ATOM 2328 C C . HIS A 1 310 ? -21.312 37.344 -9.125 1 86.44 310 HIS A C 1
ATOM 2330 O O . HIS A 1 310 ? -22.141 38.25 -9 1 86.44 310 HIS A O 1
ATOM 2336 N N . SER A 1 311 ? -21.344 36.406 -9.984 1 78.69 311 SER A N 1
ATOM 2337 C CA . SER A 1 311 ? -22.516 36.312 -10.844 1 78.69 311 SER A CA 1
ATOM 2338 C C . SER A 1 311 ? -23.766 35.969 -10.039 1 78.69 311 SER A C 1
ATOM 2340 O O . SER A 1 311 ? -24.859 36.406 -10.359 1 78.69 311 SER A O 1
ATOM 2342 N N . SER A 1 312 ? -23.703 35.188 -9.117 1 69.88 312 SER A N 1
ATOM 2343 C CA . SER A 1 312 ? -24.844 34.781 -8.305 1 69.88 312 SER A CA 1
ATOM 2344 C C . SER A 1 312 ? -25.359 35.906 -7.438 1 69.88 312 SER A C 1
ATOM 2346 O O . SER A 1 312 ? -26.547 35.938 -7.098 1 69.88 312 SER A O 1
ATOM 2348 N N . ARG A 1 313 ? -24.578 36.906 -7.047 1 61.81 313 ARG A N 1
ATOM 2349 C CA . ARG A 1 313 ? -25 38.062 -6.266 1 61.81 313 ARG A CA 1
ATOM 2350 C C . ARG A 1 313 ? -25.812 39.031 -7.125 1 61.81 313 ARG A C 1
ATOM 2352 O O . ARG A 1 313 ? -26.641 39.781 -6.609 1 61.81 313 ARG A O 1
ATOM 2359 N N . HIS A 1 314 ? -25.5 39.062 -8.398 1 57.28 314 HIS A N 1
ATOM 2360 C CA . HIS A 1 314 ? -26.234 39.969 -9.281 1 57.28 314 HIS A CA 1
ATOM 2361 C C . HIS A 1 314 ? -27.453 39.281 -9.898 1 57.28 314 HIS A C 1
ATOM 2363 O O . HIS A 1 314 ? -28.203 39.906 -10.648 1 57.28 314 HIS A O 1
ATOM 2369 N N . SER A 1 315 ? -27.656 38 -9.695 1 46.34 315 SER A N 1
ATOM 2370 C CA . SER A 1 315 ? -28.891 37.438 -10.211 1 46.34 315 SER A CA 1
ATOM 2371 C C . SER A 1 315 ? -29.969 37.406 -9.141 1 46.34 315 SER A C 1
ATOM 2373 O O . SER A 1 315 ? -29.672 37.281 -7.953 1 46.34 315 SER A O 1
ATOM 2375 N N . MET B 1 1 ? 13.133 20.969 24.094 1 76.94 1 MET B N 1
ATOM 2376 C CA . MET B 1 1 ? 13.234 21.359 22.688 1 76.94 1 MET B CA 1
ATOM 2377 C C . MET B 1 1 ? 12.867 20.203 21.766 1 76.94 1 MET B C 1
ATOM 2379 O O . MET B 1 1 ? 13.07 19.031 22.109 1 76.94 1 MET B O 1
ATOM 2383 N N . LYS B 1 2 ? 12.172 20.422 20.625 1 91.06 2 LYS B N 1
ATOM 2384 C CA . LYS B 1 2 ? 11.812 19.375 19.656 1 91.06 2 LYS B CA 1
ATOM 2385 C C . LYS B 1 2 ? 13.055 18.766 19.016 1 91.06 2 LYS B C 1
ATOM 2387 O O . LYS B 1 2 ? 14.016 19.469 18.734 1 91.06 2 LYS B O 1
ATOM 2392 N N . PRO B 1 3 ? 13.07 17.484 18.922 1 96.88 3 PRO B N 1
ATOM 2393 C CA . PRO B 1 3 ? 14.203 16.875 18.219 1 96.88 3 PRO B CA 1
ATOM 2394 C C . PRO B 1 3 ? 14.391 17.438 16.812 1 96.88 3 PRO B C 1
ATOM 2396 O O . PRO B 1 3 ? 13.422 17.578 16.062 1 96.88 3 PRO B O 1
ATOM 2399 N N . ARG B 1 4 ? 15.602 17.812 16.547 1 98.56 4 ARG B N 1
ATOM 2400 C CA . ARG B 1 4 ? 15.93 18.406 15.25 1 98.56 4 ARG B CA 1
ATOM 2401 C C . ARG B 1 4 ? 16.641 17.391 14.352 1 98.56 4 ARG B C 1
ATOM 2403 O O . ARG B 1 4 ? 17.5 16.641 14.805 1 98.56 4 ARG B O 1
ATOM 2410 N N . ALA B 1 5 ? 16.234 17.375 12.977 1 98.88 5 ALA B N 1
ATOM 2411 C CA . ALA B 1 5 ? 16.812 16.359 12.102 1 98.88 5 ALA B CA 1
ATOM 2412 C C . ALA B 1 5 ? 17.141 16.953 10.734 1 98.88 5 ALA B C 1
ATOM 2414 O O . ALA B 1 5 ? 16.562 17.953 10.32 1 98.88 5 ALA B O 1
ATOM 2415 N N . VAL B 1 6 ? 18.125 16.406 10.125 1 98.94 6 VAL B N 1
ATOM 2416 C CA . VAL B 1 6 ? 18.344 16.5 8.688 1 98.94 6 VAL B CA 1
ATOM 2417 C C . VAL B 1 6 ? 17.984 15.172 8.023 1 98.94 6 VAL B C 1
ATOM 2419 O O . VAL B 1 6 ? 18.312 14.102 8.539 1 98.94 6 VAL B O 1
ATOM 2422 N N . VAL B 1 7 ? 17.281 15.258 6.895 1 98.94 7 VAL B N 1
ATOM 2423 C CA . VAL B 1 7 ? 16.75 14.047 6.277 1 98.94 7 VAL B CA 1
ATOM 2424 C C . VAL B 1 7 ? 17.266 13.922 4.848 1 98.94 7 VAL B C 1
ATOM 2426 O O . VAL B 1 7 ? 17.078 14.828 4.031 1 98.94 7 VAL B O 1
ATOM 2429 N N . PHE B 1 8 ? 17.969 12.844 4.594 1 98.88 8 PHE B N 1
ATOM 2430 C CA . PHE B 1 8 ? 18.297 12.406 3.24 1 98.88 8 PHE B CA 1
ATOM 2431 C C . PHE B 1 8 ? 17.25 11.445 2.713 1 98.88 8 PHE B C 1
ATOM 2433 O O . PHE B 1 8 ? 17.016 10.383 3.299 1 98.88 8 PHE B O 1
ATOM 2440 N N . ALA B 1 9 ? 16.594 11.859 1.607 1 98.75 9 ALA B N 1
ATOM 2441 C CA . ALA B 1 9 ? 15.461 11.008 1.254 1 98.75 9 ALA B CA 1
ATOM 2442 C C . ALA B 1 9 ? 15.148 11.102 -0.237 1 98.75 9 ALA B C 1
ATOM 2444 O O . ALA B 1 9 ? 15.43 12.117 -0.875 1 98.75 9 ALA B O 1
ATOM 2445 N N . TYR B 1 10 ? 14.602 10.086 -0.703 1 97.81 10 TYR B N 1
ATOM 2446 C CA . TYR B 1 10 ? 14.148 9.992 -2.088 1 97.81 10 TYR B CA 1
ATOM 2447 C C . TYR B 1 10 ? 13.102 8.898 -2.244 1 97.81 10 TYR B C 1
ATOM 2449 O O . TYR B 1 10 ? 12.93 8.062 -1.358 1 97.81 10 TYR B O 1
ATOM 2457 N N . HIS B 1 11 ? 12.281 8.938 -3.359 1 96.81 11 HIS B N 1
ATOM 2458 C CA . HIS B 1 11 ? 11.344 7.887 -3.727 1 96.81 11 HIS B CA 1
ATOM 2459 C C . HIS B 1 11 ? 10.203 7.789 -2.717 1 96.81 11 HIS B C 1
ATOM 2461 O O . HIS B 1 11 ? 10.055 8.664 -1.856 1 96.81 11 HIS B O 1
ATOM 2467 N N . ASN B 1 12 ? 9.352 6.777 -2.791 1 98.31 12 ASN B N 1
ATOM 2468 C CA . ASN B 1 12 ? 8.133 6.625 -1.995 1 98.31 12 ASN B CA 1
ATOM 2469 C C . ASN B 1 12 ? 8.453 6.406 -0.52 1 98.31 12 ASN B C 1
ATOM 2471 O O . ASN B 1 12 ? 7.785 6.953 0.355 1 98.31 12 ASN B O 1
ATOM 2475 N N . VAL B 1 13 ? 9.492 5.641 -0.245 1 98.75 13 VAL B N 1
ATOM 2476 C CA . VAL B 1 13 ? 9.883 5.395 1.14 1 98.75 13 VAL B CA 1
ATOM 2477 C C . VAL B 1 13 ? 10.328 6.703 1.789 1 98.75 13 VAL B C 1
ATOM 2479 O O . VAL B 1 13 ? 9.984 6.98 2.939 1 98.75 13 VAL B O 1
ATOM 2482 N N . GLY B 1 14 ? 11.102 7.492 1.026 1 98.81 14 GLY B N 1
ATOM 2483 C CA . GLY B 1 14 ? 11.492 8.797 1.524 1 98.81 14 GLY B CA 1
ATOM 2484 C C . GLY B 1 14 ? 10.32 9.703 1.823 1 98.81 14 GLY B C 1
ATOM 2485 O O . GLY B 1 14 ? 10.289 10.375 2.857 1 98.81 14 GLY B O 1
ATOM 2486 N N . VAL B 1 15 ? 9.383 9.711 0.944 1 98.69 15 VAL B N 1
ATOM 2487 C CA . VAL B 1 15 ? 8.195 10.531 1.104 1 98.69 15 VAL B CA 1
ATOM 2488 C C . VAL B 1 15 ? 7.461 10.141 2.385 1 98.69 15 VAL B C 1
ATOM 2490 O O . VAL B 1 15 ? 7.207 10.984 3.246 1 98.69 15 VAL B O 1
ATOM 2493 N N . ARG B 1 16 ? 7.172 8.922 2.529 1 98.81 16 ARG B N 1
ATOM 2494 C CA . ARG B 1 16 ? 6.34 8.453 3.635 1 98.81 16 ARG B CA 1
ATOM 2495 C C . ARG B 1 16 ? 7.082 8.57 4.965 1 98.81 16 ARG B C 1
ATOM 2497 O O . ARG B 1 16 ? 6.496 8.969 5.973 1 98.81 16 ARG B O 1
ATOM 2504 N N . CYS B 1 17 ? 8.359 8.25 5.004 1 98.94 17 CYS B N 1
ATOM 2505 C CA . CYS B 1 17 ? 9.117 8.32 6.246 1 98.94 17 CYS B CA 1
ATOM 2506 C C . CYS B 1 17 ? 9.328 9.766 6.676 1 98.94 17 CYS B C 1
ATOM 2508 O O . CYS B 1 17 ? 9.32 10.07 7.871 1 98.94 17 CYS B O 1
ATOM 2510 N N . LEU B 1 18 ? 9.547 10.688 5.695 1 98.94 18 LEU B N 1
ATOM 2511 C CA . LEU B 1 18 ? 9.586 12.102 6.023 1 98.94 18 LEU B CA 1
ATOM 2512 C C . LEU B 1 18 ? 8.289 12.539 6.695 1 98.94 18 LEU B C 1
ATOM 2514 O O . LEU B 1 18 ? 8.312 13.227 7.715 1 98.94 18 LEU B O 1
ATOM 2518 N N . GLN B 1 19 ? 7.207 12.07 6.148 1 98.81 19 GLN B N 1
ATOM 2519 C CA . GLN B 1 19 ? 5.895 12.422 6.688 1 98.81 19 GLN B CA 1
ATOM 2520 C C . GLN B 1 19 ? 5.703 11.844 8.086 1 98.81 19 GLN B C 1
ATOM 2522 O O . GLN B 1 19 ? 5.059 12.461 8.938 1 98.81 19 GLN B O 1
ATOM 2527 N N . VAL B 1 20 ? 6.246 10.68 8.359 1 98.88 20 VAL B N 1
ATOM 2528 C CA . VAL B 1 20 ? 6.184 10.094 9.695 1 98.88 20 VAL B CA 1
ATOM 2529 C C . VAL B 1 20 ? 6.938 10.969 10.688 1 98.88 20 VAL B C 1
ATOM 2531 O O . VAL B 1 20 ? 6.441 11.25 11.781 1 98.88 20 VAL B O 1
ATOM 2534 N N . LEU B 1 21 ? 8.18 11.398 10.312 1 98.88 21 LEU B N 1
ATOM 2535 C CA . LEU B 1 21 ? 8.953 12.273 11.195 1 98.88 21 LEU B CA 1
ATOM 2536 C C . LEU B 1 21 ? 8.156 13.523 11.547 1 98.88 21 LEU B C 1
ATOM 2538 O O . LEU B 1 21 ? 8.062 13.891 12.727 1 98.88 21 LEU B O 1
ATOM 2542 N N . LEU B 1 22 ? 7.586 14.141 10.547 1 98.38 22 LEU B N 1
ATOM 2543 C CA . LEU B 1 22 ? 6.824 15.375 10.75 1 98.38 22 LEU B CA 1
ATOM 2544 C C . LEU B 1 22 ? 5.609 15.125 11.633 1 98.38 22 LEU B C 1
ATOM 2546 O O . LEU B 1 22 ? 5.328 15.906 12.539 1 98.38 22 LEU B O 1
ATOM 255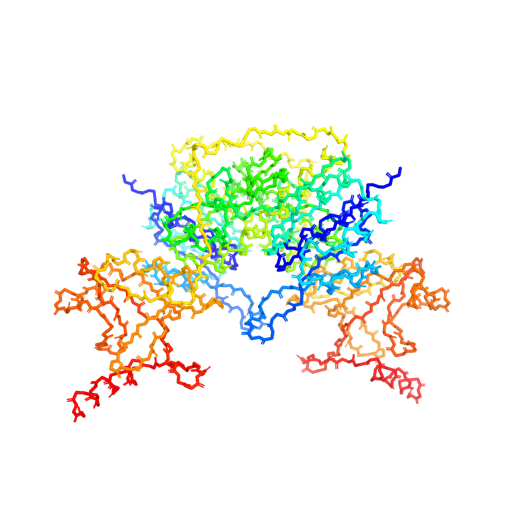0 N N . ALA B 1 23 ? 4.934 14.031 11.391 1 98.19 23 ALA B N 1
ATOM 2551 C CA . ALA B 1 23 ? 3.74 13.688 12.164 1 98.19 23 ALA B CA 1
ATOM 2552 C C . ALA B 1 23 ? 4.078 13.469 13.633 1 98.19 23 ALA B C 1
ATOM 2554 O O . ALA B 1 23 ? 3.26 13.742 14.516 1 98.19 23 ALA B O 1
ATOM 2555 N N . ARG B 1 24 ? 5.277 13.008 13.867 1 98 24 ARG B N 1
ATOM 2556 C CA . ARG B 1 24 ? 5.699 12.719 15.234 1 98 24 ARG B CA 1
ATOM 2557 C C . ARG B 1 24 ? 6.371 13.938 15.859 1 98 24 ARG B C 1
ATOM 2559 O O . ARG B 1 24 ? 6.98 13.828 16.922 1 98 24 ARG B O 1
ATOM 2566 N N . GLY B 1 25 ? 6.367 15.031 15.211 1 97 25 GLY B N 1
ATOM 2567 C CA . GLY B 1 25 ? 6.762 16.297 15.805 1 97 25 GLY B CA 1
ATOM 2568 C C . GLY B 1 25 ? 8.25 16.594 15.664 1 97 25 GLY B C 1
ATOM 2569 O O . GLY B 1 25 ? 8.789 17.438 16.375 1 97 25 GLY B O 1
ATOM 2570 N N . VAL B 1 26 ? 8.961 15.859 14.828 1 98.62 26 VAL B N 1
ATOM 2571 C CA . VAL B 1 26 ? 10.375 16.125 14.594 1 98.62 26 VAL B CA 1
ATOM 2572 C C . VAL B 1 26 ? 10.539 17.422 13.812 1 98.62 26 VAL B C 1
ATOM 2574 O O . VAL B 1 26 ? 9.797 17.688 12.867 1 98.62 26 VAL B O 1
ATOM 2577 N N . ASP B 1 27 ? 11.422 18.266 14.273 1 98.56 27 ASP B N 1
ATOM 2578 C CA . ASP B 1 27 ? 11.789 19.469 13.547 1 98.56 27 ASP B CA 1
ATOM 2579 C C . ASP B 1 27 ? 12.781 19.156 12.43 1 98.56 27 ASP B C 1
ATOM 2581 O O . ASP B 1 27 ? 13.992 19.094 12.672 1 98.56 27 ASP B O 1
ATOM 2585 N N . VAL B 1 28 ? 12.305 18.984 11.227 1 98.81 28 VAL B N 1
ATOM 2586 C CA . VAL B 1 28 ? 13.18 18.719 10.094 1 98.81 28 VAL B CA 1
ATOM 2587 C C . VAL B 1 28 ? 13.75 20.016 9.547 1 98.81 28 VAL B C 1
ATOM 2589 O O . VAL B 1 28 ? 13.039 20.781 8.883 1 98.81 28 VAL B O 1
ATOM 2592 N N . ALA B 1 29 ? 15 20.219 9.703 1 98.69 29 ALA B N 1
ATOM 2593 C CA . ALA B 1 29 ? 15.625 21.516 9.43 1 98.69 29 ALA B CA 1
ATOM 2594 C C . ALA B 1 29 ? 16.078 21.594 7.973 1 98.69 29 ALA B C 1
ATOM 2596 O O . ALA B 1 29 ? 16.234 22.688 7.43 1 98.69 29 ALA B O 1
ATOM 2597 N N . LEU B 1 30 ? 16.297 20.469 7.383 1 98.88 30 LEU B N 1
ATOM 2598 C CA . LEU B 1 30 ? 16.828 20.375 6.031 1 98.88 30 LEU B CA 1
ATOM 2599 C C . LEU B 1 30 ? 16.516 19.031 5.402 1 98.88 30 LEU B C 1
ATOM 2601 O O . LEU B 1 30 ? 16.641 17.984 6.055 1 98.88 30 LEU B O 1
ATOM 2605 N N . VAL B 1 31 ? 16.047 19.078 4.18 1 98.88 31 VAL B N 1
ATOM 2606 C CA . VAL B 1 31 ? 15.875 17.859 3.379 1 98.88 31 VAL B CA 1
ATOM 2607 C C . VAL B 1 31 ? 16.906 17.844 2.256 1 98.88 31 VAL B C 1
ATOM 2609 O O . VAL B 1 31 ? 17.078 18.828 1.543 1 98.88 31 VAL B O 1
ATOM 2612 N N . VAL B 1 32 ? 17.656 16.797 2.164 1 98.88 32 VAL B N 1
ATOM 2613 C CA . VAL B 1 32 ? 18.594 16.547 1.074 1 98.88 32 VAL B CA 1
ATOM 2614 C C . VAL B 1 32 ? 18.047 15.445 0.166 1 98.88 32 VAL B C 1
ATOM 2616 O O . VAL B 1 32 ? 17.766 14.328 0.622 1 98.88 32 VAL B O 1
ATOM 2619 N N . THR B 1 33 ? 17.844 15.758 -1.104 1 98.31 33 THR B N 1
ATOM 2620 C CA . THR B 1 33 ? 17.281 14.797 -2.049 1 98.31 33 THR B CA 1
ATOM 2621 C C . THR B 1 33 ? 17.984 14.883 -3.395 1 98.31 33 THR B C 1
ATOM 2623 O O . THR B 1 33 ? 19.109 15.367 -3.477 1 98.31 33 THR B O 1
ATOM 2626 N N . HIS B 1 34 ? 17.469 14.172 -4.355 1 96.69 34 HIS B N 1
ATOM 2627 C CA . HIS B 1 34 ? 18.109 14.117 -5.668 1 96.69 34 HIS B CA 1
ATOM 2628 C C . HIS B 1 34 ? 17.328 14.953 -6.688 1 96.69 34 HIS B C 1
ATOM 2630 O O . HIS B 1 34 ? 16.109 15.094 -6.574 1 96.69 34 HIS B O 1
ATOM 2636 N N . GLU B 1 35 ? 18.094 15.469 -7.582 1 93.81 35 GLU B N 1
ATOM 2637 C CA . GLU B 1 35 ? 17.406 15.898 -8.805 1 93.81 35 GLU B CA 1
ATOM 2638 C C . GLU B 1 35 ? 16.875 14.703 -9.586 1 93.81 35 GLU B C 1
ATOM 2640 O O . GLU B 1 35 ? 17.547 13.688 -9.719 1 93.81 35 GLU B O 1
ATOM 2645 N N . ASP B 1 36 ? 15.648 14.891 -10.023 1 90.75 36 ASP B N 1
ATOM 2646 C CA . ASP B 1 36 ? 15.109 13.797 -10.828 1 90.75 36 ASP B CA 1
ATOM 2647 C C . ASP B 1 36 ? 15.883 13.656 -12.141 1 90.75 36 ASP B C 1
ATOM 2649 O O . ASP B 1 36 ? 16.25 14.648 -12.766 1 90.75 36 ASP B O 1
ATOM 2653 N N . ASN B 1 37 ? 16.156 12.445 -12.391 1 87.25 37 ASN B N 1
ATOM 2654 C CA . ASN B 1 37 ? 16.734 12.156 -13.703 1 87.25 37 ASN B CA 1
ATOM 2655 C C . ASN B 1 37 ? 15.68 12.266 -14.805 1 87.25 37 ASN B C 1
ATOM 2657 O O . ASN B 1 37 ? 14.719 11.5 -14.828 1 87.25 37 ASN B O 1
ATOM 2661 N N . PRO B 1 38 ? 15.805 13.172 -15.688 1 84.88 38 PRO B N 1
ATOM 2662 C CA . PRO B 1 38 ? 14.797 13.359 -16.734 1 84.88 38 PRO B CA 1
ATOM 2663 C C . PRO B 1 38 ? 14.625 12.125 -17.609 1 84.88 38 PRO B C 1
ATOM 2665 O O . PRO B 1 38 ? 13.602 11.977 -18.281 1 84.88 38 PRO B O 1
ATOM 2668 N N . ASN B 1 39 ? 15.617 11.258 -17.688 1 81.62 39 ASN B N 1
ATOM 2669 C CA . ASN B 1 39 ? 15.57 10.07 -18.531 1 81.62 39 ASN B CA 1
ATOM 2670 C C . ASN B 1 39 ? 14.984 8.875 -17.781 1 81.62 39 ASN B C 1
ATOM 2672 O O . ASN B 1 39 ? 14.883 7.781 -18.344 1 81.62 39 ASN B O 1
ATOM 2676 N N . GLU B 1 40 ? 14.664 9.109 -16.578 1 83 40 GLU B N 1
ATOM 2677 C CA . GLU B 1 40 ? 14.094 8.031 -15.781 1 83 40 GLU B CA 1
ATOM 2678 C C . GLU B 1 40 ? 12.57 8.125 -15.734 1 83 40 GLU B C 1
ATOM 2680 O O . GLU B 1 40 ? 12.008 9.219 -15.742 1 83 40 GLU B O 1
ATOM 2685 N N . ASN B 1 41 ? 11.93 6.941 -15.93 1 82.31 41 ASN B N 1
ATOM 2686 C CA . ASN B 1 41 ? 10.5 6.883 -15.656 1 82.31 41 ASN B CA 1
ATOM 2687 C C . ASN B 1 41 ? 10.188 7.207 -14.203 1 82.31 41 ASN B C 1
ATOM 2689 O O . ASN B 1 41 ? 10.516 6.43 -13.305 1 82.31 41 ASN B O 1
ATOM 2693 N N . ILE B 1 42 ? 9.617 8.391 -13.961 1 87.56 42 ILE B N 1
ATOM 2694 C CA . ILE B 1 42 ? 9.312 8.805 -12.594 1 87.56 42 ILE B CA 1
ATOM 2695 C C . ILE B 1 42 ? 7.918 8.32 -12.203 1 87.56 42 ILE B C 1
ATOM 2697 O O . ILE B 1 42 ? 6.914 8.836 -12.711 1 87.56 42 ILE B O 1
ATOM 2701 N N . TRP B 1 43 ? 7.879 7.359 -11.398 1 89.81 43 TRP B N 1
ATOM 2702 C CA . TRP B 1 43 ? 6.613 6.762 -10.992 1 89.81 43 TRP B CA 1
ATOM 2703 C C . TRP B 1 43 ? 6.414 6.891 -9.484 1 89.81 43 TRP B C 1
ATOM 2705 O O . TRP B 1 43 ? 5.508 6.273 -8.914 1 89.81 43 TRP B O 1
ATOM 2715 N N . PHE B 1 44 ? 7.273 7.602 -8.789 1 93.69 44 PHE B N 1
ATOM 2716 C CA . PHE B 1 44 ? 7.289 7.688 -7.336 1 93.69 44 PHE B CA 1
ATOM 2717 C C . PHE B 1 44 ? 7.09 9.125 -6.875 1 93.69 44 PHE B C 1
ATOM 2719 O O . PHE B 1 44 ? 7.172 10.055 -7.68 1 93.69 44 PHE B O 1
ATOM 2726 N N . GLY B 1 45 ? 6.777 9.297 -5.609 1 94.94 45 GLY B N 1
ATOM 2727 C CA . GLY B 1 45 ? 6.469 10.602 -5.039 1 94.94 45 GLY B CA 1
ATOM 2728 C C . GLY B 1 45 ? 7.688 11.492 -4.891 1 94.94 45 GLY B C 1
ATOM 2729 O O . GLY B 1 45 ? 8.82 11.016 -4.961 1 94.94 45 GLY B O 1
ATOM 2730 N N . SER B 1 46 ? 7.426 12.742 -4.688 1 97.06 46 SER B N 1
ATOM 2731 C CA . SER B 1 46 ? 8.484 13.75 -4.59 1 97.06 46 SER B CA 1
ATOM 2732 C C . SER B 1 46 ? 8.719 14.164 -3.145 1 97.06 46 SER B C 1
ATOM 2734 O O . SER B 1 46 ? 7.875 14.836 -2.541 1 97.06 46 SER B O 1
ATOM 2736 N N . VAL B 1 47 ? 9.875 13.828 -2.682 1 98.25 47 VAL B N 1
ATOM 2737 C CA . VAL B 1 47 ? 10.273 14.266 -1.346 1 98.25 47 VAL B CA 1
ATOM 2738 C C . VAL B 1 47 ? 10.352 15.789 -1.297 1 98.25 47 VAL B C 1
ATOM 2740 O O . VAL B 1 47 ? 9.922 16.406 -0.318 1 98.25 47 VAL B O 1
ATOM 2743 N N . ALA B 1 48 ? 10.82 16.359 -2.373 1 97.88 48 ALA B N 1
ATOM 2744 C CA . ALA B 1 48 ? 10.938 17.812 -2.465 1 97.88 48 ALA B CA 1
ATOM 2745 C C . ALA B 1 48 ? 9.57 18.484 -2.35 1 97.88 48 ALA B C 1
ATOM 2747 O O . ALA B 1 48 ? 9.43 19.531 -1.709 1 97.88 48 ALA B O 1
ATOM 2748 N N . SER B 1 49 ? 8.594 17.922 -2.967 1 96.31 49 SER B N 1
ATOM 2749 C CA . SER B 1 49 ? 7.246 18.469 -2.904 1 96.31 49 SER B CA 1
ATOM 2750 C C . SER B 1 49 ? 6.703 18.453 -1.479 1 96.31 49 SER B C 1
ATOM 2752 O O . SER B 1 49 ? 6.105 19.422 -1.017 1 96.31 49 SER B O 1
ATOM 2754 N N . VAL B 1 50 ? 6.922 17.375 -0.777 1 96.62 50 VAL B N 1
ATOM 2755 C CA . VAL B 1 50 ? 6.488 17.281 0.613 1 96.62 50 VAL B CA 1
ATOM 2756 C C . VAL B 1 50 ? 7.195 18.328 1.457 1 96.62 50 VAL B C 1
ATOM 2758 O O . VAL B 1 50 ? 6.566 19.016 2.271 1 96.62 50 VAL B O 1
ATOM 2761 N N . ALA B 1 51 ? 8.508 18.438 1.291 1 97.81 51 ALA B N 1
ATOM 2762 C CA . ALA B 1 51 ? 9.289 19.422 2.033 1 97.81 51 ALA B CA 1
ATOM 2763 C C . ALA B 1 51 ? 8.75 20.828 1.796 1 97.81 51 ALA B C 1
ATOM 2765 O O . ALA B 1 51 ? 8.594 21.609 2.74 1 97.81 51 ALA B O 1
ATOM 2766 N N . ALA B 1 52 ? 8.445 21.156 0.562 1 94.44 52 ALA B N 1
ATOM 2767 C CA . ALA B 1 52 ? 7.934 22.469 0.195 1 94.44 52 ALA B CA 1
ATOM 2768 C C . ALA B 1 52 ? 6.613 22.766 0.9 1 94.44 52 ALA B C 1
ATOM 2770 O O . ALA B 1 52 ? 6.387 23.875 1.373 1 94.44 52 ALA B O 1
ATOM 2771 N N . GLU B 1 53 ? 5.797 21.797 0.967 1 90.56 53 GLU B N 1
ATOM 2772 C CA . GLU B 1 53 ? 4.496 21.938 1.613 1 90.56 53 GLU B CA 1
ATOM 2773 C C . GLU B 1 53 ? 4.645 22.297 3.09 1 90.56 53 GLU B C 1
ATOM 2775 O O . GLU B 1 53 ? 3.736 22.859 3.691 1 90.56 53 GLU B O 1
ATOM 2780 N N . HIS B 1 54 ? 5.77 21.984 3.67 1 93.62 54 HIS B N 1
ATOM 2781 C CA . HIS B 1 54 ? 5.977 22.203 5.094 1 93.62 54 HIS B CA 1
ATOM 2782 C C . HIS B 1 54 ? 7.004 23.312 5.332 1 93.62 54 HIS B C 1
ATOM 2784 O O . HIS B 1 54 ? 7.461 23.5 6.465 1 93.62 54 HIS B O 1
ATOM 2790 N N . GLY B 1 55 ? 7.422 23.922 4.238 1 93.62 55 GLY B N 1
ATOM 2791 C CA . GLY B 1 55 ? 8.344 25.047 4.344 1 93.62 55 GLY B CA 1
ATOM 2792 C C . GLY B 1 55 ? 9.75 24.625 4.746 1 93.62 55 GLY B C 1
ATOM 2793 O O . GLY B 1 55 ? 10.469 25.391 5.391 1 93.62 55 GLY B O 1
ATOM 2794 N N . ILE B 1 56 ? 10.109 23.406 4.457 1 98 56 ILE B N 1
ATOM 2795 C CA . ILE B 1 56 ? 11.422 22.875 4.812 1 98 56 ILE B CA 1
ATOM 2796 C C . ILE B 1 56 ? 12.414 23.156 3.682 1 98 56 ILE B C 1
ATOM 2798 O O . ILE B 1 56 ? 12.133 22.859 2.518 1 98 56 ILE B O 1
ATOM 2802 N N . PRO B 1 57 ? 13.594 23.75 3.969 1 98.5 57 PRO B N 1
ATOM 2803 C CA . PRO B 1 57 ? 14.602 23.922 2.92 1 98.5 57 PRO B CA 1
ATOM 2804 C C . PRO B 1 57 ? 15.047 22.594 2.305 1 98.5 57 PRO B C 1
ATOM 2806 O O . PRO B 1 57 ? 15.164 21.594 3.014 1 98.5 57 PRO B O 1
ATOM 2809 N N . VAL B 1 58 ? 15.281 22.641 0.966 1 98.56 58 VAL B N 1
ATOM 2810 C CA . VAL B 1 58 ? 15.695 21.453 0.228 1 98.56 58 VAL B CA 1
ATOM 2811 C C . VAL B 1 58 ? 16.984 21.75 -0.545 1 98.56 58 VAL B C 1
ATOM 2813 O O . VAL B 1 58 ? 17.125 22.812 -1.129 1 98.56 58 VAL B O 1
ATOM 2816 N N . VAL B 1 59 ? 17.906 20.844 -0.528 1 98.31 59 VAL B N 1
ATOM 2817 C CA . VAL B 1 59 ? 19.062 20.922 -1.401 1 98.31 59 VAL B CA 1
ATOM 2818 C C . VAL B 1 59 ? 19.234 19.609 -2.16 1 98.31 59 VAL B C 1
ATOM 2820 O O . VAL B 1 59 ? 18.797 18.547 -1.695 1 98.31 59 VAL B O 1
ATOM 2823 N N . THR B 1 60 ? 19.828 19.609 -3.32 1 97.38 60 THR B N 1
ATOM 2824 C CA . THR B 1 60 ? 20 18.453 -4.18 1 97.38 60 THR B CA 1
ATOM 2825 C C . THR B 1 60 ? 21.438 18.344 -4.66 1 97.38 60 THR B C 1
ATOM 2827 O O . THR B 1 60 ? 21.703 18.344 -5.867 1 97.38 60 THR B O 1
ATOM 2830 N N . PRO B 1 61 ? 22.344 18.188 -3.713 1 96.31 61 PRO B N 1
ATOM 2831 C CA . PRO B 1 61 ? 23.734 18.062 -4.137 1 96.31 61 PRO B CA 1
ATOM 2832 C C . PRO B 1 61 ? 23.984 16.844 -5.012 1 96.31 61 PRO B C 1
ATOM 2834 O O . PRO B 1 61 ? 23.391 15.789 -4.793 1 96.31 61 PRO B O 1
ATOM 2837 N N . ALA B 1 62 ? 24.969 16.938 -5.941 1 92.88 62 ALA B N 1
ATOM 2838 C CA . ALA B 1 62 ? 25.359 15.828 -6.801 1 92.88 62 ALA B CA 1
ATOM 2839 C C . ALA B 1 62 ? 26.25 14.844 -6.047 1 92.88 62 ALA B C 1
ATOM 2841 O O . ALA B 1 62 ? 26.234 13.641 -6.332 1 92.88 62 ALA B O 1
ATOM 2842 N N . ASP B 1 63 ? 27.016 15.445 -5.109 1 92.94 63 ASP B N 1
ATOM 2843 C CA . ASP B 1 63 ? 28 14.68 -4.359 1 92.94 63 ASP B CA 1
ATOM 2844 C C . ASP B 1 63 ? 27.734 14.758 -2.857 1 92.94 63 ASP B C 1
ATOM 2846 O O . ASP B 1 63 ? 27.797 15.836 -2.268 1 92.94 63 ASP B O 1
ATOM 2850 N N . PRO B 1 64 ? 27.562 13.641 -2.254 1 91.31 64 PRO B N 1
ATOM 2851 C CA . PRO B 1 64 ? 27.297 13.656 -0.813 1 91.31 64 PRO B CA 1
ATOM 2852 C C . PRO B 1 64 ? 28.516 14.07 0.004 1 91.31 64 PRO B C 1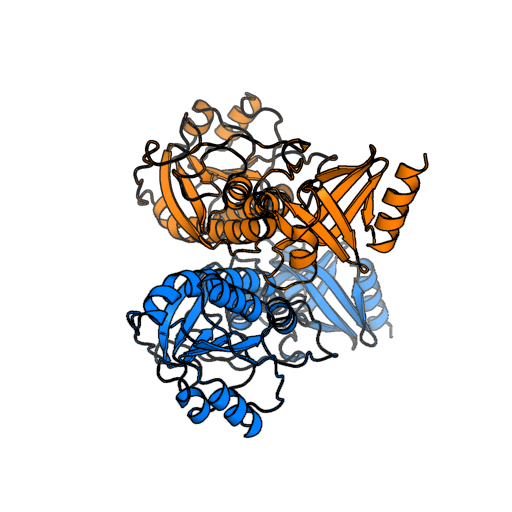
ATOM 2854 O O . PRO B 1 64 ? 28.406 14.359 1.197 1 91.31 64 PRO B O 1
ATOM 2857 N N . ALA B 1 65 ? 29.656 14.078 -0.6 1 92.62 65 ALA B N 1
ATOM 2858 C CA . ALA B 1 65 ? 30.875 14.461 0.096 1 92.62 65 ALA B CA 1
ATOM 2859 C C . ALA B 1 65 ? 31.203 15.938 -0.148 1 92.62 65 ALA B C 1
ATOM 2861 O O . ALA B 1 65 ? 32.281 16.406 0.236 1 92.62 65 ALA B O 1
ATOM 2862 N N . ASP B 1 66 ? 30.297 16.641 -0.755 1 94.19 66 ASP B N 1
ATOM 2863 C CA . ASP B 1 66 ? 30.484 18.062 -1.021 1 94.19 66 ASP B CA 1
ATOM 2864 C C . ASP B 1 66 ? 30.625 18.859 0.28 1 94.19 66 ASP B C 1
ATOM 2866 O O . ASP B 1 66 ? 29.734 18.797 1.14 1 94.19 66 ASP B O 1
ATOM 2870 N N . PRO B 1 67 ? 31.719 19.641 0.41 1 95.88 67 PRO B N 1
ATOM 2871 C CA . PRO B 1 67 ? 31.906 20.438 1.62 1 95.88 67 PRO B CA 1
ATOM 2872 C C . PRO B 1 67 ? 30.734 21.391 1.882 1 95.88 67 PRO B C 1
ATOM 2874 O O . PRO B 1 67 ? 30.422 21.688 3.039 1 95.88 67 PRO B O 1
ATOM 2877 N N . ALA B 1 68 ? 30.141 21.844 0.862 1 97 68 ALA B N 1
ATOM 2878 C CA . ALA B 1 68 ? 28.984 22.734 1.02 1 97 68 ALA B CA 1
ATOM 2879 C C . ALA B 1 68 ? 27.828 22 1.695 1 97 68 ALA B C 1
ATOM 2881 O O . ALA B 1 68 ? 27.094 22.609 2.48 1 97 68 ALA B O 1
ATOM 2882 N N . LEU B 1 69 ? 27.672 20.781 1.348 1 97.38 69 LEU B N 1
ATOM 2883 C CA . LEU B 1 69 ? 26.625 20 1.994 1 97.38 69 LEU B CA 1
ATOM 2884 C C . LEU B 1 69 ? 26.938 19.797 3.473 1 97.38 69 LEU B C 1
ATOM 2886 O O . LEU B 1 69 ? 26.047 19.922 4.324 1 97.38 69 LEU B O 1
ATOM 2890 N N . ARG B 1 70 ? 28.188 19.422 3.746 1 97.62 70 ARG B N 1
ATOM 2891 C CA . ARG B 1 70 ? 28.578 19.219 5.137 1 97.62 70 ARG B CA 1
ATOM 2892 C C . ARG B 1 70 ? 28.328 20.484 5.957 1 97.62 70 ARG B C 1
ATOM 2894 O O . ARG B 1 70 ? 27.828 20.406 7.086 1 97.62 70 ARG B O 1
ATOM 2901 N N . ARG B 1 71 ? 28.672 21.641 5.418 1 97.94 71 ARG B N 1
ATOM 2902 C CA . ARG B 1 71 ? 28.438 22.906 6.09 1 97.94 71 ARG B CA 1
ATOM 2903 C C . ARG B 1 71 ? 26.953 23.141 6.332 1 97.94 71 ARG B C 1
ATOM 2905 O O . ARG B 1 71 ? 26.547 23.562 7.418 1 97.94 71 ARG B O 1
ATOM 2912 N N . ALA B 1 72 ? 26.188 22.875 5.305 1 98.25 72 ALA B N 1
ATOM 2913 C CA . ALA B 1 72 ? 24.734 23.062 5.422 1 98.25 72 ALA B CA 1
ATOM 2914 C C . ALA B 1 72 ? 24.172 22.188 6.535 1 98.25 72 ALA B C 1
ATOM 2916 O O . ALA B 1 72 ? 23.328 22.625 7.316 1 98.25 72 ALA B O 1
ATOM 2917 N N . VAL B 1 73 ? 24.594 20.938 6.598 1 98.62 73 VAL B N 1
ATOM 2918 C CA . VAL B 1 73 ? 24.141 20.016 7.625 1 98.62 73 VAL B CA 1
ATOM 2919 C C . VAL B 1 73 ? 24.594 20.5 9 1 98.62 73 VAL B C 1
ATOM 2921 O O . VAL B 1 73 ? 23.812 20.516 9.953 1 98.62 73 VAL B O 1
ATOM 2924 N N . SER B 1 74 ? 25.844 20.891 9.078 1 98.38 74 SER B N 1
ATOM 2925 C CA . SER B 1 74 ? 26.375 21.391 10.344 1 98.38 74 SER B CA 1
ATOM 2926 C C . SER B 1 74 ? 25.609 22.625 10.812 1 98.38 74 SER B C 1
ATOM 2928 O O . SER B 1 74 ? 25.266 22.734 11.992 1 98.38 74 SER B O 1
ATOM 2930 N N . ASP B 1 75 ? 25.344 23.531 9.898 1 98.5 75 ASP B N 1
ATOM 2931 C CA . ASP B 1 75 ? 24.641 24.766 10.211 1 98.5 75 ASP B CA 1
ATOM 2932 C C . ASP B 1 75 ? 23.234 24.484 10.711 1 98.5 75 ASP B C 1
ATOM 2934 O O . ASP B 1 75 ? 22.672 25.25 11.508 1 98.5 75 ASP B O 1
ATOM 2938 N N . ALA B 1 76 ? 22.688 23.375 10.336 1 98.44 76 ALA B N 1
ATOM 2939 C CA . ALA B 1 76 ? 21.328 23 10.727 1 98.44 76 ALA B CA 1
ATOM 2940 C C . ALA B 1 76 ? 21.297 22.484 12.164 1 98.44 76 ALA B C 1
ATOM 2942 O O . ALA B 1 76 ? 20.234 22.375 12.766 1 98.44 76 ALA B O 1
ATOM 2943 N N . GLN B 1 77 ? 22.422 22.062 12.688 1 98.31 77 GLN B N 1
ATOM 2944 C CA . GLN B 1 77 ? 22.594 21.609 14.062 1 98.31 77 GLN B CA 1
ATOM 2945 C C . GLN B 1 77 ? 21.609 20.469 14.383 1 98.31 77 GLN B C 1
ATOM 2947 O O . GLN B 1 77 ? 20.875 20.547 15.367 1 98.31 77 GLN B O 1
ATOM 2952 N N . PRO B 1 78 ? 21.719 19.422 13.602 1 98.69 78 PRO B N 1
ATOM 2953 C CA . PRO B 1 78 ? 20.766 18.328 13.844 1 98.69 78 PRO B CA 1
ATOM 2954 C C . PRO B 1 78 ? 21.125 17.484 15.062 1 98.69 78 PRO B C 1
ATOM 2956 O O . PRO B 1 78 ? 22.297 17.266 15.336 1 98.69 78 PRO B O 1
ATOM 2959 N N . ASP B 1 79 ? 20.047 17.031 15.781 1 98.81 79 ASP B N 1
ATOM 2960 C CA . ASP B 1 79 ? 20.203 15.969 16.766 1 98.81 79 ASP B CA 1
ATOM 2961 C C . ASP B 1 79 ? 20.344 14.609 16.078 1 98.81 79 ASP B C 1
ATOM 2963 O O . ASP B 1 79 ? 21.109 13.758 16.531 1 98.81 79 ASP B O 1
ATOM 2967 N N . PHE B 1 80 ? 19.609 14.398 14.992 1 98.88 80 PHE B N 1
ATOM 2968 C CA . PHE B 1 80 ? 19.547 13.148 14.242 1 98.88 80 PHE B CA 1
ATOM 2969 C C . PHE B 1 80 ? 19.781 13.398 12.758 1 98.88 80 PHE B C 1
ATOM 2971 O O . PHE B 1 80 ? 19.422 14.461 12.234 1 98.88 80 PHE B O 1
ATOM 2978 N N . ILE B 1 81 ? 20.312 12.43 12.117 1 98.88 81 ILE B N 1
ATOM 2979 C CA . ILE B 1 81 ? 20.297 12.328 10.656 1 98.88 81 ILE B CA 1
ATOM 2980 C C . ILE B 1 81 ? 19.516 11.078 10.242 1 98.88 81 ILE B C 1
ATOM 2982 O O . ILE B 1 81 ? 19.703 10.008 10.82 1 98.88 81 ILE B O 1
ATOM 2986 N N . PHE B 1 82 ? 18.609 11.242 9.352 1 98.94 82 PHE B N 1
ATOM 2987 C CA . PHE B 1 82 ? 17.906 10.102 8.789 1 98.94 82 PHE B CA 1
ATOM 2988 C C . PHE B 1 82 ? 18.156 9.984 7.289 1 98.94 82 PHE B C 1
ATOM 2990 O O . PHE B 1 82 ? 18.328 10.992 6.602 1 98.94 82 PHE B O 1
ATOM 2997 N N . SER B 1 83 ? 18.219 8.758 6.848 1 98.88 83 SER B N 1
ATOM 2998 C CA . SER B 1 83 ? 18.312 8.453 5.422 1 98.88 83 SER B CA 1
ATOM 2999 C C . SER B 1 83 ? 17.219 7.477 4.996 1 98.88 83 SER B C 1
ATOM 3001 O O . SER B 1 83 ? 17.125 6.375 5.543 1 98.88 83 SER B O 1
ATOM 3003 N N . PHE B 1 84 ? 16.422 7.895 4.043 1 98.81 84 PHE B N 1
ATOM 3004 C CA . PHE B 1 84 ? 15.336 7.086 3.51 1 98.81 84 PHE B CA 1
ATOM 3005 C C . PHE B 1 84 ? 15.445 6.965 1.994 1 98.81 84 PHE B C 1
ATOM 3007 O O . PHE B 1 84 ? 14.977 7.836 1.261 1 98.81 84 PHE B O 1
ATOM 3014 N N . TYR B 1 85 ? 16.016 5.898 1.547 1 97.69 85 TYR B N 1
ATOM 3015 C CA . TYR B 1 85 ? 16.156 5.559 0.135 1 97.69 85 TYR B CA 1
ATOM 3016 C C . TYR B 1 85 ? 16.953 6.625 -0.605 1 97.69 85 TYR B C 1
ATOM 3018 O O . TYR B 1 85 ? 16.656 6.938 -1.761 1 97.69 85 TYR B O 1
ATOM 3026 N N . TYR B 1 86 ? 17.828 7.379 0.144 1 97.44 86 TYR B N 1
ATOM 3027 C CA . TYR B 1 86 ? 18.812 8.219 -0.525 1 97.44 86 TYR B CA 1
ATOM 3028 C C . TYR B 1 86 ? 19.844 7.375 -1.273 1 97.44 86 TYR B C 1
ATOM 3030 O O . TYR B 1 86 ? 20.281 6.336 -0.774 1 97.44 86 TYR B O 1
ATOM 3038 N N . ARG B 1 87 ? 20.266 7.727 -2.418 1 93.94 87 ARG B N 1
ATOM 3039 C CA . ARG B 1 87 ? 20.922 6.824 -3.361 1 93.94 87 ARG B CA 1
ATOM 3040 C C . ARG B 1 87 ? 22.422 6.746 -3.096 1 93.94 87 ARG B C 1
ATOM 3042 O O . ARG B 1 87 ? 23.078 5.793 -3.514 1 93.94 87 ARG B O 1
ATOM 3049 N N . HIS B 1 88 ? 23.016 7.711 -2.379 1 94.38 88 HIS B N 1
ATOM 3050 C CA . HIS B 1 88 ? 24.453 7.738 -2.195 1 94.38 88 HIS B CA 1
ATOM 3051 C C . HIS B 1 88 ? 24.844 7.367 -0.767 1 94.38 88 HIS B C 1
ATOM 3053 O O . HIS B 1 88 ? 24.078 7.641 0.172 1 94.38 88 HIS B O 1
ATOM 3059 N N . MET B 1 89 ? 26 6.797 -0.672 1 94.94 89 MET B N 1
ATOM 3060 C CA . MET B 1 89 ? 26.578 6.57 0.646 1 94.94 89 MET B CA 1
ATOM 3061 C C . MET B 1 89 ? 26.969 7.891 1.305 1 94.94 89 MET B C 1
ATOM 3063 O O . MET B 1 89 ? 27.516 8.781 0.649 1 94.94 89 MET B O 1
ATOM 3067 N N . LEU B 1 90 ? 26.656 8.008 2.527 1 97.06 90 LEU B N 1
ATOM 3068 C CA . LEU B 1 90 ? 27.016 9.203 3.273 1 97.06 90 LEU B CA 1
ATOM 3069 C C . LEU B 1 90 ? 28.344 9.016 3.998 1 97.06 90 LEU B C 1
ATOM 3071 O O . LEU B 1 90 ? 28.578 7.977 4.625 1 97.06 90 LEU B O 1
ATOM 3075 N N . PRO B 1 91 ? 29.234 10.039 3.922 1 96.31 91 PRO B N 1
ATOM 3076 C CA . PRO B 1 91 ? 30.516 9.93 4.633 1 96.31 91 PRO B CA 1
ATOM 3077 C C . PRO B 1 91 ? 30.344 9.867 6.148 1 96.31 91 PRO B C 1
ATOM 3079 O O . PRO B 1 91 ? 29.469 10.539 6.703 1 96.31 91 PRO B O 1
ATOM 3082 N N . VAL B 1 92 ? 31.25 9.156 6.797 1 96.56 92 VAL B N 1
ATOM 3083 C CA . VAL B 1 92 ? 31.156 8.93 8.234 1 96.56 92 VAL B CA 1
ATOM 3084 C C . VAL B 1 92 ? 31.266 10.266 8.969 1 96.56 92 VAL B C 1
ATOM 3086 O O . VAL B 1 92 ? 30.641 10.461 10.016 1 96.56 92 VAL B O 1
ATOM 3089 N N . ASP B 1 93 ? 32.062 11.148 8.492 1 96.19 93 ASP B N 1
ATOM 3090 C CA . ASP B 1 93 ? 32.25 12.438 9.156 1 96.19 93 ASP B CA 1
ATOM 3091 C C . ASP B 1 93 ? 30.984 13.281 9.094 1 96.19 93 ASP B C 1
ATOM 3093 O O . ASP B 1 93 ? 30.734 14.109 9.961 1 96.19 93 AS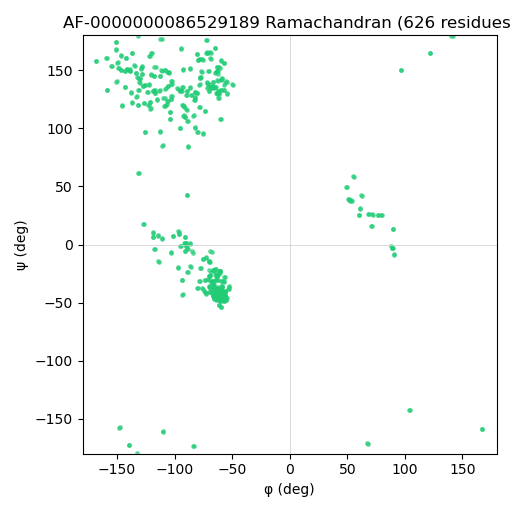P B O 1
ATOM 3097 N N . LEU B 1 94 ? 30.219 13.125 8.016 1 97.88 94 LEU B N 1
ATOM 3098 C CA . LEU B 1 94 ? 28.906 13.781 7.93 1 97.88 94 LEU B CA 1
ATOM 3099 C C . LEU B 1 94 ? 27.938 13.203 8.961 1 97.88 94 LEU B C 1
ATOM 3101 O O . LEU B 1 94 ? 27.234 13.945 9.641 1 97.88 94 LEU B O 1
ATOM 3105 N N . LEU B 1 95 ? 27.906 11.891 9.094 1 98.06 95 LEU B N 1
ATOM 3106 C CA . LEU B 1 95 ? 27.031 11.219 10.047 1 98.06 95 LEU B CA 1
ATOM 3107 C C . LEU B 1 95 ? 27.328 11.664 11.469 1 98.06 95 LEU B C 1
ATOM 3109 O O . LEU B 1 95 ? 26.422 11.773 12.297 1 98.06 95 LEU B O 1
ATOM 3113 N N . ALA B 1 96 ? 28.578 11.992 11.75 1 97.44 96 ALA B N 1
ATOM 3114 C CA . ALA B 1 96 ? 29.062 12.312 13.086 1 97.44 96 ALA B CA 1
ATOM 3115 C C . ALA B 1 96 ? 28.562 13.672 13.547 1 97.44 96 ALA B C 1
ATOM 3117 O O . ALA B 1 96 ? 28.656 14.008 14.734 1 97.44 96 ALA B O 1
ATOM 3118 N N . ILE B 1 97 ? 27.984 14.438 12.68 1 98.12 97 ILE B N 1
ATOM 3119 C CA . ILE B 1 97 ? 27.484 15.766 13 1 98.12 97 ILE B CA 1
ATOM 3120 C C . ILE B 1 97 ? 26.297 15.656 13.953 1 98.12 97 ILE B C 1
ATOM 3122 O O . ILE B 1 97 ? 26.078 16.531 14.789 1 98.12 97 ILE B O 1
ATOM 3126 N N . ALA B 1 98 ? 25.5 14.586 13.859 1 98.5 98 ALA B N 1
ATOM 3127 C CA . ALA B 1 98 ? 24.328 14.391 14.695 1 98.5 98 ALA B CA 1
ATOM 3128 C C . ALA B 1 98 ? 24.672 13.609 15.961 1 98.5 98 ALA B C 1
ATOM 3130 O O . ALA B 1 98 ? 24.906 12.398 15.906 1 98.5 98 ALA B O 1
ATOM 3131 N N . PRO B 1 99 ? 24.656 14.227 17.062 1 97.75 99 PRO B N 1
ATOM 3132 C CA . PRO B 1 99 ? 25.141 13.578 18.281 1 97.75 99 PRO B CA 1
ATOM 3133 C C . PRO B 1 99 ? 24.25 12.438 18.75 1 97.75 99 PRO B C 1
ATOM 3135 O O . PRO B 1 99 ? 24.703 11.539 19.453 1 97.75 99 PRO B O 1
ATOM 3138 N N . LYS B 1 100 ? 22.969 12.461 18.359 1 98 100 LYS B N 1
ATOM 3139 C CA . LYS B 1 100 ? 22.062 11.422 18.828 1 98 100 LYS B CA 1
ATOM 3140 C C . LYS B 1 100 ? 21.969 10.273 17.828 1 98 100 LYS B C 1
ATOM 3142 O O . LYS B 1 100 ? 21.234 9.297 18.062 1 98 100 LYS B O 1
ATOM 3147 N N . GLY B 1 101 ? 22.656 10.383 16.719 1 97.75 101 GLY B N 1
ATOM 3148 C CA . GLY B 1 101 ? 22.797 9.25 15.828 1 97.75 101 GLY B CA 1
ATOM 3149 C C . GLY B 1 101 ? 22.281 9.531 14.43 1 97.75 101 GLY B C 1
ATOM 3150 O O . GLY B 1 101 ? 21.594 10.531 14.203 1 97.75 101 GLY B O 1
ATOM 3151 N N . ALA B 1 102 ? 22.688 8.633 13.508 1 98.75 102 ALA B N 1
ATOM 3152 C CA . ALA B 1 102 ? 22.25 8.609 12.109 1 98.75 102 ALA B CA 1
ATOM 3153 C C . ALA B 1 102 ? 21.625 7.262 11.75 1 98.75 102 ALA B C 1
ATOM 3155 O O . ALA B 1 102 ? 22.172 6.211 12.086 1 98.75 102 ALA B O 1
ATOM 3156 N N . TYR B 1 103 ? 20.469 7.328 11.141 1 98.88 103 TYR B N 1
ATOM 3157 C CA . TYR B 1 103 ? 19.703 6.102 10.922 1 98.88 103 TYR B CA 1
ATOM 3158 C C . TYR B 1 103 ? 19.219 6.012 9.477 1 98.88 103 TYR B C 1
ATOM 3160 O O . TYR B 1 103 ? 18.844 7.02 8.875 1 98.88 103 TYR B O 1
ATOM 3168 N N . ASN B 1 104 ? 19.219 4.816 8.977 1 98.88 104 ASN B N 1
ATOM 3169 C CA . ASN B 1 104 ? 18.766 4.523 7.617 1 98.88 104 ASN B CA 1
ATOM 3170 C C . ASN B 1 104 ? 17.625 3.514 7.605 1 98.88 104 ASN B C 1
ATOM 3172 O O . ASN B 1 104 ? 17.625 2.553 8.375 1 98.88 104 ASN B O 1
ATOM 3176 N N . MET B 1 105 ? 16.625 3.787 6.75 1 98.94 105 MET B N 1
ATOM 3177 C CA . MET B 1 105 ? 15.586 2.811 6.469 1 98.94 105 MET B CA 1
ATOM 3178 C C . MET B 1 105 ? 15.945 1.961 5.254 1 98.94 105 MET B C 1
ATOM 3180 O O . MET B 1 105 ? 15.977 2.463 4.129 1 98.94 105 MET B O 1
ATOM 3184 N N . HIS B 1 106 ? 16.219 0.709 5.473 1 98.88 106 HIS B N 1
ATOM 3185 C CA . HIS B 1 106 ? 16.609 -0.214 4.414 1 98.88 106 HIS B CA 1
ATOM 3186 C C . HIS B 1 106 ? 15.453 -1.124 4.02 1 98.88 106 HIS B C 1
ATOM 3188 O O . HIS B 1 106 ? 14.695 -1.571 4.883 1 98.88 106 HIS B O 1
ATOM 3194 N N . GLY B 1 107 ? 15.289 -1.42 2.721 1 98.69 107 GLY B N 1
ATOM 3195 C CA . GLY B 1 107 ? 14.125 -2.127 2.203 1 98.69 107 GLY B CA 1
ATOM 3196 C C . GLY B 1 107 ? 14.297 -3.635 2.197 1 98.69 107 GLY B C 1
ATOM 3197 O O . GLY B 1 107 ? 14.023 -4.293 1.193 1 98.69 107 GLY B O 1
ATOM 3198 N N . SER B 1 108 ? 14.836 -4.199 3.217 1 98.81 108 SER B N 1
ATOM 3199 C CA . SER B 1 108 ? 14.898 -5.637 3.438 1 98.81 108 SER B CA 1
ATOM 3200 C C . SER B 1 108 ? 14.914 -5.969 4.926 1 98.81 108 SER B C 1
ATOM 3202 O O . SER B 1 108 ? 14.93 -5.066 5.77 1 98.81 108 SER B O 1
ATOM 3204 N N . LEU B 1 109 ? 14.852 -7.27 5.219 1 98.81 109 LEU B N 1
ATOM 3205 C CA . LEU B 1 109 ? 15.031 -7.742 6.586 1 98.81 109 LEU B CA 1
ATOM 3206 C C . LEU B 1 109 ? 16.516 -8.008 6.879 1 98.81 109 LEU B C 1
ATOM 3208 O O . LEU B 1 109 ? 16.969 -9.148 6.809 1 98.81 109 LEU B O 1
ATOM 3212 N N . LEU B 1 110 ? 17.219 -6.93 7.266 1 98.75 110 LEU B N 1
ATOM 3213 C CA . LEU B 1 110 ? 18.641 -7.047 7.586 1 98.75 110 LEU B CA 1
ATOM 3214 C C . LEU B 1 110 ? 18.875 -8.102 8.664 1 98.75 110 LEU B C 1
ATOM 3216 O O . LEU B 1 110 ? 18.047 -8.242 9.578 1 98.75 110 LEU B O 1
ATOM 3220 N N . PRO B 1 111 ? 20.016 -8.898 8.461 1 98.56 111 PRO B N 1
ATOM 3221 C CA . PRO B 1 111 ? 21.156 -8.633 7.598 1 98.56 111 PRO B CA 1
ATOM 3222 C C . PRO B 1 111 ? 21 -9.195 6.188 1 98.56 111 PRO B C 1
ATOM 3224 O O . PRO B 1 111 ? 21.891 -9.047 5.348 1 98.56 111 PRO B O 1
ATOM 3227 N N . LYS B 1 112 ? 19.875 -9.805 5.918 1 98.56 112 LYS B N 1
ATOM 3228 C CA . LYS B 1 112 ? 19.641 -10.32 4.574 1 98.56 112 LYS B CA 1
ATOM 3229 C C . LYS B 1 112 ? 19.391 -9.188 3.582 1 98.56 112 LYS B C 1
ATOM 3231 O O . LYS B 1 112 ? 18.719 -8.211 3.906 1 98.56 112 LYS B O 1
ATOM 3236 N N . TYR B 1 113 ? 20.016 -9.391 2.357 1 98.62 113 TYR B N 1
ATOM 3237 C CA . TYR B 1 113 ? 19.797 -8.5 1.228 1 98.62 113 TYR B CA 1
ATOM 3238 C C . TYR B 1 113 ? 20.266 -7.086 1.545 1 98.62 113 TYR B C 1
ATOM 3240 O O . TYR B 1 113 ? 19.547 -6.113 1.305 1 98.62 113 TYR B O 1
ATOM 3248 N N . ARG B 1 114 ? 21.406 -6.961 2.18 1 98.38 114 ARG B N 1
ATOM 3249 C CA . ARG B 1 114 ? 22.109 -5.684 2.225 1 98.38 114 ARG B CA 1
ATOM 3250 C C . ARG B 1 114 ? 22.453 -5.199 0.822 1 98.38 114 ARG B C 1
ATOM 3252 O O . ARG B 1 114 ? 22.422 -5.977 -0.135 1 98.38 114 ARG B O 1
ATOM 3259 N N . GLY B 1 115 ? 22.688 -3.902 0.706 1 97.5 115 GLY B N 1
ATOM 3260 C CA . GLY B 1 115 ? 23.141 -3.377 -0.57 1 97.5 115 GLY B CA 1
ATOM 3261 C C . GLY B 1 115 ? 22.047 -2.662 -1.346 1 97.5 115 GLY B C 1
ATOM 3262 O O . GLY B 1 115 ? 21.25 -1.919 -0.768 1 97.5 115 GLY B O 1
ATOM 3263 N N . ARG B 1 116 ? 22.094 -2.854 -2.623 1 97.56 116 ARG B N 1
ATOM 3264 C CA . ARG B 1 116 ? 21.266 -2.023 -3.488 1 97.56 116 ARG B CA 1
ATOM 3265 C C . ARG B 1 116 ? 20.062 -2.809 -4.008 1 97.56 116 ARG B C 1
ATOM 3267 O O . ARG B 1 116 ? 20.141 -4.023 -4.191 1 97.56 116 ARG B O 1
ATOM 3274 N N . VAL B 1 117 ? 18.969 -2.189 -4.238 1 97.44 117 VAL B N 1
ATOM 3275 C CA . VAL B 1 117 ? 17.719 -2.648 -4.828 1 97.44 117 VAL B CA 1
ATOM 3276 C C . VAL B 1 117 ? 17.281 -3.947 -4.16 1 97.44 117 VAL B C 1
ATOM 3278 O O . VAL B 1 117 ? 16.969 -4.93 -4.84 1 97.44 117 VAL B O 1
ATOM 3281 N N . PRO B 1 118 ? 17.25 -4 -2.883 1 98.62 118 PRO B N 1
ATOM 3282 C CA . PRO B 1 118 ? 17.016 -5.238 -2.141 1 98.62 118 PRO B CA 1
ATOM 3283 C C . PRO B 1 118 ? 15.672 -5.887 -2.492 1 98.62 118 PRO B C 1
ATOM 3285 O O . PRO B 1 118 ? 15.578 -7.113 -2.57 1 98.62 118 PRO B O 1
ATOM 3288 N N . THR B 1 119 ? 14.609 -5.137 -2.734 1 98.69 119 THR B N 1
ATOM 3289 C CA . THR B 1 119 ? 13.297 -5.684 -3.055 1 98.69 119 THR B CA 1
ATOM 3290 C C . THR B 1 119 ? 13.344 -6.473 -4.359 1 98.69 119 THR B C 1
ATOM 3292 O O . THR B 1 119 ? 12.812 -7.582 -4.441 1 98.69 119 THR B O 1
ATOM 3295 N N . ASN B 1 120 ? 13.969 -5.93 -5.367 1 98.75 120 ASN B N 1
ATOM 3296 C CA . ASN B 1 120 ? 14.102 -6.609 -6.652 1 98.75 120 ASN B CA 1
ATOM 3297 C C . ASN B 1 120 ? 14.852 -7.934 -6.512 1 98.75 120 ASN B C 1
ATOM 3299 O O . ASN B 1 120 ? 14.445 -8.945 -7.078 1 98.75 120 ASN B O 1
ATOM 3303 N N . TRP B 1 121 ? 15.953 -7.875 -5.727 1 98.88 121 TRP B N 1
ATOM 3304 C CA . TRP B 1 121 ? 16.734 -9.094 -5.508 1 98.88 121 TRP B CA 1
ATOM 3305 C C . TRP B 1 121 ? 15.898 -10.141 -4.781 1 98.88 121 TRP B C 1
ATOM 3307 O O . TRP B 1 121 ? 15.969 -11.328 -5.105 1 98.88 121 TRP B O 1
ATOM 3317 N N . ALA B 1 122 ? 15.172 -9.719 -3.752 1 98.88 122 ALA B N 1
ATOM 3318 C CA . ALA B 1 122 ? 14.344 -10.664 -3.01 1 98.88 122 ALA B CA 1
ATOM 3319 C C . ALA B 1 122 ? 13.352 -11.367 -3.934 1 98.88 122 ALA B C 1
ATOM 3321 O O . ALA B 1 122 ? 13.172 -12.586 -3.855 1 98.88 122 ALA B O 1
ATOM 3322 N N . VAL B 1 123 ? 12.664 -10.633 -4.836 1 98.88 123 VAL B N 1
ATOM 3323 C CA . VAL B 1 123 ? 11.711 -11.195 -5.789 1 98.88 123 VAL B CA 1
ATOM 3324 C C . VAL B 1 123 ? 12.445 -12.102 -6.777 1 98.88 123 VAL B C 1
ATOM 3326 O O . VAL B 1 123 ? 12 -13.219 -7.051 1 98.88 123 VAL B O 1
ATOM 3329 N N . LEU B 1 124 ? 13.594 -11.625 -7.258 1 98.88 124 LEU B N 1
ATOM 3330 C CA . LEU B 1 124 ? 14.398 -12.367 -8.227 1 98.88 124 LEU B CA 1
ATOM 3331 C C . LEU B 1 124 ? 14.828 -13.711 -7.668 1 98.88 124 LEU B C 1
ATOM 3333 O O . LEU B 1 124 ? 14.836 -14.719 -8.383 1 98.88 124 LEU B O 1
ATOM 3337 N N . ASN B 1 125 ? 15.164 -13.711 -6.406 1 98.75 125 ASN B N 1
ATOM 3338 C CA . ASN B 1 125 ? 15.688 -14.922 -5.766 1 98.75 125 ASN B CA 1
ATOM 3339 C C . ASN B 1 125 ? 14.562 -15.805 -5.238 1 98.75 125 ASN B C 1
ATOM 3341 O O . ASN B 1 125 ? 14.812 -16.828 -4.59 1 98.75 125 ASN B O 1
ATOM 3345 N N . GLY B 1 126 ? 13.336 -15.391 -5.422 1 98.56 126 GLY B N 1
ATOM 3346 C CA . GLY B 1 126 ? 12.195 -16.234 -5.117 1 98.56 126 GLY B CA 1
ATOM 3347 C C . GLY B 1 126 ? 11.852 -16.266 -3.637 1 98.56 126 GLY B C 1
ATOM 3348 O O . GLY B 1 126 ? 11.328 -17.266 -3.137 1 98.56 126 GLY B O 1
ATOM 3349 N N . GLU B 1 127 ? 12.219 -15.188 -2.895 1 98.69 127 GLU B N 1
ATOM 3350 C CA . GLU B 1 127 ? 11.875 -15.102 -1.479 1 98.69 127 GLU B CA 1
ATOM 3351 C C . GLU B 1 127 ? 10.359 -15.055 -1.283 1 98.69 127 GLU B C 1
ATOM 3353 O O . GLU B 1 127 ? 9.625 -14.617 -2.174 1 98.69 127 GLU B O 1
ATOM 3358 N N . SER B 1 128 ? 9.891 -15.531 -0.135 1 98.69 128 SER B N 1
ATOM 3359 C CA . SER B 1 128 ? 8.477 -15.453 0.197 1 98.69 128 SER B CA 1
ATOM 3360 C C . SER B 1 128 ? 8.195 -14.336 1.197 1 98.69 128 SER B C 1
ATOM 3362 O O . SER B 1 128 ? 7.043 -14.062 1.533 1 98.69 128 SER B O 1
ATOM 3364 N N . GLU B 1 129 ? 9.258 -13.719 1.709 1 98.69 129 GLU B N 1
ATOM 3365 C CA . GLU B 1 129 ? 9.141 -12.594 2.637 1 98.69 129 GLU B CA 1
ATOM 3366 C C . GLU B 1 129 ? 10.273 -11.594 2.443 1 98.69 129 GLU B C 1
ATOM 3368 O O . GLU B 1 129 ? 11.375 -11.969 2.029 1 98.69 129 GLU B O 1
ATOM 3373 N N . THR B 1 130 ? 10.086 -10.414 2.689 1 98.88 130 THR B N 1
ATOM 3374 C CA . THR B 1 130 ? 11.023 -9.305 2.824 1 98.88 130 THR B CA 1
ATOM 3375 C C . THR B 1 130 ? 10.516 -8.289 3.842 1 98.88 130 THR B C 1
ATOM 3377 O O . THR B 1 130 ? 9.773 -8.633 4.762 1 98.88 130 THR B O 1
ATOM 3380 N N . GLY B 1 131 ? 10.945 -7.078 3.787 1 98.81 131 GLY B N 1
ATOM 3381 C CA . GLY B 1 131 ? 10.477 -6.09 4.746 1 98.81 131 GLY B CA 1
ATOM 3382 C C . GLY B 1 131 ? 11.297 -4.816 4.742 1 98.81 131 GLY B C 1
ATOM 3383 O O . GLY B 1 131 ? 11.875 -4.445 3.717 1 98.81 131 GLY B O 1
ATOM 3384 N N . ALA B 1 132 ? 11.211 -4.113 5.816 1 98.88 132 ALA B N 1
ATOM 3385 C CA . ALA B 1 132 ? 11.953 -2.873 6.039 1 98.88 132 ALA B CA 1
ATOM 3386 C C . ALA B 1 132 ? 12.664 -2.896 7.391 1 98.88 132 ALA B C 1
ATOM 3388 O O . ALA B 1 132 ? 12.141 -3.43 8.367 1 98.88 132 ALA B O 1
ATOM 3389 N N . THR B 1 133 ? 13.828 -2.344 7.449 1 98.94 133 THR B N 1
ATOM 3390 C CA . THR B 1 133 ? 14.633 -2.287 8.664 1 98.94 133 THR B CA 1
ATOM 3391 C C . THR B 1 133 ? 15.164 -0.874 8.898 1 98.94 133 THR B C 1
ATOM 3393 O O . THR B 1 133 ? 15.812 -0.296 8.023 1 98.94 133 THR B O 1
ATOM 3396 N N . LEU B 1 134 ? 14.82 -0.292 9.984 1 98.94 134 LEU B N 1
ATOM 3397 C CA . LEU B 1 134 ? 15.555 0.885 10.438 1 98.94 134 LEU B CA 1
ATOM 3398 C C . LEU B 1 134 ? 16.828 0.48 11.18 1 98.94 134 LEU B C 1
ATOM 3400 O O . LEU B 1 134 ? 16.781 -0.326 12.117 1 98.94 134 LEU B O 1
ATOM 3404 N N . HIS B 1 135 ? 17.953 1.001 10.781 1 98.94 135 HIS B N 1
ATOM 3405 C CA . HIS B 1 135 ? 19.219 0.642 11.406 1 98.94 135 HIS B CA 1
ATOM 3406 C C . HIS B 1 135 ? 20.141 1.849 11.508 1 98.94 135 HIS B C 1
ATOM 3408 O O . HIS B 1 135 ? 19.969 2.838 10.797 1 98.94 135 HIS B O 1
ATOM 3414 N N . GLU B 1 136 ? 21.094 1.771 12.359 1 98.56 136 GLU B N 1
ATOM 3415 C CA . GLU B 1 136 ? 22.125 2.801 12.484 1 98.56 136 GLU B CA 1
ATOM 3416 C C . GLU B 1 136 ? 23.078 2.762 11.305 1 98.56 136 GLU B C 1
ATOM 3418 O O . GLU B 1 136 ? 23.484 1.684 10.859 1 98.56 136 GLU B O 1
ATOM 3423 N N . MET B 1 137 ? 23.328 3.963 10.82 1 98.38 137 MET B N 1
ATOM 3424 C CA . MET B 1 137 ? 24.297 4.016 9.727 1 98.38 137 MET B CA 1
ATOM 3425 C C . MET B 1 137 ? 25.719 3.908 10.242 1 98.38 137 MET B C 1
ATOM 3427 O O . MET B 1 137 ? 26.047 4.473 11.289 1 98.38 137 MET B O 1
ATOM 3431 N N . ALA B 1 138 ? 26.516 3.172 9.578 1 94.69 138 ALA B N 1
ATOM 3432 C CA . ALA B 1 138 ? 27.938 2.947 9.859 1 94.69 138 ALA B CA 1
ATOM 3433 C C . ALA B 1 138 ? 28.766 3.096 8.586 1 94.69 138 ALA B C 1
ATOM 3435 O O . ALA B 1 138 ? 28.234 3.434 7.527 1 94.69 138 ALA B O 1
ATOM 3436 N N . ALA B 1 139 ? 30.062 2.889 8.797 1 94.19 139 ALA B N 1
ATOM 3437 C CA . ALA B 1 139 ? 30.969 2.975 7.645 1 94.19 139 ALA B CA 1
ATOM 3438 C C . ALA B 1 139 ? 30.609 1.93 6.59 1 94.19 139 ALA B C 1
ATOM 3440 O O . ALA B 1 139 ? 30.578 2.229 5.395 1 94.19 139 ALA B O 1
ATOM 3441 N N . LYS B 1 140 ? 30.359 0.729 7.055 1 94.56 140 LYS B N 1
ATOM 3442 C CA . LYS B 1 140 ? 29.922 -0.342 6.168 1 94.56 140 LYS B CA 1
ATOM 3443 C C . LYS B 1 140 ? 28.422 -0.248 5.906 1 94.56 140 LYS B C 1
ATOM 3445 O O . LYS B 1 140 ? 27.625 -0.074 6.836 1 94.56 140 LYS B O 1
ATOM 3450 N N . PRO B 1 141 ? 28.031 -0.323 4.633 1 95.38 141 PRO B N 1
ATOM 3451 C CA . PRO B 1 141 ? 26.609 -0.159 4.289 1 95.38 141 PRO B CA 1
ATOM 3452 C C . PRO B 1 141 ? 25.719 -1.204 4.953 1 95.38 141 PRO B C 1
ATOM 3454 O O . PRO B 1 141 ? 26.031 -2.396 4.926 1 95.38 141 PRO B O 1
ATOM 3457 N N . ASP B 1 142 ? 24.641 -0.735 5.523 1 97.88 142 ASP B N 1
ATOM 3458 C CA . ASP B 1 142 ? 23.562 -1.558 6.051 1 97.88 142 ASP B CA 1
ATOM 3459 C C . ASP B 1 142 ? 24.062 -2.475 7.164 1 97.88 142 ASP B C 1
ATOM 3461 O O . ASP B 1 142 ? 23.531 -3.576 7.348 1 97.88 142 ASP B O 1
ATOM 3465 N N . ALA B 1 143 ? 25.078 -2.021 7.926 1 97.25 143 ALA B N 1
ATOM 3466 C CA . ALA B 1 143 ? 25.781 -2.928 8.828 1 97.25 143 ALA B CA 1
ATOM 3467 C C . ALA B 1 143 ? 25.562 -2.539 10.281 1 97.25 143 ALA B C 1
ATOM 3469 O O . ALA B 1 143 ? 25.891 -3.297 11.195 1 97.25 143 ALA B O 1
ATOM 3470 N N . GLY B 1 144 ? 25.062 -1.363 10.523 1 98.12 144 GLY B N 1
ATOM 3471 C CA . GLY B 1 144 ? 24.906 -0.906 11.891 1 98.12 144 GLY B CA 1
ATOM 3472 C C . GLY B 1 144 ? 23.797 -1.599 12.641 1 98.12 144 GLY B C 1
ATOM 3473 O O . GLY B 1 144 ? 23.062 -2.406 12.062 1 98.12 144 GLY B O 1
ATOM 3474 N N . ALA B 1 145 ? 23.672 -1.282 13.883 1 98.62 145 ALA B N 1
ATOM 3475 C CA . ALA B 1 145 ? 22.703 -1.9 14.789 1 98.62 145 ALA B CA 1
ATOM 3476 C C . ALA B 1 145 ? 21.281 -1.7 14.297 1 98.62 145 ALA B C 1
ATOM 3478 O O . ALA B 1 145 ? 20.938 -0.635 13.773 1 98.62 145 ALA B O 1
ATOM 3479 N N . ILE B 1 146 ? 20.469 -2.713 14.453 1 98.81 146 ILE B N 1
ATOM 3480 C CA . ILE B 1 146 ? 19.062 -2.697 14.023 1 98.81 146 ILE B CA 1
ATOM 3481 C C . ILE B 1 146 ? 18.203 -2.057 15.109 1 98.81 146 ILE B C 1
ATOM 3483 O O . ILE B 1 146 ? 18.297 -2.426 16.281 1 98.81 146 ILE B O 1
ATOM 3487 N N . ILE B 1 147 ? 17.406 -1.086 14.719 1 98.88 147 ILE B N 1
ATOM 3488 C CA . ILE B 1 147 ? 16.5 -0.417 15.641 1 98.88 147 ILE B CA 1
ATOM 3489 C C . ILE B 1 147 ? 15.125 -1.096 15.609 1 98.88 147 ILE B C 1
ATOM 3491 O O . ILE B 1 147 ? 14.484 -1.273 16.641 1 98.88 147 ILE B O 1
ATOM 3495 N N . GLY B 1 148 ? 14.633 -1.429 14.453 1 98.75 148 GLY B N 1
ATOM 3496 C CA . GLY B 1 148 ? 13.359 -2.107 14.266 1 98.75 148 GLY B CA 1
ATOM 3497 C C . GLY B 1 148 ? 13.156 -2.617 12.852 1 98.75 148 GLY B C 1
ATOM 3498 O O . GLY B 1 148 ? 13.812 -2.15 11.914 1 98.75 148 GLY B O 1
ATOM 3499 N N . GLN B 1 149 ? 12.258 -3.617 12.742 1 98.81 149 GLN B N 1
ATOM 3500 C CA . GLN B 1 149 ? 11.953 -4.223 11.453 1 98.81 149 GLN B CA 1
ATOM 3501 C C . GLN B 1 149 ? 10.477 -4.582 11.344 1 98.81 149 GLN B C 1
ATOM 3503 O O . GLN B 1 149 ? 9.82 -4.844 12.352 1 98.81 149 GLN B O 1
ATOM 3508 N N . THR B 1 150 ? 9.969 -4.543 10.195 1 98.94 150 THR B N 1
ATOM 3509 C CA . THR B 1 150 ? 8.641 -5.035 9.859 1 98.94 150 THR B CA 1
ATOM 3510 C C . THR B 1 150 ? 8.68 -5.879 8.594 1 98.94 150 THR B C 1
ATOM 3512 O O . THR B 1 150 ? 9.234 -5.457 7.574 1 98.94 150 THR B O 1
ATOM 3515 N N . ALA B 1 151 ? 8.148 -7.105 8.633 1 98.88 151 ALA B N 1
ATOM 3516 C CA . ALA B 1 151 ? 8.156 -8.031 7.504 1 98.88 151 ALA B CA 1
ATOM 3517 C C . ALA B 1 151 ? 6.879 -7.898 6.672 1 98.88 151 ALA B C 1
ATOM 3519 O O . ALA B 1 151 ? 5.828 -7.523 7.195 1 98.88 151 ALA B O 1
ATOM 3520 N N . VAL B 1 152 ? 6.949 -8.164 5.422 1 98.94 152 VAL B N 1
ATOM 3521 C CA . VAL B 1 152 ? 5.812 -8.289 4.516 1 98.94 152 VAL B CA 1
ATOM 3522 C C . VAL B 1 152 ? 5.977 -9.547 3.66 1 98.94 152 VAL B C 1
ATOM 3524 O O . VAL B 1 152 ? 7.102 -9.93 3.32 1 98.94 152 VAL B O 1
ATOM 3527 N N . PRO B 1 153 ? 4.859 -10.18 3.295 1 98.88 153 PRO B N 1
ATOM 3528 C CA . PRO B 1 153 ? 4.98 -11.352 2.422 1 98.88 153 PRO B CA 1
ATOM 3529 C C . PRO B 1 153 ? 5.234 -10.977 0.965 1 98.88 153 PRO B C 1
ATOM 3531 O O . PRO B 1 153 ? 4.852 -9.883 0.527 1 98.88 153 PRO B O 1
ATOM 3534 N N . ILE B 1 154 ? 5.914 -11.781 0.296 1 98.94 154 ILE B N 1
ATOM 3535 C CA . ILE B 1 154 ? 5.965 -11.789 -1.162 1 98.94 154 ILE B CA 1
ATOM 3536 C C . ILE B 1 154 ? 5.129 -12.945 -1.702 1 98.94 154 ILE B C 1
ATOM 3538 O O . ILE B 1 154 ? 5.52 -14.109 -1.586 1 98.94 154 ILE B O 1
ATOM 3542 N N . LEU B 1 155 ? 4.02 -12.656 -2.268 1 98.75 155 LEU B N 1
ATOM 3543 C CA . LEU B 1 155 ? 3.162 -13.703 -2.814 1 98.75 155 LEU B CA 1
ATOM 3544 C C . LEU B 1 155 ? 3.686 -14.188 -4.164 1 98.75 155 LEU B C 1
ATOM 3546 O O . LEU B 1 155 ? 4.453 -13.484 -4.824 1 98.75 155 LEU B O 1
ATOM 3550 N N . PRO B 1 156 ? 3.301 -15.367 -4.609 1 97.88 156 PRO B N 1
ATOM 3551 C CA . PRO B 1 156 ? 3.922 -16.047 -5.75 1 97.88 156 PRO B CA 1
ATOM 3552 C C . PRO B 1 156 ? 3.877 -15.203 -7.027 1 97.88 156 PRO B C 1
ATOM 3554 O O . PRO B 1 156 ? 4.766 -15.312 -7.875 1 97.88 156 PRO B O 1
ATOM 3557 N N . ASP B 1 157 ? 2.875 -14.336 -7.145 1 97.69 157 ASP B N 1
ATOM 3558 C CA . ASP B 1 157 ? 2.725 -13.609 -8.398 1 97.69 157 ASP B CA 1
ATOM 3559 C C . ASP B 1 157 ? 2.965 -12.117 -8.203 1 97.69 157 ASP B C 1
ATOM 3561 O O . ASP B 1 157 ? 2.688 -11.312 -9.094 1 97.69 157 ASP B O 1
ATOM 3565 N N . ASP B 1 158 ? 3.418 -11.742 -7.008 1 98.69 158 ASP B N 1
ATOM 3566 C CA . ASP B 1 158 ? 3.727 -10.336 -6.754 1 98.69 158 ASP B CA 1
ATOM 3567 C C . ASP B 1 158 ? 4.848 -9.852 -7.668 1 98.69 158 ASP B C 1
ATOM 3569 O O . ASP B 1 158 ? 5.867 -10.523 -7.82 1 98.69 158 ASP B O 1
ATOM 3573 N N . THR B 1 159 ? 4.691 -8.727 -8.305 1 98.62 159 THR B N 1
ATOM 3574 C CA . THR B 1 159 ? 5.797 -8.039 -8.969 1 98.62 159 THR B CA 1
ATOM 3575 C C . THR B 1 159 ? 6.625 -7.246 -7.961 1 98.62 159 THR B C 1
ATOM 3577 O O . THR B 1 159 ? 6.18 -7.004 -6.836 1 98.62 159 THR B O 1
ATOM 3580 N N . ALA B 1 160 ? 7.812 -6.859 -8.383 1 98.62 160 ALA B N 1
ATOM 3581 C CA . ALA B 1 160 ? 8.664 -6.066 -7.504 1 98.62 160 ALA B CA 1
ATOM 3582 C C . ALA B 1 160 ? 7.984 -4.758 -7.109 1 98.62 160 ALA B C 1
ATOM 3584 O O . ALA B 1 160 ? 8.156 -4.27 -5.992 1 98.62 160 ALA B O 1
ATOM 3585 N N . THR B 1 161 ? 7.234 -4.184 -8.039 1 98.25 161 THR B N 1
ATOM 3586 C CA . THR B 1 161 ? 6.535 -2.941 -7.73 1 98.25 161 THR B CA 1
ATOM 3587 C C . THR B 1 161 ? 5.504 -3.158 -6.629 1 98.25 161 THR B C 1
ATOM 3589 O O . THR B 1 161 ? 5.398 -2.352 -5.703 1 98.25 161 THR B O 1
ATOM 3592 N N . GLN B 1 162 ? 4.75 -4.227 -6.73 1 98.38 162 GLN B N 1
ATOM 3593 C CA . GLN B 1 162 ? 3.766 -4.547 -5.703 1 98.38 162 GLN B CA 1
ATOM 3594 C C . GLN B 1 162 ? 4.441 -4.816 -4.359 1 98.38 162 GLN B C 1
ATOM 3596 O O . GLN B 1 162 ? 3.945 -4.395 -3.312 1 98.38 162 GLN B O 1
ATOM 3601 N N . VAL B 1 163 ? 5.562 -5.523 -4.379 1 98.88 163 VAL B N 1
ATOM 3602 C CA . VAL B 1 163 ? 6.301 -5.805 -3.152 1 98.88 163 VAL B CA 1
ATOM 3603 C C . VAL B 1 163 ? 6.848 -4.504 -2.566 1 98.88 163 VAL B C 1
ATOM 3605 O O . VAL B 1 163 ? 6.82 -4.305 -1.351 1 98.88 163 VAL B O 1
ATOM 3608 N N . PHE B 1 164 ? 7.355 -3.619 -3.412 1 98.75 164 PHE B N 1
ATOM 3609 C CA . PHE B 1 164 ? 7.883 -2.338 -2.961 1 98.75 164 PHE B CA 1
ATOM 3610 C C . PHE B 1 164 ? 6.801 -1.523 -2.26 1 98.75 164 PHE B C 1
ATOM 3612 O O . PHE B 1 164 ? 7.07 -0.861 -1.255 1 98.75 164 PHE B O 1
ATOM 3619 N N . ASP B 1 165 ? 5.621 -1.577 -2.793 1 98.5 165 ASP B N 1
ATOM 3620 C CA . ASP B 1 165 ? 4.504 -0.897 -2.141 1 98.5 165 ASP B CA 1
ATOM 3621 C C . ASP B 1 165 ? 4.309 -1.407 -0.715 1 98.5 165 ASP B C 1
ATOM 3623 O O . ASP B 1 165 ? 4.102 -0.619 0.209 1 98.5 165 ASP B O 1
ATOM 3627 N N . LYS B 1 166 ? 4.359 -2.699 -0.551 1 98.88 166 LYS B N 1
ATOM 3628 C CA . LYS B 1 166 ? 4.23 -3.285 0.78 1 98.88 166 LYS B CA 1
ATOM 3629 C C . LYS B 1 166 ? 5.395 -2.879 1.676 1 98.88 166 LYS B C 1
ATOM 3631 O O . LYS B 1 166 ? 5.207 -2.605 2.863 1 98.88 166 LYS B O 1
ATOM 3636 N N . VAL B 1 167 ? 6.574 -2.854 1.109 1 98.94 167 VAL B N 1
ATOM 3637 C CA . VAL B 1 167 ? 7.773 -2.48 1.854 1 98.94 167 VAL B CA 1
ATOM 3638 C C . VAL B 1 167 ? 7.66 -1.03 2.32 1 98.94 167 VAL B C 1
ATOM 3640 O O . VAL B 1 167 ? 8.109 -0.688 3.416 1 98.94 167 VAL B O 1
ATOM 3643 N N . THR B 1 168 ? 7.121 -0.176 1.478 1 98.88 168 THR B N 1
ATOM 3644 C CA . THR B 1 168 ? 6.91 1.22 1.847 1 98.88 168 THR B CA 1
ATOM 3645 C C . THR B 1 168 ? 6.004 1.324 3.072 1 98.88 168 THR B C 1
ATOM 3647 O O . THR B 1 168 ? 6.293 2.086 3.998 1 98.88 168 THR B O 1
ATOM 3650 N N . VAL B 1 169 ? 4.934 0.517 3.09 1 98.94 169 VAL B N 1
ATOM 3651 C CA . VAL B 1 169 ? 4.039 0.489 4.242 1 98.94 169 VAL B CA 1
ATOM 3652 C C . VAL B 1 169 ? 4.781 -0.047 5.461 1 98.94 169 VAL B C 1
ATOM 3654 O O . VAL B 1 169 ? 4.652 0.493 6.562 1 98.94 169 VAL B O 1
ATOM 3657 N N . ALA B 1 170 ? 5.574 -1.084 5.277 1 98.94 170 ALA B N 1
ATOM 3658 C CA . ALA B 1 170 ? 6.379 -1.65 6.355 1 98.94 170 ALA B CA 1
ATOM 3659 C C . ALA B 1 170 ? 7.344 -0.613 6.926 1 98.94 170 ALA B C 1
ATOM 3661 O O . ALA B 1 170 ? 7.57 -0.564 8.133 1 98.94 170 ALA B O 1
ATOM 3662 N N . ALA B 1 171 ? 7.945 0.191 6.051 1 98.94 171 ALA B N 1
ATOM 3663 C CA . ALA B 1 171 ? 8.859 1.25 6.477 1 98.94 171 ALA B CA 1
ATOM 3664 C C . ALA B 1 171 ? 8.148 2.26 7.371 1 98.94 171 ALA B C 1
ATOM 3666 O O . ALA B 1 171 ? 8.672 2.654 8.414 1 98.94 171 ALA B O 1
ATOM 3667 N N . GLU B 1 172 ? 6.961 2.652 6.957 1 98.88 172 GLU B N 1
ATOM 3668 C CA . GLU B 1 172 ? 6.145 3.564 7.754 1 98.88 172 GLU B CA 1
ATOM 3669 C C . GLU B 1 172 ? 5.824 2.965 9.125 1 98.88 172 GLU B C 1
ATOM 3671 O O . GLU B 1 172 ? 5.965 3.635 10.148 1 98.88 172 GLU B O 1
ATOM 3676 N N . GLN B 1 173 ? 5.387 1.698 9.102 1 98.94 173 GLN B N 1
ATOM 3677 C CA . GLN B 1 173 ? 5.047 0.998 10.336 1 98.94 173 GLN B CA 1
ATOM 3678 C C . GLN B 1 173 ? 6.242 0.951 11.289 1 98.94 173 GLN B C 1
ATOM 3680 O O . GLN B 1 173 ? 6.102 1.228 12.484 1 98.94 173 GLN B O 1
ATOM 3685 N N . THR B 1 174 ? 7.402 0.58 10.75 1 98.94 174 THR B N 1
ATOM 3686 C CA . THR B 1 174 ? 8.609 0.431 11.555 1 98.94 174 THR B CA 1
ATOM 3687 C C . THR B 1 174 ? 9 1.758 12.203 1 98.94 174 THR B C 1
ATOM 3689 O O . THR B 1 174 ? 9.172 1.832 13.422 1 98.94 174 THR B O 1
ATOM 3692 N N . LEU B 1 175 ? 9.094 2.812 11.352 1 98.94 175 LEU B N 1
ATOM 3693 C CA . LEU B 1 175 ? 9.508 4.113 11.859 1 98.94 175 LEU B CA 1
ATOM 3694 C C . LEU B 1 175 ? 8.508 4.652 12.875 1 98.94 175 LEU B C 1
ATOM 3696 O O . LEU B 1 175 ? 8.898 5.168 13.922 1 98.94 175 LEU B O 1
ATOM 3700 N N . TRP B 1 176 ? 7.219 4.531 12.562 1 98.88 176 TRP B N 1
ATOM 3701 C CA . TRP B 1 176 ? 6.16 5.008 13.453 1 98.88 176 TRP B CA 1
ATOM 3702 C C . TRP B 1 176 ? 6.277 4.367 14.828 1 98.88 176 TRP B C 1
ATOM 3704 O O . TRP B 1 176 ? 6.137 5.047 15.852 1 98.88 176 TRP B O 1
ATOM 3714 N N . ARG B 1 177 ? 6.57 3.113 14.852 1 98.56 177 ARG B N 1
ATOM 3715 C CA . ARG B 1 177 ? 6.602 2.342 16.094 1 98.56 177 ARG B CA 1
ATOM 3716 C C . ARG B 1 177 ? 7.84 2.68 16.922 1 98.56 177 ARG B C 1
ATOM 3718 O O . ARG B 1 177 ? 7.75 2.865 18.125 1 98.56 177 ARG B O 1
ATOM 3725 N N . VAL B 1 178 ? 8.984 2.857 16.344 1 98.62 178 VAL B N 1
ATOM 3726 C CA . VAL B 1 178 ? 10.227 2.891 17.109 1 98.62 178 VAL B CA 1
ATOM 3727 C C . VAL B 1 178 ? 10.625 4.34 17.391 1 98.62 178 VAL B C 1
ATOM 3729 O O . VAL B 1 178 ? 11.445 4.605 18.266 1 98.62 178 VAL B O 1
ATOM 3732 N N . LEU B 1 179 ? 10.109 5.293 16.641 1 98.75 179 LEU B N 1
ATOM 3733 C CA . LEU B 1 179 ? 10.609 6.664 16.625 1 98.75 179 LEU B CA 1
ATOM 3734 C C . LEU B 1 179 ? 10.5 7.293 18.016 1 98.75 179 LEU B C 1
ATOM 3736 O O . LEU B 1 179 ? 11.445 7.945 18.484 1 98.75 179 LEU B O 1
ATOM 3740 N N . PRO B 1 180 ? 9.352 7.125 18.766 1 98.44 180 PRO B N 1
ATOM 3741 C CA . PRO B 1 180 ? 9.273 7.746 20.094 1 98.44 180 PRO B CA 1
ATOM 3742 C C . PRO B 1 180 ? 10.398 7.297 21.016 1 98.44 180 PRO B C 1
ATOM 3744 O O . PRO B 1 180 ? 11.039 8.133 21.672 1 98.44 180 PRO B O 1
ATOM 3747 N N . ALA B 1 181 ? 10.641 6.016 21.078 1 98.5 181 ALA B N 1
ATOM 3748 C CA . ALA B 1 181 ? 11.719 5.508 21.922 1 98.5 181 ALA B CA 1
ATOM 3749 C C . ALA B 1 181 ? 13.078 5.984 21.406 1 98.5 181 ALA B C 1
ATOM 3751 O O . ALA B 1 181 ? 13.984 6.258 22.203 1 98.5 181 ALA B O 1
ATOM 3752 N N . LEU B 1 182 ? 13.234 6.062 20.094 1 98.5 182 LEU B N 1
ATOM 3753 C CA . LEU B 1 182 ? 14.492 6.508 19.516 1 98.5 182 LEU B CA 1
ATOM 3754 C C . LEU B 1 182 ? 14.781 7.961 19.875 1 98.5 182 LEU B C 1
ATOM 3756 O O . LEU B 1 182 ? 15.891 8.289 20.297 1 98.5 182 LEU B O 1
ATOM 3760 N N . LEU B 1 183 ? 13.758 8.844 19.766 1 98.19 183 LEU B N 1
ATOM 3761 C CA . LEU B 1 183 ? 13.898 10.266 20.094 1 98.19 183 LEU B CA 1
ATOM 3762 C C . LEU B 1 183 ? 14.211 10.453 21.578 1 98.19 183 LEU B C 1
ATOM 3764 O O . LEU B 1 183 ? 14.93 11.383 21.953 1 98.19 183 LEU B O 1
ATOM 3768 N N . ALA B 1 184 ? 13.742 9.547 22.375 1 97.62 184 ALA B N 1
ATOM 3769 C CA . ALA B 1 184 ? 13.945 9.625 23.812 1 97.62 184 ALA B CA 1
ATOM 3770 C C . ALA B 1 184 ? 15.289 9.023 24.219 1 97.62 184 ALA B C 1
ATOM 3772 O O . ALA B 1 184 ? 15.688 9.086 25.375 1 97.62 184 ALA B O 1
ATOM 3773 N N . GLY B 1 185 ? 15.969 8.445 23.266 1 97.31 185 GLY B N 1
ATOM 3774 C CA . GLY B 1 185 ? 17.25 7.812 23.547 1 97.31 185 GLY B CA 1
ATOM 3775 C C . GLY B 1 185 ? 17.094 6.473 24.234 1 97.31 185 GLY B C 1
ATOM 3776 O O . GLY B 1 185 ? 18 6.035 24.953 1 97.31 185 GLY B O 1
ATOM 3777 N N . GLU B 1 186 ? 15.898 5.809 24.016 1 98 186 GLU B N 1
ATOM 3778 C CA . GLU B 1 186 ? 15.578 4.582 24.734 1 98 186 GLU B CA 1
ATOM 3779 C C . GLU B 1 186 ? 15.438 3.396 23.781 1 98 186 GLU B C 1
ATOM 3781 O O . GLU B 1 186 ? 15.234 2.264 24.219 1 98 186 GLU B O 1
ATOM 3786 N N . ALA B 1 187 ? 15.531 3.631 22.531 1 97.88 187 ALA B N 1
ATOM 3787 C CA . ALA B 1 187 ? 15.336 2.553 21.562 1 97.88 187 ALA B CA 1
ATOM 3788 C C . ALA B 1 187 ? 16.453 1.525 21.656 1 97.88 187 ALA B C 1
ATOM 3790 O O . ALA B 1 187 ? 17.625 1.889 21.781 1 97.88 187 ALA B O 1
ATOM 3791 N N . PRO B 1 188 ? 16.109 0.278 21.656 1 96.88 188 PRO B N 1
ATOM 3792 C CA . PRO B 1 188 ? 17.172 -0.727 21.609 1 96.88 188 PRO B CA 1
ATOM 3793 C C . PRO B 1 188 ? 18.016 -0.656 20.328 1 96.88 188 PRO B C 1
ATOM 3795 O O . PRO B 1 188 ? 17.516 -0.244 19.281 1 96.88 188 PRO B O 1
ATOM 3798 N N . HIS B 1 189 ? 19.266 -0.972 20.438 1 98 189 HIS B N 1
ATOM 3799 C CA . HIS B 1 189 ? 20.188 -1.198 19.328 1 98 189 HIS B CA 1
ATOM 3800 C C . HIS B 1 189 ? 20.609 -2.658 19.266 1 98 189 HIS B C 1
ATOM 3802 O O . HIS B 1 189 ? 21.562 -3.064 19.938 1 98 189 HIS B O 1
ATOM 3808 N N . LEU B 1 190 ? 19.906 -3.365 18.375 1 98.38 190 LEU B N 1
ATOM 3809 C CA . LEU B 1 190 ? 20.062 -4.816 18.312 1 98.38 190 LEU B CA 1
ATOM 3810 C C . LEU B 1 190 ? 21.219 -5.191 17.391 1 98.38 190 LEU B C 1
ATOM 3812 O O . LEU B 1 190 ? 21.5 -4.477 16.422 1 98.38 190 LEU B O 1
ATOM 3816 N N . PRO B 1 191 ? 21.875 -6.312 17.625 1 97.56 191 PRO B N 1
ATOM 3817 C CA . PRO B 1 191 ? 22.969 -6.738 16.766 1 97.56 191 PRO B CA 1
ATOM 3818 C C . PRO B 1 191 ? 22.531 -7.004 15.336 1 97.56 191 PRO B C 1
ATOM 3820 O O . PRO B 1 191 ? 21.422 -7.488 15.102 1 97.56 191 PRO B O 1
ATOM 3823 N N . ASN B 1 192 ? 23.297 -6.656 14.422 1 98.06 192 ASN B N 1
ATOM 3824 C CA . ASN B 1 192 ? 23.203 -6.949 13 1 98.06 192 ASN B CA 1
ATOM 3825 C C . ASN B 1 192 ? 24.281 -7.922 12.539 1 98.06 192 ASN B C 1
ATOM 3827 O O . ASN B 1 192 ? 25.312 -7.504 12.023 1 98.06 192 ASN B O 1
ATOM 3831 N N . ASP B 1 193 ? 24.062 -9.219 12.664 1 97.75 193 ASP B N 1
ATOM 3832 C CA . ASP B 1 193 ? 25.078 -10.242 12.406 1 97.75 193 ASP B CA 1
ATOM 3833 C C . ASP B 1 193 ? 25.297 -10.438 10.906 1 97.75 193 ASP B C 1
ATOM 3835 O O . ASP B 1 193 ? 24.641 -11.281 10.289 1 97.75 193 ASP B O 1
ATOM 3839 N N . LEU B 1 194 ? 26.219 -9.812 10.406 1 96.81 194 LEU B N 1
ATOM 3840 C CA . LEU B 1 194 ? 26.453 -9.766 8.969 1 96.81 194 LEU B CA 1
ATOM 3841 C C . LEU B 1 194 ? 26.781 -11.156 8.422 1 96.81 194 LEU B C 1
ATOM 3843 O O . LEU B 1 194 ? 26.547 -11.438 7.25 1 96.81 194 LEU B O 1
ATOM 3847 N N . ALA B 1 195 ? 27.312 -12.008 9.266 1 96.75 195 ALA B N 1
ATOM 3848 C CA . ALA B 1 195 ? 27.719 -13.352 8.844 1 96.75 195 ALA B CA 1
ATOM 3849 C C . ALA B 1 195 ? 26.5 -14.172 8.414 1 96.75 195 ALA B C 1
ATOM 3851 O O . ALA B 1 195 ? 26.625 -15.102 7.621 1 96.75 195 ALA B O 1
ATOM 3852 N N . THR B 1 196 ? 25.375 -13.82 8.828 1 96.38 196 THR B N 1
ATOM 3853 C CA . THR B 1 196 ? 24.156 -14.562 8.523 1 96.38 196 THR B CA 1
ATOM 3854 C C . THR B 1 196 ? 23.375 -13.875 7.406 1 96.38 196 THR B C 1
ATOM 3856 O O . THR B 1 196 ? 22.266 -14.281 7.086 1 96.38 196 THR B O 1
ATOM 3859 N N . GLY B 1 197 ? 23.953 -12.875 6.812 1 96.94 197 GLY B N 1
ATOM 3860 C CA . GLY B 1 197 ? 23.219 -12.078 5.84 1 96.94 197 GLY B CA 1
ATOM 3861 C C . GLY B 1 197 ? 23.703 -12.281 4.418 1 96.94 197 GLY B C 1
ATOM 3862 O O . GLY B 1 197 ? 24.156 -13.367 4.062 1 96.94 197 GLY B O 1
ATOM 3863 N N . SER B 1 198 ? 23.406 -11.398 3.574 1 97.88 198 SER B N 1
ATOM 3864 C CA . SER B 1 198 ? 23.797 -11.367 2.17 1 97.88 198 SER B CA 1
ATOM 3865 C C . SER B 1 198 ? 23.922 -9.938 1.659 1 97.88 198 SER B C 1
ATOM 3867 O O . SER B 1 198 ? 23.438 -9 2.289 1 97.88 198 SER B O 1
ATOM 3869 N N . TYR B 1 199 ? 24.672 -9.75 0.659 1 97.62 199 TYR B N 1
ATOM 3870 C CA . TYR B 1 199 ? 24.875 -8.453 0.034 1 97.62 199 TYR B CA 1
ATOM 3871 C C . TYR B 1 199 ? 24.703 -8.539 -1.478 1 97.62 199 TYR B C 1
ATOM 3873 O O . TYR B 1 199 ? 25.203 -9.469 -2.115 1 97.62 199 TYR B O 1
ATOM 3881 N N . TYR B 1 200 ? 23.969 -7.641 -2.035 1 97.94 200 TYR B N 1
ATOM 3882 C CA . TYR B 1 200 ? 23.766 -7.586 -3.477 1 97.94 200 TYR B CA 1
ATOM 3883 C C . TYR B 1 200 ? 24.016 -6.184 -4.016 1 97.94 200 TYR B C 1
ATOM 3885 O O . TYR B 1 200 ? 23.656 -5.191 -3.377 1 97.94 200 TYR B O 1
ATOM 3893 N N . GLY B 1 201 ? 24.656 -6.059 -5.152 1 96.62 201 GLY B N 1
ATOM 3894 C CA . GLY B 1 201 ? 24.906 -4.785 -5.805 1 96.62 201 GLY B CA 1
ATOM 3895 C C . GLY B 1 201 ? 23.734 -4.293 -6.633 1 96.62 201 GLY B C 1
ATOM 3896 O O . GLY B 1 201 ? 22.656 -4.895 -6.617 1 96.62 201 GLY B O 1
ATOM 3897 N N . GLY B 1 202 ? 23.953 -3.232 -7.348 1 96.31 202 GLY B N 1
ATOM 3898 C CA . GLY B 1 202 ? 22.922 -2.674 -8.203 1 96.31 202 GLY B CA 1
ATOM 3899 C C . GLY B 1 202 ? 22.641 -3.523 -9.43 1 96.31 202 GLY B C 1
ATOM 3900 O O . GLY B 1 202 ? 23.344 -4.496 -9.695 1 96.31 202 GLY B O 1
ATOM 3901 N N . ARG B 1 203 ? 21.562 -3.234 -10.047 1 95.88 203 ARG B N 1
ATOM 3902 C CA . ARG B 1 203 ? 21.188 -3.9 -11.289 1 95.88 203 ARG B CA 1
ATOM 3903 C C . ARG B 1 203 ? 21.109 -2.902 -12.438 1 95.88 203 ARG B C 1
ATOM 3905 O O . ARG B 1 203 ? 20.906 -1.704 -12.219 1 95.88 203 ARG B O 1
ATOM 3912 N N . LYS B 1 204 ? 21.328 -3.373 -13.625 1 94.69 204 LYS B N 1
ATOM 3913 C CA . LYS B 1 204 ? 21.234 -2.576 -14.844 1 94.69 204 LYS B CA 1
ATOM 3914 C C . LYS B 1 204 ? 20.219 -3.172 -15.812 1 94.69 204 LYS B C 1
ATOM 3916 O O . LYS B 1 204 ? 19.844 -4.34 -15.695 1 94.69 204 LYS B O 1
ATOM 3921 N N . PRO B 1 205 ? 19.781 -2.389 -16.75 1 93.5 205 PRO B N 1
ATOM 3922 C CA . PRO B 1 205 ? 18.75 -2.861 -17.688 1 93.5 205 PRO B CA 1
ATOM 3923 C C . PRO B 1 205 ? 19.125 -4.184 -18.344 1 93.5 205 PRO B C 1
ATOM 3925 O O . PRO B 1 205 ? 18.266 -5.055 -18.531 1 93.5 205 PRO B O 1
ATOM 3928 N N . GLU B 1 206 ? 20.391 -4.395 -18.641 1 97.19 206 GLU B N 1
ATOM 3929 C CA . GLU B 1 206 ? 20.828 -5.602 -19.344 1 97.19 206 GLU B CA 1
ATOM 3930 C C . GLU B 1 206 ? 20.625 -6.84 -18.469 1 97.19 206 GLU B C 1
ATOM 3932 O O . GLU B 1 206 ? 20.562 -7.957 -18.984 1 97.19 206 GLU B O 1
ATOM 3937 N N . ASP B 1 207 ? 20.547 -6.672 -17.172 1 98 207 ASP B N 1
ATOM 3938 C CA . ASP B 1 207 ? 20.312 -7.789 -16.25 1 98 207 ASP B CA 1
ATOM 3939 C C . ASP B 1 207 ? 18.906 -8.359 -16.422 1 98 207 ASP B C 1
ATOM 3941 O O . ASP B 1 207 ? 18.594 -9.414 -15.867 1 98 207 ASP B O 1
ATOM 3945 N N . GLY B 1 208 ? 18.062 -7.746 -17.234 1 98.44 208 GLY B N 1
ATOM 3946 C CA . GLY B 1 208 ? 16.719 -8.211 -17.5 1 98.44 208 GLY B CA 1
ATOM 3947 C C . GLY B 1 208 ? 16.641 -9.18 -18.672 1 98.44 208 GLY B C 1
ATOM 3948 O O . GLY B 1 208 ? 15.57 -9.695 -19 1 98.44 208 GLY B O 1
ATOM 3949 N N . ARG B 1 209 ? 17.781 -9.406 -19.312 1 98.69 209 ARG B N 1
ATOM 3950 C CA . ARG B 1 209 ? 17.797 -10.328 -20.438 1 98.69 209 ARG B CA 1
ATOM 3951 C C . ARG B 1 209 ? 17.422 -11.742 -20 1 98.69 209 ARG B C 1
ATOM 3953 O O . ARG B 1 209 ? 18.016 -12.281 -19.062 1 98.69 209 ARG B O 1
ATOM 3960 N N . ILE B 1 210 ? 16.516 -12.344 -20.672 1 98.81 210 ILE B N 1
ATOM 3961 C CA . ILE B 1 210 ? 16 -13.656 -20.312 1 98.81 210 ILE B CA 1
ATOM 3962 C C . ILE B 1 210 ? 16.938 -14.75 -20.844 1 98.81 210 ILE B C 1
ATOM 3964 O O . ILE B 1 210 ? 17.344 -14.719 -22.016 1 98.81 210 ILE B O 1
ATOM 3968 N N . ASP B 1 211 ? 17.391 -15.57 -20 1 98.69 211 ASP B N 1
ATOM 3969 C CA . ASP B 1 211 ? 18.016 -16.844 -20.375 1 98.69 211 ASP B CA 1
ATOM 3970 C C . ASP B 1 211 ? 17 -17.984 -20.328 1 98.69 211 ASP B C 1
ATOM 3972 O O . ASP B 1 211 ? 16.75 -18.562 -19.266 1 98.69 211 ASP B O 1
ATOM 3976 N N . TRP B 1 212 ? 16.516 -18.344 -21.484 1 98.31 212 TRP B N 1
ATOM 3977 C CA . TRP B 1 212 ? 15.422 -19.297 -21.594 1 98.31 212 TRP B CA 1
ATOM 3978 C C . TRP B 1 212 ? 15.867 -20.703 -21.188 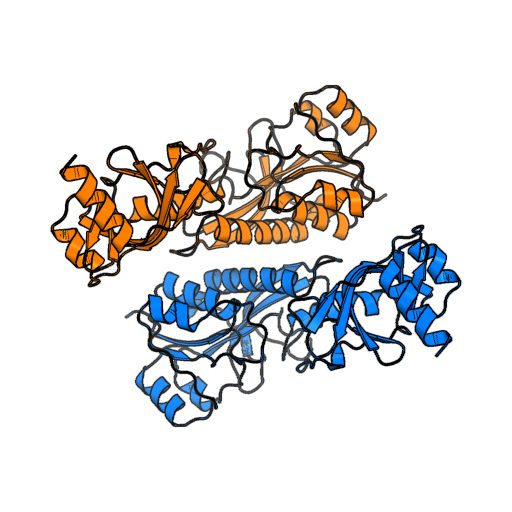1 98.31 212 TRP B C 1
ATOM 3980 O O . TRP B 1 212 ? 15.039 -21.594 -21 1 98.31 212 TRP B O 1
ATOM 3990 N N . SER B 1 213 ? 17.141 -20.922 -21.109 1 98.19 213 SER B N 1
ATOM 3991 C CA . SER B 1 213 ? 17.625 -22.25 -20.75 1 98.19 213 SER B CA 1
ATOM 3992 C C . SER B 1 213 ? 17.438 -22.516 -19.25 1 98.19 213 SER B C 1
ATOM 3994 O O . SER B 1 213 ? 17.578 -23.641 -18.797 1 98.19 213 SER B O 1
ATOM 3996 N N . LYS B 1 214 ? 17.141 -21.469 -18.5 1 98.5 214 LYS B N 1
ATOM 3997 C CA . LYS B 1 214 ? 16.891 -21.609 -17.062 1 98.5 214 LYS B CA 1
ATOM 3998 C C . LYS B 1 214 ? 15.516 -22.219 -16.797 1 98.5 214 LYS B C 1
ATOM 4000 O O . LYS B 1 214 ? 14.648 -22.203 -17.672 1 98.5 214 LYS B O 1
ATOM 4005 N N . PRO B 1 215 ? 15.383 -22.781 -15.594 1 98.25 215 PRO B N 1
ATOM 4006 C CA . PRO B 1 215 ? 14.055 -23.297 -15.234 1 98.25 215 PRO B CA 1
ATOM 4007 C C . PRO B 1 215 ? 12.984 -22.219 -15.234 1 98.25 215 PRO B C 1
ATOM 4009 O O . PRO B 1 215 ? 13.273 -21.062 -14.922 1 98.25 215 PRO B O 1
ATOM 4012 N N . ALA B 1 216 ? 11.719 -22.562 -15.492 1 98.19 216 ALA B N 1
ATOM 4013 C CA . ALA B 1 216 ? 10.594 -21.641 -15.648 1 98.19 216 ALA B CA 1
ATOM 4014 C C . ALA B 1 216 ? 10.438 -20.766 -14.414 1 98.19 216 ALA B C 1
ATOM 4016 O O . ALA B 1 216 ? 10.156 -19.578 -14.531 1 98.19 216 ALA B O 1
ATOM 4017 N N . ALA B 1 217 ? 10.625 -21.344 -13.242 1 98.19 217 ALA B N 1
ATOM 4018 C CA . ALA B 1 217 ? 10.477 -20.594 -12 1 98.19 217 ALA B CA 1
ATOM 4019 C C . ALA B 1 217 ? 11.453 -19.422 -11.953 1 98.19 217 ALA B C 1
ATOM 4021 O O . ALA B 1 217 ? 11.102 -18.328 -11.508 1 98.19 217 ALA B O 1
ATOM 4022 N N . GLN B 1 218 ? 12.648 -19.594 -12.406 1 98.69 218 GLN B N 1
ATOM 4023 C CA . GLN B 1 218 ? 13.672 -18.547 -12.391 1 98.69 218 GLN B CA 1
ATOM 4024 C C . GLN B 1 218 ? 13.375 -17.484 -13.43 1 98.69 218 GLN B C 1
ATOM 4026 O O . GLN B 1 218 ? 13.547 -16.281 -13.164 1 98.69 218 GLN B O 1
ATOM 4031 N N . VAL B 1 219 ? 12.953 -17.938 -14.625 1 98.88 219 VAL B N 1
ATOM 4032 C CA . VAL B 1 219 ? 12.602 -16.984 -15.672 1 98.88 219 VAL B CA 1
ATOM 4033 C C . VAL B 1 219 ? 11.414 -16.141 -15.219 1 98.88 219 VAL B C 1
ATOM 4035 O O . VAL B 1 219 ? 11.406 -14.93 -15.398 1 98.88 219 VAL B O 1
ATOM 4038 N N . TYR B 1 220 ? 10.445 -16.812 -14.609 1 98.81 220 TYR B N 1
ATOM 4039 C CA . TYR B 1 220 ? 9.266 -16.109 -14.109 1 98.81 220 TYR B CA 1
ATOM 4040 C C . TYR B 1 220 ? 9.656 -15.102 -13.039 1 98.81 220 TYR B C 1
ATOM 4042 O O . TYR B 1 220 ? 9.148 -13.977 -13.039 1 98.81 220 TYR B O 1
ATOM 4050 N N . ASN B 1 221 ? 10.523 -15.438 -12.102 1 98.94 221 ASN B N 1
ATOM 4051 C CA . ASN B 1 221 ? 11.008 -14.516 -11.078 1 98.94 221 ASN B CA 1
ATOM 4052 C C . ASN B 1 221 ? 11.672 -13.289 -11.695 1 98.94 221 ASN B C 1
ATOM 4054 O O . ASN B 1 221 ? 11.5 -12.172 -11.203 1 98.94 221 ASN B O 1
ATOM 4058 N N . LEU B 1 222 ? 12.43 -13.516 -12.734 1 98.94 222 LEU B N 1
ATOM 4059 C CA . LEU B 1 222 ? 13.055 -12.383 -13.414 1 98.94 222 LEU B CA 1
ATOM 4060 C C . LEU B 1 222 ? 11.992 -11.438 -13.969 1 98.94 222 LEU B C 1
ATOM 4062 O O . LEU B 1 222 ? 12.078 -10.227 -13.781 1 98.94 222 LEU B O 1
ATOM 4066 N N . VAL B 1 223 ? 10.992 -12.008 -14.633 1 98.88 223 VAL B N 1
ATOM 4067 C CA . VAL B 1 223 ? 9.93 -11.195 -15.227 1 98.88 223 VAL B CA 1
ATOM 4068 C C . VAL B 1 223 ? 9.266 -10.352 -14.148 1 98.88 223 VAL B C 1
ATOM 4070 O O . VAL B 1 223 ? 9.133 -9.133 -14.297 1 98.88 223 VAL B O 1
ATOM 4073 N N . ARG B 1 224 ? 8.891 -10.953 -13.023 1 98.69 224 ARG B N 1
ATOM 4074 C CA . ARG B 1 224 ? 8.18 -10.227 -11.977 1 98.69 224 ARG B CA 1
ATOM 4075 C C . ARG B 1 224 ? 9.102 -9.234 -11.273 1 98.69 224 ARG B C 1
ATOM 4077 O O . ARG B 1 224 ? 8.664 -8.172 -10.844 1 98.69 224 ARG B O 1
ATOM 4084 N N . ALA B 1 225 ? 10.406 -9.516 -11.195 1 98.81 225 ALA B N 1
ATOM 4085 C CA . ALA B 1 225 ? 11.375 -8.703 -10.469 1 98.81 225 ALA B CA 1
ATOM 4086 C C . ALA B 1 225 ? 11.617 -7.371 -11.18 1 98.81 225 ALA B C 1
ATOM 4088 O O . ALA B 1 225 ? 11.992 -6.383 -10.555 1 98.81 225 ALA B O 1
ATOM 4089 N N . VAL B 1 226 ? 11.406 -7.402 -12.516 1 98.5 226 VAL B N 1
ATOM 4090 C CA . VAL B 1 226 ? 11.742 -6.195 -13.266 1 98.5 226 VAL B CA 1
ATOM 4091 C C . VAL B 1 226 ? 10.547 -5.766 -14.109 1 98.5 226 VAL B C 1
ATOM 4093 O O . VAL B 1 226 ? 10.703 -5.031 -15.086 1 98.5 226 VAL B O 1
ATOM 4096 N N . ALA B 1 227 ? 9.32 -6.27 -13.789 1 98.12 227 ALA B N 1
ATOM 4097 C CA . ALA B 1 227 ? 8.109 -5.875 -14.5 1 98.12 227 ALA B CA 1
ATOM 4098 C C . ALA B 1 227 ? 7.91 -4.363 -14.445 1 98.12 227 ALA B C 1
ATOM 4100 O O . ALA B 1 227 ? 8.422 -3.695 -13.539 1 98.12 227 ALA B O 1
ATOM 4101 N N . PRO B 1 228 ? 7.168 -3.799 -15.422 1 95.19 228 PRO B N 1
ATOM 4102 C CA . PRO B 1 228 ? 6.871 -2.367 -15.336 1 95.19 228 PRO B CA 1
ATOM 4103 C C . PRO B 1 228 ? 6.34 -1.951 -13.969 1 95.19 228 PRO B C 1
ATOM 4105 O O . PRO B 1 228 ? 5.543 -2.674 -13.367 1 95.19 228 PRO B O 1
ATOM 4108 N N . PRO B 1 229 ? 6.84 -0.811 -13.477 1 95.69 229 PRO B N 1
ATOM 4109 C CA . PRO B 1 229 ? 7.492 0.285 -14.203 1 95.69 229 PRO B CA 1
ATOM 4110 C C . PRO B 1 229 ? 9 0.103 -14.312 1 95.69 229 PRO B C 1
ATOM 4112 O O . PRO B 1 229 ? 9.703 0.994 -14.805 1 95.69 229 PRO B O 1
ATOM 4115 N N . TYR B 1 230 ? 9.586 -0.973 -13.812 1 95.19 230 TYR B N 1
ATOM 4116 C CA . TYR B 1 230 ? 10.984 -1.295 -14.078 1 95.19 230 TYR B CA 1
ATOM 4117 C C . TYR B 1 230 ? 11.211 -1.589 -15.555 1 95.19 230 TYR B C 1
ATOM 4119 O O . TYR B 1 230 ? 10.258 -1.678 -16.328 1 95.19 230 TYR B O 1
ATOM 4127 N N . PRO B 1 231 ? 12.43 -1.675 -16 1 93.62 231 PRO B N 1
ATOM 4128 C CA . PRO B 1 231 ? 12.734 -1.75 -17.438 1 93.62 231 PRO B CA 1
ATOM 4129 C C . PRO B 1 231 ? 12.117 -2.979 -18.109 1 93.62 231 PRO B C 1
ATOM 4131 O O . PRO B 1 231 ? 11.922 -2.992 -19.328 1 93.62 231 PRO B O 1
ATOM 4134 N N . GLY B 1 232 ? 11.844 -4.051 -17.344 1 96.81 232 GLY B N 1
ATOM 4135 C CA . GLY B 1 232 ? 11.219 -5.242 -17.891 1 96.81 232 GLY B CA 1
ATOM 4136 C C . GLY B 1 232 ? 12.219 -6.324 -18.266 1 96.81 232 GLY B C 1
ATOM 4137 O O . GLY B 1 232 ? 13.375 -6.027 -18.578 1 96.81 232 GLY B O 1
ATOM 4138 N N . ALA B 1 233 ? 11.789 -7.547 -18.188 1 98.75 233 ALA B N 1
ATOM 4139 C CA . ALA B 1 233 ? 12.547 -8.664 -18.75 1 98.75 233 ALA B CA 1
ATOM 4140 C C . ALA B 1 233 ? 12.375 -8.742 -20.266 1 98.75 233 ALA B C 1
ATOM 4142 O O . ALA B 1 233 ? 11.281 -8.516 -20.781 1 98.75 233 ALA B O 1
ATOM 4143 N N . PHE B 1 234 ? 13.484 -9.125 -20.984 1 98.44 234 PHE B N 1
ATOM 4144 C CA . PHE B 1 234 ? 13.367 -9.016 -22.438 1 98.44 234 PHE B CA 1
ATOM 4145 C C . PHE B 1 234 ? 14.156 -10.125 -23.125 1 98.44 234 PHE B C 1
ATOM 4147 O O . PHE B 1 234 ? 15 -10.773 -22.5 1 98.44 234 PHE B O 1
ATOM 4154 N N . THR B 1 235 ? 13.859 -10.352 -24.344 1 98.06 235 THR B N 1
ATOM 4155 C CA . THR B 1 235 ? 14.57 -11.258 -25.25 1 98.06 235 THR B CA 1
ATOM 4156 C C . THR B 1 235 ? 14.648 -10.672 -26.656 1 98.06 235 THR B C 1
ATOM 4158 O O . THR B 1 235 ? 13.82 -9.844 -27.031 1 98.06 235 THR B O 1
ATOM 4161 N N . ASP B 1 236 ? 15.672 -11.031 -27.359 1 96.38 236 ASP B N 1
ATOM 4162 C CA . ASP B 1 236 ? 15.828 -10.594 -28.734 1 96.38 236 ASP B CA 1
ATOM 4163 C C . ASP B 1 236 ? 15.469 -11.711 -29.719 1 96.38 236 ASP B C 1
ATOM 4165 O O . ASP B 1 236 ? 15.984 -12.828 -29.594 1 96.38 236 ASP B O 1
ATOM 4169 N N . VAL B 1 237 ? 14.602 -11.406 -30.562 1 94.88 237 VAL B N 1
ATOM 4170 C CA . VAL B 1 237 ? 14.219 -12.32 -31.625 1 94.88 237 VAL B CA 1
ATOM 4171 C C . VAL B 1 237 ? 14.477 -11.664 -32.969 1 94.88 237 VAL B C 1
ATOM 4173 O O . VAL B 1 237 ? 13.875 -10.641 -33.312 1 94.88 237 VAL B O 1
ATOM 4176 N N . ASP B 1 238 ? 15.383 -12.305 -33.719 1 92.12 238 ASP B N 1
ATOM 4177 C CA . ASP B 1 238 ? 15.742 -11.805 -35.062 1 92.12 238 ASP B CA 1
ATOM 4178 C C . ASP B 1 238 ? 16.109 -10.32 -35 1 92.12 238 ASP B C 1
ATOM 4180 O O . ASP B 1 238 ? 15.578 -9.523 -35.781 1 92.12 238 ASP B O 1
ATOM 4184 N N . GLY B 1 239 ? 16.766 -9.938 -34 1 91.38 239 GLY B N 1
ATOM 4185 C CA . GLY B 1 239 ? 17.312 -8.594 -33.906 1 91.38 239 GLY B CA 1
ATOM 4186 C C . GLY B 1 239 ? 16.344 -7.598 -33.281 1 91.38 239 GLY B C 1
ATOM 4187 O O . GLY B 1 239 ? 16.672 -6.426 -33.125 1 91.38 239 GLY B O 1
ATOM 4188 N N . THR B 1 240 ? 15.18 -8.094 -33 1 94.75 240 THR B N 1
ATOM 4189 C CA . THR B 1 240 ? 14.164 -7.23 -32.406 1 94.75 240 THR B CA 1
ATOM 4190 C C . THR B 1 240 ? 13.953 -7.586 -30.938 1 94.75 240 THR B C 1
ATOM 4192 O O . THR B 1 240 ? 13.805 -8.758 -30.594 1 94.75 240 THR B O 1
ATOM 4195 N N . ARG B 1 241 ? 13.906 -6.559 -30.109 1 97 241 ARG B N 1
ATOM 4196 C CA . ARG B 1 241 ? 13.75 -6.801 -28.672 1 97 241 ARG B CA 1
ATOM 4197 C C . ARG B 1 241 ? 12.273 -6.855 -28.297 1 97 241 ARG B C 1
ATOM 4199 O O . ARG B 1 241 ? 11.492 -5.977 -28.656 1 97 241 ARG B O 1
ATOM 4206 N N . PHE B 1 242 ? 11.922 -7.836 -27.578 1 98.25 242 PHE B N 1
ATOM 4207 C CA . PHE B 1 242 ? 10.586 -8 -27.016 1 98.25 242 PHE B CA 1
ATOM 4208 C C . PHE B 1 242 ? 10.648 -8.016 -25.5 1 98.25 242 PHE B C 1
ATOM 4210 O O . PHE B 1 242 ? 11.477 -8.711 -24.906 1 98.25 242 PHE B O 1
ATOM 4217 N N . VAL B 1 243 ? 9.781 -7.25 -24.812 1 98.31 243 VAL B N 1
ATOM 4218 C CA . VAL B 1 243 ? 9.703 -7.145 -23.359 1 98.31 243 VAL B CA 1
ATOM 4219 C C . VAL B 1 243 ? 8.461 -7.887 -22.859 1 98.31 243 VAL B C 1
ATOM 4221 O O . VAL B 1 243 ? 7.359 -7.676 -23.359 1 98.31 243 VAL B O 1
ATOM 4224 N N . ILE B 1 244 ? 8.656 -8.805 -21.984 1 98.5 244 ILE B N 1
ATOM 4225 C CA . ILE B 1 244 ? 7.539 -9.477 -21.328 1 98.5 244 ILE B CA 1
ATOM 4226 C C . ILE B 1 244 ? 7.027 -8.617 -20.172 1 98.5 244 ILE B C 1
ATOM 4228 O O . ILE B 1 244 ? 7.59 -8.656 -19.062 1 98.5 244 ILE B O 1
ATOM 4232 N N . ALA B 1 245 ? 5.934 -7.91 -20.406 1 97.81 245 ALA B N 1
ATOM 4233 C CA . ALA B 1 245 ? 5.406 -6.969 -19.422 1 97.81 245 ALA B CA 1
ATOM 4234 C C . ALA B 1 245 ? 4.609 -7.699 -18.344 1 97.81 245 ALA B C 1
ATOM 4236 O O . ALA B 1 245 ? 4.602 -7.281 -17.188 1 97.81 245 ALA B O 1
ATOM 4237 N N . ARG B 1 246 ? 3.906 -8.68 -18.688 1 97.62 246 ARG B N 1
ATOM 4238 C CA . ARG B 1 246 ? 3.107 -9.484 -17.766 1 97.62 246 ARG B CA 1
ATOM 4239 C C . ARG B 1 246 ? 3.119 -10.953 -18.172 1 97.62 246 ARG B C 1
ATOM 4241 O O . ARG B 1 246 ? 3.023 -11.281 -19.359 1 97.62 246 ARG B O 1
ATOM 4248 N N . ALA B 1 247 ? 3.291 -11.828 -17.25 1 97.75 247 ALA B N 1
ATOM 4249 C CA . ALA B 1 247 ? 3.281 -13.273 -17.484 1 97.75 247 ALA B CA 1
ATOM 4250 C C . ALA B 1 247 ? 2.793 -14.023 -16.25 1 97.75 247 ALA B C 1
ATOM 4252 O O . ALA B 1 247 ? 2.617 -13.438 -15.188 1 97.75 247 ALA B O 1
ATOM 4253 N N . ARG B 1 248 ? 2.518 -15.266 -16.438 1 96.44 248 ARG B N 1
ATOM 4254 C CA . ARG B 1 248 ? 2.24 -16.234 -15.367 1 96.44 248 ARG B CA 1
ATOM 4255 C C . ARG B 1 248 ? 2.91 -17.562 -15.648 1 96.44 248 ARG B C 1
ATOM 4257 O O . ARG B 1 248 ? 3.141 -17.922 -16.812 1 96.44 248 ARG B O 1
ATOM 4264 N N . LEU B 1 249 ? 3.275 -18.266 -14.57 1 96.38 249 LEU B N 1
ATOM 4265 C CA . LEU B 1 249 ? 3.672 -19.656 -14.797 1 96.38 249 LEU B CA 1
ATOM 4266 C C . LEU B 1 249 ? 2.518 -20.453 -15.391 1 96.38 249 LEU B C 1
ATOM 4268 O O . LEU B 1 249 ? 1.385 -20.359 -14.906 1 96.38 249 LEU B O 1
ATOM 4272 N N . ALA B 1 250 ? 2.82 -21.125 -16.438 1 94.44 250 ALA B N 1
ATOM 4273 C CA . ALA B 1 250 ? 1.771 -21.938 -17.047 1 94.44 250 ALA B CA 1
ATOM 4274 C C . ALA B 1 250 ? 1.306 -23.031 -16.094 1 94.44 250 ALA B C 1
ATOM 4276 O O . ALA B 1 250 ? 2.125 -23.766 -15.531 1 94.44 250 ALA B O 1
ATOM 4277 N N . ALA B 1 251 ? 0.025 -23.125 -15.93 1 88.88 251 ALA B N 1
ATOM 4278 C CA . ALA B 1 251 ? -0.538 -24.172 -15.078 1 88.88 251 ALA B CA 1
ATOM 4279 C C . ALA B 1 251 ? -0.384 -25.547 -15.719 1 88.88 251 ALA B C 1
ATOM 4281 O O . ALA B 1 251 ? -0.424 -25.672 -16.953 1 88.88 251 ALA B O 1
ATOM 4282 N N . PRO B 1 252 ? -0.252 -26.516 -14.82 1 86.25 252 PRO B N 1
ATOM 4283 C CA . PRO B 1 252 ? -0.259 -27.859 -15.406 1 86.25 252 PRO B CA 1
ATOM 4284 C C . PRO B 1 252 ? -1.516 -28.141 -16.219 1 86.25 252 PRO B C 1
ATOM 4286 O O . PRO B 1 252 ? -2.619 -27.766 -15.82 1 86.25 252 PRO B O 1
ATOM 4289 N N . GLY B 1 253 ? -1.377 -28.656 -17.344 1 85.12 253 GLY B N 1
ATOM 4290 C CA . GLY B 1 253 ? -2.51 -29.016 -18.172 1 85.12 253 GLY B CA 1
ATOM 4291 C C . GLY B 1 253 ? -2.953 -27.891 -19.094 1 85.12 253 GLY B C 1
ATOM 4292 O O . GLY B 1 253 ? -3.846 -28.078 -19.922 1 85.12 253 GLY B O 1
ATOM 4293 N N . SER B 1 254 ? -2.412 -26.75 -18.922 1 87.69 254 SER B N 1
ATOM 4294 C CA . SER B 1 254 ? -2.758 -25.641 -19.797 1 87.69 254 SER B CA 1
ATOM 4295 C C . SER B 1 254 ? -2.229 -25.859 -21.219 1 87.69 254 SER B C 1
ATOM 4297 O O . SER B 1 254 ? -1.4 -26.75 -21.438 1 87.69 254 SER B O 1
ATOM 4299 N N . ALA B 1 255 ? -2.748 -25.078 -22.094 1 86.12 255 ALA B N 1
ATOM 4300 C CA . ALA B 1 255 ? -2.293 -25.156 -23.484 1 86.12 255 ALA B CA 1
ATOM 4301 C C . ALA B 1 255 ? -0.806 -24.828 -23.594 1 86.12 255 ALA B C 1
ATOM 4303 O O . ALA B 1 255 ? -0.069 -25.484 -24.328 1 86.12 255 ALA B O 1
ATOM 4304 N N . ALA B 1 256 ? -0.427 -23.859 -22.859 1 88.56 256 ALA B N 1
ATOM 4305 C CA . ALA B 1 256 ? 0.978 -23.469 -22.875 1 88.56 256 ALA B CA 1
ATOM 4306 C C . ALA B 1 256 ? 1.868 -24.594 -22.359 1 88.56 256 ALA B C 1
ATOM 4308 O O . ALA B 1 256 ? 2.945 -24.844 -22.891 1 88.56 256 ALA B O 1
ATOM 4309 N N . ALA B 1 257 ? 1.466 -25.25 -21.328 1 90.81 257 ALA B N 1
ATOM 4310 C CA . ALA B 1 257 ? 2.225 -26.359 -20.766 1 90.81 257 ALA B CA 1
ATOM 4311 C C . ALA B 1 257 ? 2.316 -27.516 -21.766 1 90.81 257 ALA B C 1
ATOM 4313 O O . ALA B 1 257 ? 3.369 -28.141 -21.906 1 90.81 257 ALA B O 1
ATOM 4314 N N . ALA B 1 258 ? 1.248 -27.781 -22.422 1 89.81 258 ALA B N 1
ATOM 4315 C CA . ALA B 1 258 ? 1.223 -28.844 -23.422 1 89.81 258 ALA B CA 1
ATOM 4316 C C . ALA B 1 258 ? 2.152 -28.531 -24.578 1 89.81 258 ALA B C 1
ATOM 4318 O O . ALA B 1 258 ? 2.891 -29.406 -25.047 1 89.81 258 ALA B O 1
ATOM 4319 N N . ALA B 1 259 ? 2.082 -27.359 -25 1 86.56 259 ALA B N 1
ATOM 4320 C CA . ALA B 1 259 ? 2.893 -26.938 -26.141 1 86.56 259 ALA B CA 1
ATOM 4321 C C . ALA B 1 259 ? 4.379 -26.953 -25.797 1 86.56 259 ALA B C 1
ATOM 4323 O O . ALA B 1 259 ? 5.219 -27.234 -26.641 1 86.56 259 ALA B O 1
ATOM 4324 N N . ALA B 1 260 ? 4.754 -26.656 -24.594 1 88.62 260 ALA B N 1
ATOM 4325 C CA . ALA B 1 260 ? 6.129 -26.516 -24.125 1 88.62 260 ALA B CA 1
ATOM 4326 C C . ALA B 1 260 ? 6.883 -27.844 -24.25 1 88.62 260 ALA B C 1
ATOM 4328 O O . ALA B 1 260 ? 8.102 -27.859 -24.453 1 88.62 260 ALA B O 1
ATOM 4329 N N . ALA B 1 261 ? 6.188 -28.922 -24.203 1 87.88 261 ALA B N 1
ATOM 4330 C CA . ALA B 1 261 ? 6.805 -30.25 -24.203 1 87.88 261 ALA B CA 1
ATOM 4331 C C . ALA B 1 261 ? 7.539 -30.5 -25.531 1 87.88 261 ALA B C 1
ATOM 4333 O O . ALA B 1 261 ? 8.539 -31.219 -25.562 1 87.88 261 ALA B O 1
ATOM 4334 N N . ASP B 1 262 ? 7.137 -29.875 -26.547 1 89.12 262 ASP B N 1
ATOM 4335 C CA . ASP B 1 262 ? 7.652 -30.234 -27.859 1 89.12 262 ASP B CA 1
ATOM 4336 C C . ASP B 1 262 ? 8.391 -29.062 -28.5 1 89.12 262 ASP B C 1
ATOM 4338 O O . ASP B 1 262 ? 8.711 -29.109 -29.703 1 89.12 262 ASP B O 1
ATOM 4342 N N . LEU B 1 263 ? 8.617 -28.062 -27.781 1 93.44 263 LEU B N 1
ATOM 4343 C CA . LEU B 1 263 ? 9.234 -26.875 -28.375 1 93.44 263 LEU B CA 1
ATOM 4344 C C . LEU B 1 263 ? 10.555 -26.547 -27.672 1 93.44 263 LEU B C 1
ATOM 4346 O O . LEU B 1 263 ? 10.727 -26.844 -26.484 1 93.44 263 LEU B O 1
ATOM 4350 N N . PRO B 1 264 ? 11.531 -26.016 -28.422 1 94.94 264 PRO B N 1
ATOM 4351 C CA . PRO B 1 264 ? 12.781 -25.578 -27.797 1 94.94 264 PRO B CA 1
ATOM 4352 C C . PRO B 1 264 ? 12.594 -24.359 -26.906 1 94.94 264 PRO B C 1
ATOM 4354 O O . PRO B 1 264 ? 11.617 -23.625 -27.047 1 94.94 264 PRO B O 1
ATOM 4357 N N . PRO B 1 265 ? 13.508 -24.094 -25.969 1 96.81 265 PRO B N 1
ATOM 4358 C CA . PRO B 1 265 ? 13.422 -22.906 -25.141 1 96.81 265 PRO B CA 1
ATOM 4359 C C . PRO B 1 265 ? 13.367 -21.609 -25.953 1 96.81 265 PRO B C 1
ATOM 4361 O O . PRO B 1 265 ? 14.031 -21.5 -26.984 1 96.81 265 PRO B O 1
ATOM 4364 N N . GLY B 1 266 ? 12.523 -20.703 -25.516 1 97 266 GLY B N 1
ATOM 4365 C CA . GLY B 1 266 ? 12.352 -19.438 -26.219 1 97 266 GLY B CA 1
ATOM 4366 C C . GLY B 1 266 ? 10.914 -18.984 -26.281 1 97 266 GLY B C 1
ATOM 4367 O O . GLY B 1 266 ? 10.031 -19.594 -25.688 1 97 266 GLY B O 1
ATOM 4368 N N . LEU B 1 267 ? 10.688 -17.844 -26.891 1 96.81 267 LEU B N 1
ATOM 4369 C CA . LEU B 1 267 ? 9.367 -17.25 -27.078 1 96.81 267 LEU B CA 1
ATOM 4370 C C . LEU B 1 267 ? 8.641 -17.875 -28.25 1 96.81 267 LEU B C 1
ATOM 4372 O O . LEU B 1 267 ? 9.219 -18.031 -29.328 1 96.81 267 LEU B O 1
ATOM 4376 N N . HIS B 1 268 ? 7.449 -18.266 -28.047 1 96 268 HIS B N 1
ATOM 4377 C CA . HIS B 1 268 ? 6.664 -18.938 -29.078 1 96 268 HIS B CA 1
ATOM 4378 C C . HIS B 1 268 ? 5.234 -18.422 -29.109 1 96 268 HIS B C 1
ATOM 4380 O O . HIS B 1 268 ? 4.805 -17.703 -28.203 1 96 268 HIS B O 1
ATOM 4386 N N . VAL B 1 269 ? 4.551 -18.703 -30.141 1 95 269 VAL B N 1
ATOM 4387 C CA . VAL B 1 269 ? 3.133 -18.406 -30.297 1 95 269 VAL B CA 1
ATOM 4388 C C . VAL B 1 269 ? 2.412 -19.578 -30.938 1 95 269 VAL B C 1
ATOM 4390 O O . VAL B 1 269 ? 2.957 -20.25 -31.828 1 95 269 VAL B O 1
ATOM 4393 N N . SER B 1 270 ? 1.348 -20.031 -30.422 1 90.88 270 SER B N 1
ATOM 4394 C CA . SER B 1 270 ? 0.476 -21.078 -30.938 1 90.88 270 SER B CA 1
ATOM 4395 C C . SER B 1 270 ? -0.97 -20.859 -30.516 1 90.88 270 SER B C 1
ATOM 4397 O O . SER B 1 270 ? -1.231 -20.469 -29.359 1 90.88 270 SER B O 1
ATOM 4399 N N . ASP B 1 271 ? -1.948 -21.125 -31.422 1 89.69 271 ASP B N 1
ATOM 4400 C CA . ASP B 1 271 ? -3.375 -21.047 -31.125 1 89.69 271 ASP B CA 1
ATOM 4401 C C . ASP B 1 271 ? -3.725 -19.703 -30.469 1 89.69 271 ASP B C 1
ATOM 4403 O O . ASP B 1 271 ? -4.355 -19.672 -29.406 1 89.69 271 ASP B O 1
ATOM 4407 N N . ASN B 1 272 ? -3.141 -18.688 -30.922 1 91.38 272 ASN B N 1
ATOM 4408 C CA . ASN B 1 272 ? -3.406 -17.297 -30.531 1 91.38 272 ASN B CA 1
ATOM 4409 C C . ASN B 1 272 ? -2.967 -17.047 -29.094 1 91.38 272 ASN B C 1
ATOM 4411 O O . ASN B 1 272 ? -3.561 -16.219 -28.391 1 91.38 272 ASN B O 1
ATOM 4415 N N . ALA B 1 273 ? -2.039 -17.797 -28.656 1 93.5 273 ALA B N 1
ATOM 4416 C CA . ALA B 1 273 ? -1.48 -17.609 -27.328 1 93.5 273 ALA B CA 1
ATOM 4417 C C . ALA B 1 273 ? 0.041 -17.5 -27.375 1 93.5 273 ALA B C 1
ATOM 4419 O O . ALA B 1 273 ? 0.694 -18.203 -28.141 1 93.5 273 ALA B O 1
ATOM 4420 N N . LEU B 1 274 ? 0.548 -16.531 -26.609 1 95.94 274 LEU B N 1
ATOM 4421 C CA . LEU B 1 274 ? 1.989 -16.344 -26.484 1 95.94 274 LEU B CA 1
ATOM 4422 C C . LEU B 1 274 ? 2.525 -17.078 -25.266 1 95.94 274 LEU B C 1
ATOM 4424 O O . LEU B 1 274 ? 1.916 -17.031 -24.188 1 95.94 274 LEU B O 1
ATOM 4428 N N . PHE B 1 275 ? 3.553 -17.781 -25.391 1 96.69 275 PHE B N 1
ATOM 4429 C CA . PHE B 1 275 ? 4.145 -18.453 -24.234 1 96.69 275 PHE B CA 1
ATOM 4430 C C . PHE B 1 275 ? 5.652 -18.578 -24.391 1 96.69 275 PHE B C 1
ATOM 4432 O O . PHE B 1 275 ? 6.176 -18.469 -25.516 1 96.69 275 PHE B O 1
ATOM 4439 N N . GLY B 1 276 ? 6.379 -18.609 -23.328 1 97.81 276 GLY B N 1
ATOM 4440 C CA . GLY B 1 276 ? 7.816 -18.812 -23.281 1 97.81 276 GLY B CA 1
ATOM 4441 C C . GLY B 1 276 ? 8.195 -20.172 -22.719 1 97.81 276 GLY B C 1
ATOM 4442 O O . GLY B 1 276 ? 7.879 -20.484 -21.562 1 97.81 276 GLY B O 1
ATOM 4443 N N . VAL B 1 277 ? 8.875 -20.969 -23.547 1 97.81 277 VAL B N 1
ATOM 4444 C CA . VAL B 1 277 ? 9.32 -22.281 -23.109 1 97.81 277 VAL B CA 1
ATOM 4445 C C . VAL B 1 277 ? 10.68 -22.156 -22.422 1 97.81 277 VAL B C 1
ATOM 4447 O O . VAL B 1 277 ? 11.578 -21.484 -22.922 1 97.81 277 VAL B O 1
ATOM 4450 N N . CYS B 1 278 ? 10.812 -22.875 -21.25 1 97.81 278 CYS B N 1
ATOM 4451 C CA . CYS B 1 278 ? 12.031 -22.734 -20.453 1 97.81 278 CYS B CA 1
ATOM 4452 C C . CYS B 1 278 ? 12.828 -24.031 -20.469 1 97.81 278 CYS B C 1
ATOM 4454 O O . CYS B 1 278 ? 12.445 -25 -21.125 1 97.81 278 CYS B O 1
ATOM 4456 N N . GLY B 1 279 ? 14.023 -23.984 -19.797 1 96.88 279 GLY B N 1
ATOM 4457 C CA . GLY B 1 279 ? 14.992 -25.062 -19.875 1 96.88 279 GLY B CA 1
ATOM 4458 C C . GLY B 1 279 ? 14.5 -26.359 -19.25 1 96.88 279 GLY B C 1
ATOM 4459 O O . GLY B 1 279 ? 15 -27.438 -19.562 1 96.88 279 GLY B O 1
ATOM 4460 N N . ASP B 1 280 ? 13.539 -26.328 -18.344 1 96.19 280 ASP B N 1
ATOM 4461 C CA . ASP B 1 280 ? 13.008 -27.516 -17.688 1 96.19 280 ASP B CA 1
ATOM 4462 C C . ASP B 1 280 ? 11.742 -28.016 -18.391 1 96.19 280 ASP B C 1
ATOM 4464 O O . ASP B 1 280 ? 10.945 -28.75 -17.797 1 96.19 280 ASP B O 1
ATOM 4468 N N . SER B 1 281 ? 11.461 -27.469 -19.562 1 94.81 281 SER B N 1
ATOM 4469 C CA . SER B 1 281 ? 10.344 -27.844 -20.438 1 94.81 281 SER B CA 1
ATOM 4470 C C . SER B 1 281 ? 9.016 -27.391 -19.844 1 94.81 281 SER B C 1
ATOM 4472 O O . SER B 1 281 ? 7.961 -27.938 -20.188 1 94.81 281 SER B O 1
ATOM 4474 N N . ARG B 1 282 ? 9.078 -26.516 -18.906 1 96.06 282 ARG B N 1
ATOM 4475 C CA . ARG B 1 282 ? 7.898 -25.781 -18.469 1 96.06 282 ARG B CA 1
ATOM 4476 C C . ARG B 1 282 ? 7.797 -24.438 -19.188 1 96.06 282 ARG B C 1
ATOM 4478 O O . ARG B 1 282 ? 8.703 -24.047 -19.922 1 96.06 282 ARG B O 1
ATOM 4485 N N . ALA B 1 283 ? 6.57 -23.797 -18.984 1 97.31 283 ALA B N 1
ATOM 4486 C CA . ALA B 1 283 ? 6.375 -22.609 -19.797 1 97.31 283 ALA B CA 1
ATOM 4487 C C . ALA B 1 283 ? 5.805 -21.469 -18.953 1 97.31 283 ALA B C 1
ATOM 4489 O O . ALA B 1 283 ? 5.273 -21.688 -17.875 1 97.31 283 ALA B O 1
ATOM 4490 N N . LEU B 1 284 ? 6.062 -20.281 -19.375 1 97.94 284 LEU B N 1
ATOM 4491 C CA . LEU B 1 284 ? 5.332 -19.094 -18.953 1 97.94 284 LEU B CA 1
ATOM 4492 C C . LEU B 1 284 ? 4.215 -18.75 -19.938 1 97.94 284 LEU B C 1
ATOM 4494 O O . LEU B 1 284 ? 4.41 -18.844 -21.156 1 97.94 284 LEU B O 1
ATOM 4498 N N . SER B 1 285 ? 3.018 -18.484 -19.469 1 96.69 285 SER B N 1
ATOM 4499 C CA . SER B 1 285 ? 1.997 -17.812 -20.281 1 96.69 285 SER B CA 1
ATOM 4500 C C . SER B 1 285 ? 2.24 -16.312 -20.344 1 96.69 285 SER B C 1
ATOM 4502 O O . SER B 1 285 ? 2.234 -15.633 -19.312 1 96.69 285 SER B O 1
ATOM 4504 N N . ILE B 1 286 ? 2.473 -15.797 -21.516 1 97.5 286 ILE B N 1
ATOM 4505 C CA . ILE B 1 286 ? 2.742 -14.375 -21.688 1 97.5 286 ILE B CA 1
ATOM 4506 C C . ILE B 1 286 ? 1.43 -13.625 -21.906 1 97.5 286 ILE B C 1
ATOM 4508 O O . ILE B 1 286 ? 0.748 -13.82 -22.906 1 97.5 286 ILE B O 1
ATOM 4512 N N . LEU B 1 287 ? 1.108 -12.766 -21 1 96 287 LEU B N 1
ATOM 4513 C CA . LEU B 1 287 ? -0.172 -12.062 -21 1 96 287 LEU B CA 1
ATOM 4514 C C . LEU B 1 287 ? -0.053 -10.719 -21.703 1 96 287 LEU B C 1
ATOM 4516 O O . LEU B 1 287 ? -1.037 -10.203 -22.25 1 96 287 LEU B O 1
ATOM 4520 N N . GLU B 1 288 ? 1.078 -10.133 -21.641 1 97.81 288 GLU B N 1
ATOM 4521 C CA . GLU B 1 288 ? 1.339 -8.859 -22.312 1 97.81 288 GLU B CA 1
ATOM 4522 C C . GLU B 1 288 ? 2.781 -8.781 -22.812 1 97.81 288 GLU B C 1
ATOM 4524 O O . GLU B 1 288 ? 3.721 -8.906 -22.016 1 97.81 288 GLU B O 1
ATOM 4529 N N . LEU B 1 289 ? 2.943 -8.633 -24.062 1 98.19 289 LEU B N 1
ATOM 4530 C CA . LEU B 1 289 ? 4.234 -8.555 -24.734 1 98.19 289 LEU B CA 1
ATOM 4531 C C . LEU B 1 289 ? 4.402 -7.199 -25.422 1 98.19 289 LEU B C 1
ATOM 4533 O O . LEU B 1 289 ? 3.471 -6.699 -26.047 1 98.19 289 LEU B O 1
ATOM 4537 N N . TRP B 1 290 ? 5.52 -6.633 -25.203 1 98.19 290 TRP B N 1
ATOM 4538 C CA . TRP B 1 290 ? 5.82 -5.367 -25.859 1 98.19 290 TRP B CA 1
ATOM 4539 C C . TRP B 1 290 ? 6.949 -5.531 -26.875 1 98.19 290 TRP B C 1
ATOM 4541 O O . TRP B 1 290 ? 7.879 -6.309 -26.656 1 98.19 290 TRP B O 1
ATOM 4551 N N . GLN B 1 291 ? 6.867 -4.84 -27.906 1 96.94 291 GLN B N 1
ATOM 4552 C CA . GLN B 1 291 ? 7.973 -4.672 -28.844 1 96.94 291 GLN B CA 1
ATOM 4553 C C . GLN B 1 291 ? 8.641 -3.311 -28.672 1 96.94 291 GLN B C 1
ATOM 4555 O O . GLN B 1 291 ? 7.957 -2.291 -28.547 1 96.94 291 GLN B O 1
ATOM 4560 N N . GLN B 1 292 ? 9.898 -3.391 -28.516 1 92.75 292 GLN B N 1
ATOM 4561 C CA . GLN B 1 292 ? 10.633 -2.135 -28.422 1 92.75 292 GLN B CA 1
ATOM 4562 C C . GLN B 1 292 ? 11.172 -1.7 -29.781 1 92.75 292 GLN B C 1
ATOM 4564 O O . GLN B 1 292 ? 11.906 -2.447 -30.438 1 92.75 292 GLN B O 1
ATOM 4569 N N . ARG B 1 293 ? 10.781 -0.563 -30.234 1 85.56 293 ARG B N 1
ATOM 4570 C CA . ARG B 1 293 ? 11.25 0.026 -31.484 1 85.56 293 ARG B CA 1
ATOM 4571 C C . ARG B 1 293 ? 11.539 1.514 -31.312 1 85.56 293 ARG B C 1
ATOM 4573 O O . ARG B 1 293 ? 10.656 2.283 -30.938 1 85.56 293 ARG B O 1
ATOM 4580 N N . ASP B 1 294 ? 12.758 1.924 -31.609 1 82.81 294 ASP B N 1
ATOM 4581 C CA . ASP B 1 294 ? 13.18 3.32 -31.578 1 82.81 294 ASP B CA 1
ATOM 4582 C C . ASP B 1 294 ? 12.852 3.973 -30.234 1 82.81 294 ASP B C 1
ATOM 4584 O O . ASP B 1 294 ? 12.289 5.07 -30.203 1 82.81 294 ASP B O 1
ATOM 4588 N N . GLY B 1 295 ? 12.977 3.266 -29.188 1 78.62 295 GLY B N 1
ATOM 4589 C CA . GLY B 1 295 ? 12.82 3.836 -27.859 1 78.62 295 GLY B CA 1
ATOM 4590 C C . GLY B 1 295 ? 11.398 3.791 -27.344 1 78.62 295 GLY B C 1
ATOM 4591 O O . GLY B 1 295 ? 11.117 4.23 -26.234 1 78.62 295 GLY B O 1
ATOM 4592 N N . SER B 1 296 ? 10.539 3.322 -28.172 1 86.81 296 SER B N 1
ATOM 4593 C CA . SER B 1 296 ? 9.141 3.225 -27.781 1 86.81 296 SER B CA 1
ATOM 4594 C C . SER B 1 296 ? 8.703 1.771 -27.625 1 86.81 296 SER B C 1
ATOM 4596 O O . SER B 1 296 ? 9.297 0.875 -28.234 1 86.81 296 SER B O 1
ATOM 4598 N N . GLU B 1 297 ? 7.77 1.572 -26.734 1 91.56 297 GLU B N 1
ATOM 4599 C CA . GLU B 1 297 ? 7.223 0.236 -26.531 1 91.56 297 GLU B CA 1
ATOM 4600 C C . GLU B 1 297 ? 5.766 0.16 -26.969 1 91.56 297 GLU B C 1
ATOM 4602 O O . GLU B 1 297 ? 4.977 1.061 -26.672 1 91.56 297 GLU B O 1
ATOM 4607 N N . THR B 1 298 ? 5.457 -0.832 -27.688 1 95.75 298 THR B N 1
ATOM 4608 C CA . THR B 1 298 ? 4.086 -1.061 -28.125 1 95.75 298 THR B CA 1
ATOM 4609 C C . THR B 1 298 ? 3.645 -2.486 -27.797 1 95.75 298 THR B C 1
ATOM 4611 O O . THR B 1 298 ? 4.434 -3.426 -27.922 1 95.75 298 THR B O 1
ATOM 4614 N N . VAL B 1 299 ? 2.393 -2.6 -27.5 1 97 299 VAL B N 1
ATOM 4615 C CA . VAL B 1 299 ? 1.846 -3.92 -27.203 1 97 299 VAL B CA 1
ATOM 4616 C C . VAL B 1 299 ? 1.781 -4.746 -28.484 1 97 299 VAL B C 1
ATOM 4618 O O . VAL B 1 299 ? 1.414 -4.23 -29.547 1 97 299 VAL B O 1
ATOM 4621 N N . VAL B 1 300 ? 2.162 -6.043 -28.391 1 96.69 300 VAL B N 1
ATOM 4622 C CA . VAL B 1 300 ? 2.152 -6.984 -29.5 1 96.69 300 VAL B CA 1
ATOM 4623 C C . VAL B 1 300 ? 1.135 -8.094 -29.234 1 96.69 300 VAL B C 1
ATOM 4625 O O . VAL B 1 300 ? 1.209 -8.781 -28.219 1 96.69 300 VAL B O 1
ATOM 4628 N N . THR B 1 301 ? 0.22 -8.258 -30.188 1 96.81 301 THR B N 1
ATOM 4629 C CA . THR B 1 301 ? -0.734 -9.359 -30.078 1 96.81 301 THR B CA 1
ATOM 4630 C C . THR B 1 301 ? -0.098 -10.672 -30.531 1 96.81 301 THR B C 1
ATOM 4632 O O . THR B 1 301 ? 0.932 -10.672 -31.203 1 96.81 301 THR B O 1
ATOM 4635 N N . PRO B 1 302 ? -0.704 -11.758 -30.062 1 96.06 302 PRO B N 1
ATOM 4636 C CA . PRO B 1 302 ? -0.198 -13.039 -30.562 1 96.06 302 PRO B CA 1
ATOM 4637 C C . PRO B 1 302 ? -0.153 -13.102 -32.094 1 96.06 302 PRO B C 1
ATOM 4639 O O . PRO B 1 302 ? 0.822 -13.602 -32.656 1 96.06 302 PRO B O 1
ATOM 4642 N N . ALA B 1 303 ? -1.115 -12.555 -32.719 1 96.25 303 ALA B N 1
ATOM 4643 C CA . ALA B 1 303 ? -1.184 -12.562 -34.188 1 96.25 303 ALA B CA 1
ATOM 4644 C C . ALA B 1 303 ? -0.049 -11.742 -34.781 1 96.25 303 ALA B C 1
ATOM 4646 O O . ALA B 1 303 ? 0.562 -12.156 -35.781 1 96.25 303 ALA B O 1
ATOM 4647 N N . GLU B 1 304 ? 0.169 -10.625 -34.25 1 95.75 304 GLU B N 1
ATOM 4648 C CA . GLU B 1 304 ? 1.25 -9.766 -34.719 1 95.75 304 GLU B CA 1
ATOM 4649 C C . GLU B 1 304 ? 2.607 -10.445 -34.531 1 95.75 304 GLU B C 1
ATOM 4651 O O . GLU B 1 304 ? 3.473 -10.344 -35.406 1 95.75 304 GLU B O 1
ATOM 4656 N N . PHE B 1 305 ? 2.766 -11.07 -33.469 1 96.31 305 PHE B N 1
ATOM 4657 C CA . PHE B 1 305 ? 4.023 -11.773 -33.219 1 96.31 305 PHE B CA 1
ATOM 4658 C C . PHE B 1 305 ? 4.191 -12.93 -34.188 1 96.31 305 PHE B C 1
ATOM 4660 O O . PHE B 1 305 ? 5.293 -13.18 -34.688 1 96.31 305 PHE B O 1
ATOM 4667 N N . ALA B 1 306 ? 3.156 -13.648 -34.375 1 94.56 306 ALA B N 1
ATOM 4668 C CA . ALA B 1 306 ? 3.186 -14.742 -35.344 1 94.56 306 ALA B CA 1
ATOM 4669 C C . ALA B 1 306 ? 3.631 -14.25 -36.719 1 94.56 306 ALA B C 1
ATOM 4671 O O . ALA B 1 306 ? 4.434 -14.898 -37.406 1 94.56 306 ALA B O 1
ATOM 4672 N N . GLN B 1 307 ? 3.078 -13.172 -37.125 1 93.69 307 GLN B N 1
ATOM 4673 C CA . GLN B 1 307 ? 3.455 -12.562 -38.406 1 93.69 307 GLN B CA 1
ATOM 4674 C C . GLN B 1 307 ? 4.93 -12.172 -38.406 1 93.69 307 GLN B C 1
ATOM 4676 O O . GLN B 1 307 ? 5.613 -12.344 -39.438 1 93.69 307 GLN B O 1
ATOM 4681 N N . PHE B 1 308 ? 5.352 -11.656 -37.344 1 92.31 308 PHE B N 1
ATOM 4682 C CA . PHE B 1 308 ? 6.738 -11.234 -37.219 1 92.31 308 PHE B CA 1
ATOM 4683 C C . PHE B 1 308 ? 7.688 -12.414 -37.406 1 92.31 308 PHE B C 1
ATOM 4685 O O 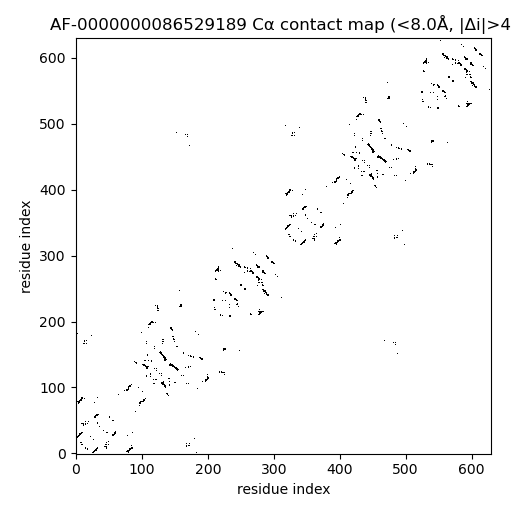. PHE B 1 308 ? 8.672 -12.305 -38.156 1 92.31 308 PHE B O 1
ATOM 4692 N N . ILE B 1 309 ? 7.469 -13.508 -36.75 1 90.25 309 ILE B N 1
ATOM 4693 C CA . ILE B 1 309 ? 8.367 -14.656 -36.781 1 90.25 309 ILE B CA 1
ATOM 4694 C C . ILE B 1 309 ? 8.305 -15.305 -38.188 1 90.25 309 ILE B C 1
ATOM 4696 O O . ILE B 1 309 ? 9.289 -15.891 -38.625 1 90.25 309 ILE B O 1
ATOM 4700 N N . HIS B 1 310 ? 7.18 -15.305 -38.781 1 86.31 310 HIS B N 1
ATOM 4701 C CA . HIS B 1 310 ? 7.051 -15.859 -40.125 1 86.31 310 HIS B CA 1
ATOM 4702 C C . HIS B 1 310 ? 7.801 -15.016 -41.156 1 86.31 310 HIS B C 1
ATOM 4704 O O . HIS B 1 310 ? 8.406 -15.547 -42.062 1 86.31 310 HIS B O 1
ATOM 4710 N N . SER B 1 311 ? 7.648 -13.766 -40.969 1 78.62 311 SER B N 1
ATOM 4711 C CA . SER B 1 311 ? 8.32 -12.859 -41.906 1 78.62 311 SER B CA 1
ATOM 4712 C C . SER B 1 311 ? 9.836 -12.945 -41.75 1 78.62 311 SER B C 1
ATOM 4714 O O . SER B 1 311 ? 10.57 -12.805 -42.75 1 78.62 311 SER B O 1
ATOM 4716 N N . SER B 1 312 ? 10.336 -13.078 -40.688 1 69.69 312 SER B N 1
ATOM 4717 C CA . SER B 1 312 ? 11.766 -13.141 -40.438 1 69.69 312 SER B CA 1
ATOM 4718 C C . SER B 1 312 ? 12.383 -14.422 -40.969 1 69.69 312 SER B C 1
ATOM 4720 O O . SER B 1 312 ? 13.562 -14.453 -41.312 1 69.69 312 SER B O 1
ATOM 4722 N N . ARG B 1 313 ? 11.688 -15.516 -41.094 1 62.22 313 ARG B N 1
ATOM 4723 C CA . ARG B 1 313 ? 12.172 -16.766 -41.656 1 62.22 313 ARG B CA 1
ATOM 4724 C C . ARG B 1 313 ? 12.305 -16.672 -43.156 1 62.22 313 ARG B C 1
ATOM 4726 O O . ARG B 1 313 ? 13.109 -17.391 -43.781 1 62.22 313 ARG B O 1
ATOM 4733 N N . HIS B 1 314 ? 11.484 -15.883 -43.781 1 56.97 314 HIS B N 1
ATOM 4734 C CA . HIS B 1 314 ? 11.562 -15.734 -45.25 1 56.97 314 HIS B CA 1
ATOM 4735 C C . HIS B 1 314 ? 12.477 -14.586 -45.625 1 56.97 314 HIS B C 1
ATOM 4737 O O . HIS B 1 314 ? 12.695 -14.328 -46.812 1 56.97 314 HIS B O 1
ATOM 4743 N N . SER B 1 315 ? 12.992 -13.82 -44.719 1 46.5 315 SER B N 1
ATOM 4744 C CA . SER B 1 315 ? 13.961 -12.812 -45.156 1 46.5 315 SER B CA 1
ATOM 4745 C C . SER B 1 315 ? 15.391 -13.328 -45 1 46.5 315 SER B C 1
ATOM 4747 O O . SER B 1 315 ? 15.68 -14.148 -44.156 1 46.5 315 SER B O 1
#

Organism: NCBI:txid488447

pLDDT: mean 95.87, std 5.78, range [46.34, 98.94]

Foldseek 3Di:
DAAEEEEEEDFALRQLLVVLCVVVPYHYQEYEYADDDPPADDPTDDNVVSCVVVVHHYDHDPDLPDPVNLVVLLVSQGLEYEYEVRPDDHDPVSQVSRVLAYKYKDLFDAPAAFEPPSLLVCLLVPHQKTEIWIFGDDPDGPAGFTQWIDMDTDDLFAASVNSVVVRSVRSSVGCNVRVVCSSVSNTDGHHRPNVPYDYDYDDDLVVLEADQLDDPSNSSSSQRSQAPVRSARWYDDLNWIKGQNDKAWDDPPDPQLVVLQPDDAAWDADPFWTWGRHSVSTIITRPWMWTDDPNDTDTATSVNVVVVNVVSVVD/DAAEEEEEEDFALRQLLVVLCVVVPYHYQEYEYADDDPPADDPTDDNVVSCVVVVHHYDHDPDLPDPVNLVVLLVSQGLEYEYEVRPDDHDPVSQVSRVLAYKYKDLFDAPAAFEPPSLLVCLLVPHQKTEIWIFGDDPDGPAGFTQWIDMDTDDLFAASVNSVVVRSVRSNVGCNVRVVCSSVSRTDGHHRDNVPYDYDYDDDLVNLEADQLDDPSNSSSSQRSQAPVRSARWYDDLNWIKGQNDKAWDDPPDPQLVVLQPDDAAWDADPFWIWGRHSVSTIITRPWMWTDDPNDTDTATSVNVVVVNVVSVVD

InterPro domains:
  IPR002376 Formyl transferase, N-terminal [PF00551] (25-179)
  IPR005793 Formyl transferase, C-terminal [PF02911] (204-289)
  IPR011034 Formyl transferase-like, C-terminal domain superfamily [SSF50486] (204-289)
  IPR036477 Formyl transferase, N-terminal domain superfamily [SSF53328] (5-204)

Sequence (630 aa):
MKPRAVVFAYHNVGVRCLQVLLARGVDVALVVTHEDNPNENIWFGSVASVAAEHGIPVVTPADPADPALRRAVSDAQPDFIFSFYYRHMLPVDLLAIAPKGAYNMHGSLLPKYRGRVPTNWAVLNGESETGATLHEMAAKPDAGAIIGQTAVPILPDDTATQVFDKVTVAAEQTLWRVLPALLAGEAPHLPNDLATGSYYGGRKPEDGRIDWSKPAAQVYNLVRAVAPPYPGAFTDVDGTRFVIARARLAAPGSAAAAAAADLPPGLHVSDNALFGVCGDSRALSILELWQQRDGSETVVTPAEFAQFIHSSRHSMKPRAVVFAYHNVGVRCLQVLLARGVDVALVVTHEDNPNENIWFGSVASVAAEHGIPVVTPADPADPALRRAVSDAQPDFIFSFYYRHMLPVDLLAIAPKGAYNMHGSLLPKYRGRVPTNWAVLNGESETGATLHEMAAKPDAGAIIGQTAVPILPDDTATQVFDKVTVAAEQTLWRVLPALLAGEAPHLPNDLATGSYYGGRKPEDGRIDWSKPAAQVYNLVRAVAPPYPGAFTDVDGTRFVIARARLAAPGSAAAAAAADLPPGLHVSDNALFGVCGDSRALSILELWQQRDGSETVVTPAEFAQFIHSSRHS

Solvent-accessible surface area (backbone atoms only — not comparable to full-atom values): 32820 Å² total; per-residue (Å²): 132,69,56,29,26,34,37,32,23,24,42,51,50,13,33,49,44,53,48,47,42,49,65,72,55,42,40,60,61,34,38,38,37,70,72,79,58,87,89,50,89,83,85,59,50,57,35,66,58,56,32,54,77,69,71,30,51,75,48,55,68,93,50,75,80,35,66,68,53,48,48,54,52,55,74,55,59,26,37,30,35,40,34,20,60,45,91,68,79,71,49,60,75,61,47,61,60,15,82,77,37,32,36,31,51,41,59,18,52,72,34,33,46,26,70,35,64,26,48,35,51,39,36,40,71,63,45,56,58,42,12,10,22,37,22,32,63,47,88,53,78,78,49,28,35,34,56,40,66,27,73,35,69,38,55,91,80,52,32,27,60,60,44,44,54,43,27,38,47,23,40,39,39,30,49,64,68,44,44,65,38,46,78,69,72,63,48,62,73,38,85,43,61,61,89,78,31,42,75,40,68,76,85,55,73,76,75,27,56,63,59,38,68,39,44,34,71,55,51,50,22,40,28,28,26,25,19,67,90,44,90,24,16,29,44,71,56,96,88,38,45,34,32,41,54,37,67,43,77,39,48,88,83,32,70,50,28,59,53,15,69,79,46,72,58,36,81,48,66,57,94,77,36,36,27,35,18,15,49,69,44,32,18,32,35,46,75,35,36,27,38,53,55,96,92,38,75,43,83,49,51,40,64,56,48,48,51,50,58,55,51,57,72,74,98,131,70,56,30,26,34,37,31,23,23,42,51,47,13,33,49,45,52,50,47,41,50,66,70,55,41,42,58,59,34,37,39,35,71,70,81,58,86,90,51,88,81,87,60,51,55,36,67,58,57,33,54,76,69,71,31,52,74,48,54,68,94,48,73,79,35,66,68,54,49,50,54,51,54,75,57,60,25,39,29,35,40,32,21,60,44,89,68,78,69,49,62,74,60,46,61,61,16,80,76,36,30,36,30,51,40,60,18,53,72,35,35,46,25,69,35,65,26,49,33,51,39,36,40,71,63,45,57,59,43,13,8,21,36,23,32,64,49,86,52,79,78,49,26,36,33,58,42,66,26,73,37,70,38,53,92,81,52,32,27,60,58,43,46,53,43,26,37,46,22,39,39,38,29,49,63,67,44,42,66,38,45,76,69,74,64,48,63,72,38,87,42,60,60,89,79,32,43,74,39,67,75,84,56,73,75,75,27,55,63,59,36,70,41,43,36,71,55,50,50,21,41,28,28,26,25,20,65,91,44,89,24,14,30,47,72,56,97,88,39,43,35,31,42,56,36,68,42,77,39,47,88,84,33,70,49,30,60,54,14,68,79,47,71,58,36,80,48,65,57,95,77,36,35,25,34,19,16,49,69,43,31,18,32,34,46,76,35,37,28,40,54,55,95,92,39,74,42,82,51,51,43,65,56,48,48,50,50,58,55,52,57,71,76,98

Nearest PDB structures (foldseek):
  2bln-assembly2_B  TM=9.580E-01  e=1.104E-36  Escherichia coli
  5j63-assembly2_B  TM=9.539E-01  e=2.005E-36  Escherichia coli H736
  5j63-assembly1_A  TM=9.630E-01  e=6.782E-35  Escherichia coli H736
  5j63-assembly4_D  TM=9.427E-01  e=1.132E-35  Escherichia coli H736
  5j63-assembly3_C  TM=9.305E-01  e=4.064E-34  Escherichia coli H736